Protein AF-A0A956BG75-F1 (afdb_monomer_lite)

pLDDT: mean 77.57, std 22.03, range [23.2, 98.56]

Sequence (582 aa):
MDPPRRLSEDPLLAAGQSVGRSLTAARSSVEGLEVGCVQVETGLYACPSEVLMREWGWENHLLEPEEAFIQNDLEPADPIQIRDGLQVYEMLLNGVAQRTRTHLELLENTPPLSTAEIEYFHQHPALWRATVAFRSTPAGRARRDRLRDEIGRYTDVRDRRHLVLRNGYFYFEDPITADWAASHLYLRDLFDEERIVLERGSERSTLVRGSGGHYYYEDPAYGGYRARLVVFDRVGLPDELETGGSYRLNDLRRRYGLENVVVGEESGAGRDGEARFLDGSTYPARLVRREQQEPWLAVVASEGDLRKTLSESRVHDVVIYGIIDTTYQMVRENLFFDEPANEVGQQDGIMRLAFMNAFQEGRETYTVNGVTYSIYDELGRPRPPQVCIDFITDAVERYTGRWWPTREERNEHRSWGTINIRDYMPYRQVRRLVDLALEHPEVAGLYTYKEEDHVPYTQRSGFFRNIWNTRDHYRIGDVIVIYGLRPDNRNHWHSFYVFDTDPVFGMPIAIVDQAGHAAIRTLHDVMSRSPRRSIRYVVRWNPWWVMAPQAAEAAAEVRRAAERIADDHAIDALASGGTDEN

Secondary structure (DSSP, 8-state):
-PPPPP----STT-S---------------TT--S--EEEETTEEE--HHHHHHHHTGGG-----------------------SSHHHHHHHHHHHHHHHHHHHHHT-SS-PPPHHHHHHHHH-HHHHHHHHHHHTSHHHHT-HHHHHHHHHH--SHHHHHHHHEETTEE--SSHHHHHHHHHH--GGGT--SSEEEEEETTEEEEEEE-TTS-EEESSGGGTTPBP---TT-EEE-HHHHTT-----HHHHHHHH-EEEEEEEEEETTEEEEEEEETTS-EEEEEEE--TTS--EEEE---HHHHHHHHHHHHHHHHHHHHHHHHHHHHHHTTPBBSS-SS--S--TTHHHHHHHHHHHTT-SEEEETTEEEESB-TTS-B---B-HHHHHHHHHHHHTT--PPPSTTTTSPPP--S--GGGT-SS--HHHHHHHHHH-TTTEEEEE--GGG---GGGHHHHHHHHHHTGGG--TT-EEEEEEE-TTS-EEEEEEEEEEE-TTT--EEEEEEEESEEEEE-HHHHHHTSTTEEEEEEEEE-HHHHHHHHHHHHHHHHHHHHHHHHHHHHHHHHHHTS----

Radius of gyration: 28.8 Å; chains: 1; bounding box: 75×73×118 Å

Foldseek 3Di:
DDDDDDDDDDPPPPDDDDDDDDDDPPPPPPPPCPDAWDPPDDQEIAHAPVSCCVPVVVPPDPDDDDDDDDDDDDDDDDDDDDDDDVVLVVVCCVVVVVCVVVVCVLVVPPQAADPVLVVVCVVVVVLVVLLCQLAVDPVNLQDLPSLVVVLVVDPDLQSNQSSQAGLQARAGPHVVNQVCCQVPDFVLSNDQDQWKWKDDLNDIFIWGQDPVRFTFTPPCLLVRDTDGDHHGIRMGHPVSNPQDADPSLVVCCLQQQFFAWAWDDDDPFFTWTWTAGPVRDIFIWTFGDDVRDHIGIYTHDDSVVSVVRSVVSNLVNLQLVLLLVLLVSQQSQFQFAQADPDHDDDDGPVVLVQLVVCLVVLHQWGDDPNDIDGQADPVQHGRRHDAFLCSLQVSLCVSQPFARDGNVCSVDDGGRGLDDCCVQQVDRFLVSLVVSCVVCVVFKHKDFDDPVLQDFCVNVSSQVVSCLVVLVVAGRNKKWWKWFQAPVRDIDIHIWTLSDADNHRSRRQWIWGNDRTTDIDGPCVVRVNVRGMGTTMIMGGDSCVSCVSVVVVVVVVVVVVVVVVVVVVVVVVVVVVPPPDD

Structure (mmCIF, N/CA/C/O backbone):
data_AF-A0A956BG75-F1
#
_entry.id   AF-A0A956BG75-F1
#
loop_
_atom_site.group_PDB
_atom_site.id
_atom_site.type_symbol
_atom_site.label_atom_id
_atom_site.label_alt_id
_atom_site.label_comp_id
_atom_site.label_asym_id
_atom_site.label_entity_id
_atom_site.label_seq_id
_atom_site.pdbx_PDB_ins_code
_atom_site.Cartn_x
_atom_site.Cartn_y
_atom_site.Cartn_z
_atom_site.occupancy
_atom_site.B_iso_or_equiv
_atom_site.auth_seq_id
_atom_site.auth_comp_id
_atom_site.auth_asym_id
_atom_site.auth_atom_id
_atom_site.pdbx_PDB_model_num
ATOM 1 N N . MET A 1 1 ? 15.636 44.751 40.198 1.00 39.94 1 MET A N 1
ATOM 2 C CA . MET A 1 1 ? 14.748 43.864 39.422 1.00 39.94 1 MET A CA 1
ATOM 3 C C . MET A 1 1 ? 15.600 43.316 38.300 1.00 39.94 1 MET A C 1
ATOM 5 O O . MET A 1 1 ? 15.803 44.017 37.320 1.00 39.94 1 MET A O 1
ATOM 9 N N . ASP A 1 2 ? 16.189 42.145 38.524 1.00 29.83 2 ASP A N 1
ATOM 10 C CA . ASP A 1 2 ? 17.046 41.466 37.548 1.00 29.83 2 ASP A CA 1
ATOM 11 C C . ASP A 1 2 ? 16.234 40.436 36.750 1.00 29.83 2 ASP A C 1
ATOM 13 O O . ASP A 1 2 ? 15.289 39.860 37.300 1.00 29.83 2 ASP A O 1
ATOM 17 N N . PRO A 1 3 ? 16.573 40.193 35.471 1.00 33.19 3 PRO A N 1
ATOM 18 C CA . PRO A 1 3 ? 15.889 39.214 34.635 1.00 33.19 3 PRO A CA 1
ATOM 19 C C . PRO A 1 3 ? 16.335 37.776 34.969 1.00 33.19 3 PRO A C 1
ATOM 21 O O . PRO A 1 3 ? 17.437 37.570 35.489 1.00 33.19 3 PRO A O 1
ATOM 24 N N . PRO A 1 4 ? 15.511 36.754 34.668 1.00 38.28 4 PRO A N 1
ATOM 25 C CA . PRO A 1 4 ? 15.814 35.379 35.035 1.00 38.28 4 PRO A CA 1
ATOM 26 C C . PRO A 1 4 ? 16.896 34.766 34.136 1.00 38.28 4 PRO A C 1
ATOM 28 O O . PRO A 1 4 ? 16.924 34.951 32.917 1.00 38.28 4 PRO A O 1
ATOM 31 N N . ARG A 1 5 ? 17.784 34.007 34.785 1.00 33.53 5 ARG A N 1
ATOM 32 C CA . ARG A 1 5 ? 18.852 33.196 34.190 1.00 33.53 5 ARG A CA 1
ATOM 33 C C . ARG A 1 5 ? 18.271 32.082 33.312 1.00 33.53 5 ARG A C 1
ATOM 35 O O . ARG A 1 5 ? 17.340 31.395 33.721 1.00 33.53 5 ARG A O 1
ATOM 42 N N . ARG A 1 6 ? 18.883 31.870 32.142 1.00 32.44 6 ARG A N 1
ATOM 43 C CA . ARG A 1 6 ? 18.719 30.656 31.328 1.00 32.44 6 ARG A CA 1
ATOM 44 C C . ARG A 1 6 ? 19.310 29.468 32.090 1.00 32.44 6 ARG A C 1
ATOM 46 O O . ARG A 1 6 ? 20.476 29.524 32.471 1.00 32.44 6 ARG A O 1
ATOM 53 N N . LEU A 1 7 ? 18.512 28.423 32.294 1.00 31.69 7 LEU A N 1
ATOM 54 C CA . LEU A 1 7 ? 18.996 27.099 32.673 1.00 31.69 7 LEU A CA 1
ATOM 55 C C . LEU A 1 7 ? 19.314 26.342 31.384 1.00 31.69 7 LEU A C 1
ATOM 57 O O . LEU A 1 7 ? 18.434 26.123 30.554 1.00 31.69 7 LEU A O 1
ATOM 61 N N . SER A 1 8 ? 20.591 26.030 31.209 1.00 34.50 8 SER A N 1
ATOM 62 C CA . SER A 1 8 ? 21.095 25.032 30.278 1.00 34.50 8 SER A CA 1
ATOM 63 C C . SER A 1 8 ? 21.172 23.675 30.980 1.00 34.50 8 SER A C 1
ATOM 65 O O . SER A 1 8 ? 21.360 23.632 32.194 1.00 34.50 8 SER A O 1
ATOM 67 N N . GLU A 1 9 ? 21.133 22.626 30.157 1.00 33.28 9 GLU A N 1
ATOM 68 C CA . GLU A 1 9 ? 21.599 21.246 30.380 1.00 33.28 9 GLU A CA 1
ATOM 69 C C . GLU A 1 9 ? 20.516 20.161 30.552 1.00 33.28 9 GLU A C 1
ATOM 71 O O . GLU A 1 9 ? 19.877 19.993 31.590 1.00 33.28 9 GLU A O 1
ATOM 76 N N . ASP A 1 10 ? 20.366 19.423 29.444 1.00 38.06 10 ASP A N 1
ATOM 77 C CA . ASP A 1 10 ? 19.714 18.128 29.248 1.00 38.06 10 ASP A CA 1
ATOM 78 C C . ASP A 1 10 ? 20.256 17.029 30.184 1.00 38.06 10 ASP A C 1
ATOM 80 O O . ASP A 1 10 ? 21.470 16.820 30.229 1.00 38.06 10 ASP A O 1
ATOM 84 N N . PRO A 1 11 ? 19.396 16.210 30.822 1.00 30.72 11 PRO A N 1
ATOM 85 C CA . PRO A 1 11 ? 19.825 15.032 31.574 1.00 30.72 11 PRO A CA 1
ATOM 86 C C . PRO A 1 11 ? 19.785 13.706 30.780 1.00 30.72 11 PRO A C 1
ATOM 88 O O . PRO A 1 11 ? 19.887 12.639 31.380 1.00 30.72 11 PRO A O 1
ATOM 91 N N . LEU A 1 12 ? 19.653 13.713 29.446 1.00 34.00 12 LEU A N 1
ATOM 92 C CA . LEU A 1 12 ? 19.391 12.489 28.658 1.00 34.00 12 LEU A CA 1
ATOM 93 C C . LEU A 1 12 ? 20.620 11.747 28.085 1.00 34.00 12 LEU A C 1
ATOM 95 O O . LEU A 1 12 ? 20.447 10.793 27.334 1.00 34.00 12 LEU A O 1
ATOM 99 N N . LEU A 1 13 ? 21.856 12.106 28.458 1.00 35.00 13 LEU A N 1
ATOM 100 C CA . LEU A 1 13 ? 23.077 11.503 27.878 1.00 35.00 13 LEU A CA 1
ATOM 101 C C . LEU A 1 13 ? 23.998 10.753 28.861 1.00 35.00 13 LEU A C 1
ATOM 103 O O . LEU A 1 13 ? 25.107 10.377 28.492 1.00 35.00 13 LEU A O 1
ATOM 107 N N . ALA A 1 14 ? 23.551 10.471 30.088 1.00 31.67 14 ALA A N 1
ATOM 108 C CA . ALA A 1 14 ? 24.393 9.859 31.125 1.00 31.67 14 ALA A CA 1
ATOM 109 C C . ALA A 1 14 ? 23.827 8.544 31.697 1.00 31.67 14 ALA A C 1
ATOM 111 O O . ALA A 1 14 ? 23.683 8.396 32.906 1.00 31.67 14 ALA A O 1
ATOM 112 N N . ALA A 1 15 ? 23.524 7.568 30.837 1.00 29.83 15 ALA A N 1
ATOM 113 C CA . ALA A 1 15 ? 23.279 6.183 31.257 1.00 29.83 15 ALA A CA 1
ATOM 114 C C . ALA A 1 15 ? 23.609 5.201 30.119 1.00 29.83 15 ALA A C 1
ATOM 116 O O . ALA A 1 15 ? 22.723 4.626 29.495 1.00 29.83 15 ALA A O 1
ATOM 117 N N . GLY A 1 16 ? 24.896 5.042 29.796 1.00 29.28 16 GLY A N 1
ATOM 118 C CA . GLY A 1 16 ? 25.308 4.146 28.707 1.00 29.28 16 GLY A CA 1
ATOM 119 C C . GLY A 1 16 ? 26.801 3.840 28.604 1.00 29.28 16 GLY A C 1
ATOM 120 O O . GLY A 1 16 ? 27.262 3.447 27.538 1.00 29.28 16 GLY A O 1
ATOM 121 N N . GLN A 1 17 ? 27.581 4.016 29.673 1.00 34.47 17 GLN A N 1
ATOM 122 C CA . GLN A 1 17 ? 29.006 3.672 29.674 1.00 34.47 17 GLN A CA 1
ATOM 123 C C . GLN A 1 17 ? 29.373 2.872 30.925 1.00 34.47 17 GLN A C 1
ATOM 125 O O . GLN A 1 17 ? 29.745 3.465 31.930 1.00 34.47 17 GLN A O 1
ATOM 130 N N . SER A 1 18 ? 29.287 1.536 30.852 1.00 30.23 18 SER A N 1
ATOM 131 C CA . SER A 1 18 ? 30.177 0.614 31.593 1.00 30.23 18 SER A CA 1
ATOM 132 C C . SER A 1 18 ? 29.840 -0.874 31.389 1.00 30.23 18 SER A C 1
ATOM 134 O O . SER A 1 18 ? 29.510 -1.576 32.333 1.00 30.23 18 SER A O 1
ATOM 136 N N . VAL A 1 19 ? 30.033 -1.427 30.186 1.00 28.27 19 VAL A N 1
ATOM 137 C CA . VAL A 1 19 ? 30.431 -2.847 30.071 1.00 28.27 19 VAL A CA 1
ATOM 138 C C . VAL A 1 19 ? 31.425 -2.983 28.923 1.00 28.27 19 VAL A C 1
ATOM 140 O O . VAL A 1 19 ? 31.062 -3.137 27.761 1.00 28.27 19 VAL A O 1
ATOM 143 N N . GLY A 1 20 ? 32.712 -2.907 29.257 1.00 31.19 20 GLY A N 1
ATOM 144 C CA . GLY A 1 20 ? 33.780 -3.293 28.348 1.00 31.19 20 GLY A CA 1
ATOM 145 C C . GLY A 1 20 ? 33.820 -4.812 28.194 1.00 31.19 20 GLY A C 1
ATOM 146 O O . GLY A 1 20 ? 34.045 -5.529 29.169 1.00 31.19 20 GLY A O 1
ATOM 147 N N . ARG A 1 21 ? 33.658 -5.305 26.962 1.00 27.80 21 ARG A N 1
ATOM 148 C CA . ARG A 1 21 ? 34.149 -6.622 26.542 1.00 27.80 21 ARG A CA 1
ATOM 149 C C . ARG A 1 21 ? 34.758 -6.542 25.141 1.00 27.80 21 ARG A C 1
ATOM 151 O O . ARG A 1 21 ? 34.110 -6.140 24.186 1.00 27.80 21 ARG A O 1
ATOM 158 N N . SER A 1 22 ? 36.032 -6.926 25.108 1.00 27.16 22 SER A N 1
ATOM 159 C CA . SER A 1 22 ? 36.900 -7.312 23.991 1.00 27.16 22 SER A CA 1
ATOM 160 C C . SER A 1 22 ? 36.230 -7.474 22.615 1.00 27.16 22 SER A C 1
ATOM 162 O O . SER A 1 22 ? 35.540 -8.462 22.365 1.00 27.16 22 SER A O 1
ATOM 164 N N . LEU A 1 23 ? 36.511 -6.543 21.697 1.00 24.80 23 LEU A N 1
ATOM 165 C CA . LEU A 1 23 ? 36.309 -6.723 20.259 1.00 24.80 23 LEU A CA 1
ATOM 166 C C . LEU A 1 23 ? 37.544 -7.417 19.684 1.00 24.80 23 LEU A C 1
ATOM 168 O O . LEU A 1 23 ? 38.611 -6.820 19.555 1.00 24.80 23 LEU A O 1
ATOM 172 N N . THR A 1 24 ? 37.390 -8.686 19.317 1.00 25.64 24 THR A N 1
ATOM 173 C CA . THR A 1 24 ? 38.311 -9.313 18.368 1.00 25.64 24 THR A CA 1
ATOM 174 C C . THR A 1 24 ? 37.843 -8.875 16.985 1.00 25.64 24 THR A C 1
ATOM 176 O O . THR A 1 24 ? 36.729 -9.208 16.587 1.00 25.64 24 THR A O 1
ATOM 179 N N . ALA A 1 25 ? 38.645 -8.076 16.280 1.00 28.02 25 ALA A N 1
ATOM 180 C CA . ALA A 1 25 ? 38.364 -7.683 14.904 1.00 28.02 25 ALA A CA 1
ATOM 181 C C . ALA A 1 25 ? 38.360 -8.936 14.015 1.00 28.02 25 ALA A C 1
ATOM 183 O O . ALA A 1 25 ? 39.415 -9.448 13.639 1.00 28.02 25 ALA A O 1
ATOM 184 N N . ALA A 1 26 ? 37.175 -9.451 13.694 1.00 26.92 26 ALA A N 1
ATOM 185 C CA . ALA A 1 26 ? 37.020 -10.456 12.658 1.00 26.92 26 ALA A CA 1
ATOM 186 C C . ALA A 1 26 ? 37.194 -9.758 11.302 1.00 26.92 26 ALA A C 1
ATOM 188 O O . ALA A 1 26 ? 36.245 -9.239 10.723 1.00 26.92 26 ALA A O 1
ATOM 189 N N . ARG A 1 27 ? 38.434 -9.711 10.804 1.00 32.62 27 ARG A N 1
ATOM 190 C CA . ARG A 1 27 ? 38.688 -9.480 9.379 1.00 32.62 27 ARG A CA 1
ATOM 191 C C . ARG A 1 27 ? 38.162 -10.703 8.634 1.00 32.62 27 ARG A C 1
ATOM 193 O O . ARG A 1 27 ? 38.847 -11.721 8.585 1.00 32.62 27 ARG A O 1
ATOM 200 N N . SER A 1 28 ? 36.954 -10.636 8.078 1.00 32.94 28 SER A N 1
ATOM 201 C CA . SER A 1 28 ? 36.584 -11.583 7.031 1.00 32.94 28 SER A CA 1
ATOM 202 C C . SER A 1 28 ? 37.397 -11.212 5.795 1.00 32.94 28 SER A C 1
ATOM 204 O O . SER A 1 28 ? 37.135 -10.190 5.162 1.00 32.94 28 SER A O 1
ATOM 206 N N . SER A 1 29 ? 38.417 -12.005 5.479 1.00 30.91 29 SER A N 1
ATOM 207 C CA . SER A 1 29 ? 39.073 -11.959 4.178 1.00 30.91 29 SER A CA 1
ATOM 208 C C . SER A 1 29 ? 38.065 -12.433 3.133 1.00 30.91 29 SER A C 1
ATOM 210 O O . SER A 1 29 ? 37.926 -13.628 2.878 1.00 30.91 29 SER A O 1
ATOM 212 N N . VAL A 1 30 ? 37.300 -11.495 2.584 1.00 38.41 30 VAL A N 1
ATOM 213 C CA . VAL A 1 30 ? 36.568 -11.707 1.341 1.00 38.41 30 VAL A CA 1
ATOM 214 C C . VAL A 1 30 ? 37.597 -11.501 0.235 1.00 38.41 30 VAL A C 1
ATOM 216 O O . VAL A 1 30 ? 38.027 -10.374 -0.002 1.00 38.41 30 VAL A O 1
ATOM 219 N N . GLU A 1 31 ? 38.040 -12.583 -0.404 1.00 38.44 31 GLU A N 1
ATOM 220 C CA . GLU A 1 31 ? 38.946 -12.494 -1.553 1.00 38.44 31 GLU A CA 1
ATOM 221 C C . GLU A 1 31 ? 38.336 -11.545 -2.606 1.00 38.44 31 GLU A C 1
ATOM 223 O O . GLU A 1 31 ? 37.182 -11.699 -3.018 1.00 38.44 31 GLU A O 1
ATOM 228 N N . GLY A 1 32 ? 39.084 -10.494 -2.962 1.00 43.06 32 GLY A N 1
ATOM 229 C CA . GLY A 1 32 ? 38.669 -9.447 -3.907 1.00 43.06 32 GLY A CA 1
ATOM 230 C C . GLY A 1 32 ? 38.091 -8.156 -3.301 1.00 43.06 32 GLY A C 1
ATOM 231 O O . GLY A 1 32 ? 37.726 -7.267 -4.058 1.00 43.06 32 GLY A O 1
ATOM 232 N N . LEU A 1 33 ? 38.000 -8.030 -1.972 1.00 42.50 33 LEU A N 1
ATOM 233 C CA . LEU A 1 33 ? 37.796 -6.760 -1.248 1.00 42.50 33 LEU A CA 1
ATOM 234 C C . LEU A 1 33 ? 38.907 -6.642 -0.193 1.00 42.50 33 LEU A C 1
ATOM 236 O O . LEU A 1 33 ? 38.670 -6.783 1.004 1.00 42.50 33 LEU A O 1
ATOM 240 N N . GLU A 1 34 ? 40.155 -6.460 -0.627 1.00 39.12 34 GLU A N 1
ATOM 241 C CA . GLU A 1 34 ? 41.288 -6.365 0.306 1.00 39.12 34 GLU A CA 1
ATOM 242 C C . GLU A 1 34 ? 41.396 -5.004 1.017 1.00 39.12 34 GLU A C 1
ATOM 244 O O . GLU A 1 34 ? 42.310 -4.813 1.823 1.00 39.12 34 GLU A O 1
ATOM 249 N N . VAL A 1 35 ? 40.471 -4.057 0.806 1.00 47.78 35 VAL A N 1
ATOM 250 C CA . VAL A 1 35 ? 40.646 -2.701 1.342 1.00 47.78 35 VAL A CA 1
ATOM 251 C C . VAL A 1 35 ? 39.362 -2.104 1.938 1.00 47.78 35 VAL A C 1
ATOM 253 O O . VAL A 1 35 ? 38.385 -1.830 1.258 1.00 47.78 35 VAL A O 1
ATOM 256 N N . GLY A 1 36 ? 39.396 -1.864 3.252 1.00 50.22 36 GLY A N 1
ATOM 257 C CA . GLY A 1 36 ? 38.750 -0.735 3.940 1.00 50.22 36 GLY A CA 1
ATOM 258 C C . GLY A 1 36 ? 37.227 -0.687 4.128 1.00 50.22 36 GLY A C 1
ATOM 259 O O . GLY A 1 36 ? 36.795 0.087 4.980 1.00 50.22 36 GLY A O 1
ATOM 260 N N . CYS A 1 37 ? 36.408 -1.462 3.414 1.00 49.53 37 CYS A N 1
ATOM 261 C CA . CYS A 1 37 ? 34.959 -1.469 3.660 1.00 49.53 37 CYS A CA 1
ATOM 262 C C . CYS A 1 37 ? 34.618 -2.188 4.975 1.00 49.53 37 CYS A C 1
ATOM 264 O O . CYS A 1 37 ? 35.064 -3.310 5.221 1.00 49.53 37 CYS A O 1
ATOM 266 N N . VAL A 1 38 ? 33.800 -1.557 5.815 1.00 50.78 38 VAL A N 1
ATOM 267 C CA . VAL A 1 38 ? 33.326 -2.121 7.083 1.00 50.78 38 VAL A CA 1
ATOM 268 C C . VAL A 1 38 ? 31.887 -2.580 6.899 1.00 50.78 38 VAL A C 1
ATOM 270 O O . VAL A 1 38 ? 31.020 -1.813 6.477 1.00 50.78 38 VAL A O 1
ATOM 273 N N . GLN A 1 39 ? 31.624 -3.845 7.221 1.00 58.00 39 GLN A N 1
ATOM 274 C CA . GLN A 1 39 ? 30.258 -4.337 7.302 1.00 58.00 39 GLN A CA 1
ATOM 275 C C . GLN A 1 39 ? 29.567 -3.672 8.492 1.00 58.00 39 GLN A C 1
ATOM 277 O O . GLN A 1 39 ? 29.965 -3.891 9.637 1.00 58.00 39 GLN A O 1
ATOM 282 N N . VAL A 1 40 ? 28.546 -2.862 8.221 1.00 47.09 40 VAL A N 1
ATOM 283 C CA . VAL A 1 40 ? 27.784 -2.194 9.284 1.00 47.09 40 VAL A CA 1
ATOM 284 C C . VAL A 1 40 ? 26.638 -3.097 9.739 1.00 47.09 40 VAL A C 1
ATOM 286 O O . VAL A 1 40 ? 26.435 -3.245 10.940 1.00 47.09 40 VAL A O 1
ATOM 289 N N . GLU A 1 41 ? 25.966 -3.780 8.800 1.00 54.25 41 GLU A N 1
ATOM 290 C CA . GLU A 1 41 ? 24.939 -4.803 9.054 1.00 54.25 41 GLU A CA 1
ATOM 291 C C . GLU A 1 41 ? 24.921 -5.888 7.943 1.00 54.25 41 GLU A C 1
ATOM 293 O O . GLU A 1 41 ? 25.632 -5.806 6.940 1.00 54.25 41 GLU A O 1
ATOM 298 N N . THR A 1 42 ? 24.144 -6.968 8.107 1.00 55.03 42 THR A N 1
ATOM 299 C CA . THR A 1 42 ? 24.129 -8.120 7.174 1.00 55.03 42 THR A CA 1
ATOM 300 C C . THR A 1 42 ? 23.602 -7.779 5.772 1.00 55.03 42 THR A C 1
ATOM 302 O O . THR A 1 42 ? 22.403 -7.870 5.544 1.00 55.03 42 THR A O 1
ATOM 305 N N . GLY A 1 43 ? 24.492 -7.488 4.819 1.00 53.56 43 GLY A N 1
ATOM 306 C CA . GLY A 1 43 ? 24.130 -7.120 3.442 1.00 53.56 43 GLY A CA 1
ATOM 307 C C . GLY A 1 43 ? 24.331 -5.636 3.118 1.00 53.56 43 GLY A C 1
ATOM 308 O O . GLY A 1 43 ? 24.061 -5.235 1.989 1.00 53.56 43 GLY A O 1
ATOM 309 N N . LEU A 1 44 ? 24.838 -4.837 4.071 1.00 50.44 44 LEU A N 1
ATOM 310 C CA . LEU A 1 44 ? 25.158 -3.419 3.890 1.00 50.44 44 LEU A CA 1
ATOM 311 C C . LEU A 1 44 ? 26.583 -3.105 4.378 1.00 50.44 44 LEU A C 1
ATOM 313 O O . LEU A 1 44 ? 26.960 -3.409 5.515 1.00 50.44 44 LEU A O 1
ATOM 317 N N . TYR A 1 45 ? 27.365 -2.461 3.514 1.00 58.50 45 TYR A N 1
ATOM 318 C CA . TYR A 1 45 ? 28.770 -2.132 3.753 1.00 58.50 45 TYR A CA 1
ATOM 319 C C . TYR A 1 45 ? 28.989 -0.626 3.608 1.00 58.50 45 TYR A C 1
ATOM 321 O O . TYR A 1 45 ? 28.512 -0.032 2.643 1.00 58.50 45 TYR A O 1
ATOM 329 N N . ALA A 1 46 ? 29.731 -0.036 4.548 1.00 52.72 46 ALA A N 1
ATOM 330 C CA . ALA A 1 46 ? 30.233 1.330 4.451 1.00 52.72 46 ALA A CA 1
ATOM 331 C C . ALA A 1 46 ? 31.672 1.296 3.936 1.00 52.72 46 ALA A C 1
ATOM 333 O O . ALA A 1 46 ? 32.531 0.634 4.524 1.00 52.72 46 ALA A O 1
ATOM 334 N N . CYS A 1 47 ? 31.942 2.007 2.847 1.00 58.78 47 CYS A N 1
ATOM 335 C CA . CYS A 1 47 ? 33.266 2.070 2.240 1.00 58.78 47 CYS A CA 1
ATOM 336 C C . CYS A 1 47 ? 33.812 3.507 2.298 1.00 58.78 47 CYS A C 1
ATOM 338 O O . CYS A 1 47 ? 33.095 4.434 1.913 1.00 58.78 47 CYS A O 1
ATOM 340 N N . PRO A 1 48 ? 35.071 3.720 2.733 1.00 58.25 48 PRO A N 1
ATOM 341 C CA . PRO A 1 48 ? 35.718 5.025 2.642 1.00 58.25 48 PRO A CA 1
ATOM 342 C C . PRO A 1 48 ? 35.781 5.501 1.187 1.00 58.25 48 PRO A C 1
ATOM 344 O O . PRO A 1 48 ? 36.113 4.722 0.291 1.00 58.25 48 PRO A O 1
ATOM 347 N N . SER A 1 49 ? 35.521 6.788 0.954 1.00 48.81 49 SER A N 1
ATOM 348 C CA . SER A 1 49 ? 35.530 7.388 -0.389 1.00 48.81 49 SER A CA 1
ATOM 349 C C . SER A 1 49 ? 36.856 7.161 -1.130 1.00 48.81 49 SER A C 1
ATOM 351 O O . SER A 1 49 ? 36.854 6.869 -2.321 1.00 48.81 49 SER A O 1
ATOM 353 N N . GLU A 1 50 ? 37.983 7.204 -0.419 1.00 48.38 50 GLU A N 1
ATOM 354 C CA . GLU A 1 50 ? 39.343 7.011 -0.948 1.00 48.38 50 GLU A CA 1
ATOM 355 C C . GLU A 1 50 ? 39.594 5.598 -1.500 1.00 48.38 50 GLU A C 1
ATOM 357 O O . GLU A 1 50 ? 40.327 5.428 -2.474 1.00 48.38 50 GLU A O 1
ATOM 362 N N . VAL A 1 51 ? 38.970 4.578 -0.900 1.00 54.34 51 VAL A N 1
ATOM 363 C CA . VAL A 1 51 ? 39.072 3.181 -1.355 1.00 54.34 51 VAL A CA 1
ATOM 364 C C . VAL A 1 51 ? 38.356 3.018 -2.690 1.00 54.34 51 VAL A C 1
ATOM 366 O O . VAL A 1 51 ? 38.895 2.425 -3.622 1.00 54.34 51 VAL A O 1
ATOM 369 N N . LEU A 1 52 ? 37.165 3.606 -2.799 1.00 53.31 52 LEU A N 1
ATOM 370 C CA . LEU A 1 52 ? 36.344 3.508 -3.998 1.00 53.31 52 LEU A CA 1
ATOM 371 C C . LEU A 1 52 ? 36.906 4.339 -5.144 1.00 53.31 52 LEU A C 1
ATOM 373 O O . LEU A 1 52 ? 36.951 3.862 -6.272 1.00 53.31 52 LEU A O 1
ATOM 377 N N . MET A 1 53 ? 37.416 5.542 -4.866 1.00 49.66 53 MET A N 1
ATOM 378 C CA . MET A 1 53 ? 38.058 6.351 -5.903 1.00 49.66 53 MET A CA 1
ATOM 379 C C . MET A 1 53 ? 39.259 5.638 -6.531 1.00 49.66 53 MET A C 1
ATOM 381 O O . MET A 1 53 ? 39.430 5.691 -7.748 1.00 49.66 53 MET A O 1
ATOM 385 N N . ARG A 1 54 ? 40.040 4.913 -5.719 1.00 52.56 54 ARG A N 1
ATOM 386 C CA . ARG A 1 54 ? 41.250 4.217 -6.163 1.00 52.56 54 ARG A CA 1
ATOM 387 C C . ARG A 1 54 ? 40.974 2.895 -6.876 1.00 52.56 54 ARG A C 1
ATOM 389 O O . ARG A 1 54 ? 41.626 2.610 -7.876 1.00 52.56 54 ARG A O 1
ATOM 396 N N . GLU A 1 55 ? 40.054 2.078 -6.370 1.00 51.34 55 GLU A N 1
ATOM 397 C CA . GLU A 1 55 ? 39.749 0.781 -6.990 1.00 51.34 55 GLU A CA 1
ATOM 398 C C . GLU A 1 55 ? 38.770 0.898 -8.162 1.00 51.34 55 GLU A C 1
ATOM 400 O O . GLU A 1 55 ? 38.800 0.063 -9.065 1.00 51.34 55 GLU A O 1
ATOM 405 N N . TRP A 1 56 ? 37.894 1.908 -8.166 1.00 53.22 56 TRP A N 1
ATOM 406 C CA . TRP A 1 56 ? 36.776 1.999 -9.112 1.00 53.22 56 TRP A CA 1
ATOM 407 C C . TRP A 1 56 ? 36.900 3.138 -10.132 1.00 53.22 56 TRP A C 1
ATOM 409 O O . TRP A 1 56 ? 35.978 3.344 -10.917 1.00 53.22 56 TRP A O 1
ATOM 419 N N . GLY A 1 57 ? 38.037 3.842 -10.166 1.00 46.25 57 GLY A N 1
ATOM 420 C CA . GLY A 1 57 ? 38.400 4.747 -11.263 1.00 46.25 57 GLY A CA 1
ATOM 421 C C . GLY A 1 57 ? 37.630 6.072 -11.316 1.00 46.25 57 GLY A C 1
ATOM 422 O O . GLY A 1 57 ? 37.509 6.656 -12.388 1.00 46.25 57 GLY A O 1
ATOM 423 N N . TRP A 1 58 ? 37.120 6.568 -10.185 1.00 47.62 58 TRP A N 1
ATOM 424 C CA . TRP A 1 58 ? 36.309 7.798 -10.111 1.00 47.62 58 TRP A CA 1
ATOM 425 C C . TRP A 1 58 ? 37.094 9.118 -10.268 1.00 47.62 58 TRP A C 1
ATOM 427 O O . TRP A 1 58 ? 36.519 10.193 -10.120 1.00 47.62 58 TRP A O 1
ATOM 437 N N . GLU A 1 59 ? 38.387 9.085 -10.601 1.00 43.84 59 GLU A N 1
ATOM 438 C CA . GLU A 1 59 ? 39.240 10.286 -10.621 1.00 43.84 59 GLU A CA 1
ATOM 439 C C . GLU A 1 59 ? 38.891 11.332 -11.710 1.00 43.84 59 GLU A C 1
ATOM 441 O O . GLU A 1 59 ? 39.478 12.408 -11.690 1.00 43.84 59 GLU A O 1
ATOM 446 N N . ASN A 1 60 ? 37.936 11.096 -12.629 1.00 40.12 60 ASN A N 1
ATOM 447 C CA . ASN A 1 60 ? 37.722 11.984 -13.792 1.00 40.12 60 ASN A CA 1
ATOM 448 C C . ASN A 1 60 ? 36.276 12.425 -14.116 1.00 40.12 60 ASN A C 1
ATOM 450 O O . ASN A 1 60 ? 36.066 13.022 -15.171 1.00 40.12 60 ASN A O 1
ATOM 454 N N . HIS A 1 61 ? 35.280 12.206 -13.251 1.00 37.03 61 HIS A N 1
ATOM 455 C CA . HIS A 1 61 ? 33.892 12.614 -13.543 1.00 37.03 61 HIS A CA 1
ATOM 456 C C . HIS A 1 61 ? 33.268 13.472 -12.434 1.00 37.03 61 HIS A C 1
ATOM 458 O O . HIS A 1 61 ? 32.355 13.054 -11.732 1.00 37.03 61 HIS A O 1
ATOM 464 N N . LEU A 1 62 ? 33.739 14.716 -12.313 1.00 32.28 62 LEU A N 1
ATOM 465 C CA . LEU A 1 62 ? 32.918 15.813 -11.798 1.00 32.28 62 LEU A CA 1
ATOM 466 C C . LEU A 1 62 ? 32.360 16.558 -13.018 1.00 32.28 62 LEU A C 1
ATOM 468 O O . LEU A 1 62 ? 33.111 17.164 -13.777 1.00 32.28 62 LEU A O 1
ATOM 472 N N . LEU A 1 63 ? 31.055 16.417 -13.253 1.00 32.72 63 LEU A N 1
ATOM 473 C CA . LEU A 1 63 ? 30.337 17.013 -14.381 1.00 32.72 63 LEU A CA 1
ATOM 474 C C . LEU A 1 63 ? 30.302 18.547 -14.244 1.00 32.72 63 LEU A C 1
ATOM 476 O O . LEU A 1 63 ? 29.682 19.064 -13.316 1.00 32.72 63 LEU A O 1
ATOM 480 N N . GLU A 1 64 ? 30.919 19.269 -15.183 1.00 31.23 64 GLU A N 1
ATOM 481 C CA . GLU A 1 64 ? 30.625 20.690 -15.427 1.00 31.23 64 GLU A CA 1
ATOM 482 C C . GLU A 1 64 ? 29.482 20.822 -16.458 1.00 31.23 64 GLU A C 1
ATOM 484 O O . GLU A 1 64 ? 29.382 19.992 -17.367 1.00 31.23 64 GLU A O 1
ATOM 489 N N . PRO A 1 65 ? 28.595 21.829 -16.345 1.00 31.31 65 PRO A N 1
ATOM 490 C CA . PRO A 1 65 ? 27.451 21.981 -17.238 1.00 31.31 65 PRO A CA 1
ATOM 491 C C . PRO A 1 65 ? 27.830 22.765 -18.508 1.00 31.31 65 PRO A C 1
ATOM 493 O O . PRO A 1 65 ? 28.074 23.966 -18.432 1.00 31.31 65 PRO A O 1
ATOM 496 N N . GLU A 1 66 ? 27.817 22.128 -19.684 1.00 33.12 66 GLU A N 1
ATOM 497 C CA . GLU A 1 66 ? 27.913 22.838 -20.972 1.00 33.12 66 GLU A CA 1
ATOM 498 C C . GLU A 1 66 ? 26.552 22.986 -21.676 1.00 33.12 66 GLU A C 1
ATOM 500 O O . GLU A 1 66 ? 25.755 22.053 -21.796 1.00 33.12 66 GLU A O 1
ATOM 505 N N . GLU A 1 67 ? 26.314 24.213 -22.141 1.00 34.94 67 GLU A N 1
ATOM 506 C CA . GLU A 1 67 ? 25.166 24.694 -22.906 1.00 34.94 67 GLU A CA 1
ATOM 507 C C . GLU A 1 67 ? 25.192 24.182 -24.358 1.00 34.94 67 GLU A C 1
ATOM 509 O O . GLU A 1 67 ? 26.223 24.247 -25.027 1.00 34.94 67 GLU A O 1
ATOM 514 N N . ALA A 1 68 ? 24.042 23.768 -24.906 1.00 30.12 68 ALA A N 1
ATOM 515 C CA . ALA A 1 68 ? 23.906 23.481 -26.337 1.00 30.12 68 ALA A CA 1
ATOM 516 C C . ALA A 1 68 ? 22.705 24.207 -26.970 1.00 30.12 68 ALA A C 1
ATOM 518 O O . ALA A 1 68 ? 21.545 24.002 -26.609 1.00 30.12 68 ALA A O 1
ATOM 519 N N . PHE A 1 69 ? 23.038 25.054 -27.947 1.00 28.23 69 PHE A N 1
ATOM 520 C CA . PHE A 1 69 ? 22.184 25.802 -28.873 1.00 28.23 69 PHE A CA 1
ATOM 521 C C . PHE A 1 69 ? 21.423 24.891 -29.862 1.00 28.23 69 PHE A C 1
ATOM 523 O O . PHE A 1 69 ? 21.975 23.908 -30.351 1.00 28.23 69 PHE A O 1
ATOM 530 N N . ILE A 1 70 ? 20.205 25.288 -30.263 1.00 29.58 70 ILE A N 1
ATOM 531 C CA . ILE A 1 70 ? 19.460 24.731 -31.413 1.00 29.58 70 ILE A CA 1
ATOM 532 C C . ILE A 1 70 ? 19.125 25.867 -32.393 1.00 29.58 70 ILE A C 1
ATOM 534 O O . ILE A 1 70 ? 18.553 26.881 -31.993 1.00 29.58 70 ILE A O 1
ATOM 538 N N . GLN A 1 71 ? 19.436 25.681 -33.682 1.00 28.47 71 GLN A N 1
ATOM 539 C CA . GLN A 1 71 ? 18.902 26.474 -34.797 1.00 28.47 71 GLN A CA 1
ATOM 540 C C . GLN A 1 71 ? 17.855 25.660 -35.574 1.00 28.47 71 GLN A C 1
ATOM 542 O O . GLN A 1 71 ? 18.072 24.492 -35.890 1.00 28.47 71 GLN A O 1
ATOM 547 N N . ASN A 1 72 ? 16.721 26.312 -35.846 1.00 31.67 72 ASN A N 1
ATOM 548 C CA . ASN A 1 72 ? 15.576 25.840 -36.629 1.00 31.67 72 ASN A CA 1
ATOM 549 C C . ASN A 1 72 ? 15.759 26.135 -38.124 1.00 31.67 72 ASN A C 1
ATOM 551 O O . ASN A 1 72 ? 16.306 27.182 -38.450 1.00 31.67 72 ASN A O 1
ATOM 555 N N . ASP A 1 73 ? 15.144 25.316 -38.983 1.00 27.38 73 ASP A N 1
ATOM 556 C CA . ASP A 1 73 ? 14.569 25.754 -40.264 1.00 27.38 73 ASP A CA 1
ATOM 557 C C . ASP A 1 73 ? 13.299 24.938 -40.587 1.00 27.38 73 ASP A C 1
ATOM 559 O O . ASP A 1 73 ? 13.252 23.721 -40.392 1.00 27.38 73 ASP A O 1
ATOM 563 N N . LEU A 1 74 ? 12.248 25.642 -41.029 1.00 27.48 74 LEU A N 1
ATOM 564 C CA . LEU A 1 74 ? 10.864 25.178 -41.222 1.00 27.48 74 LEU A CA 1
ATOM 565 C C . LEU A 1 74 ? 10.437 25.160 -42.714 1.00 27.48 74 LEU A C 1
ATOM 567 O O . LEU A 1 74 ? 10.664 26.134 -43.423 1.00 27.48 74 LEU A O 1
ATOM 571 N N . GLU A 1 75 ? 9.661 24.116 -43.068 1.00 32.75 75 GLU A N 1
ATOM 572 C CA . GLU A 1 75 ? 8.429 24.077 -43.917 1.00 32.75 75 GLU A CA 1
ATOM 573 C C . GLU A 1 75 ? 8.445 24.089 -45.480 1.00 32.75 75 GLU A C 1
ATOM 575 O O . GLU A 1 75 ? 9.454 24.494 -46.055 1.00 32.75 75 GLU A O 1
ATOM 580 N N . PRO A 1 76 ? 7.354 23.656 -46.211 1.00 37.56 76 PRO A N 1
ATOM 581 C CA . PRO A 1 76 ? 5.935 23.486 -45.788 1.00 37.56 76 PRO A CA 1
ATOM 582 C C . PRO A 1 76 ? 5.095 22.249 -46.270 1.00 37.56 76 PRO A C 1
ATOM 584 O O . PRO A 1 76 ? 5.296 21.688 -47.342 1.00 37.56 76 PRO A O 1
ATOM 587 N N . ALA A 1 77 ? 4.097 21.925 -45.426 1.00 31.61 77 ALA A N 1
ATOM 588 C CA . ALA A 1 77 ? 2.691 21.467 -45.589 1.00 31.61 77 ALA A CA 1
ATOM 589 C C . ALA A 1 77 ? 2.167 20.543 -46.729 1.00 31.61 77 ALA A C 1
ATOM 591 O O . ALA A 1 77 ? 2.279 20.869 -47.905 1.00 31.61 77 ALA A O 1
ATOM 592 N N . ASP A 1 78 ? 1.365 19.526 -46.339 1.00 26.84 78 ASP A N 1
ATOM 593 C CA . ASP A 1 78 ? -0.023 19.326 -46.838 1.00 26.84 78 ASP A CA 1
ATOM 594 C C . ASP A 1 78 ? -0.901 18.522 -45.818 1.00 26.84 78 ASP A C 1
ATOM 596 O O . ASP A 1 78 ? -0.344 17.815 -44.969 1.00 26.84 78 ASP A O 1
ATOM 600 N N . PRO A 1 79 ? -2.253 18.646 -45.820 1.00 34.34 79 PRO A N 1
ATOM 601 C CA . PRO A 1 79 ? -3.116 18.459 -44.655 1.00 34.34 79 PRO A CA 1
ATOM 602 C C . PRO A 1 79 ? -4.080 17.263 -44.765 1.00 34.34 79 PRO A C 1
ATOM 604 O O . PRO A 1 79 ? -4.610 16.973 -45.827 1.00 34.34 79 PRO A O 1
ATOM 607 N N . ILE A 1 80 ? -4.393 16.630 -43.630 1.00 23.36 80 ILE A N 1
ATOM 608 C CA . ILE A 1 80 ? -5.745 16.205 -43.216 1.00 23.36 80 ILE A CA 1
ATOM 609 C C . ILE A 1 80 ? -5.674 15.793 -41.740 1.00 23.36 80 ILE A C 1
ATOM 611 O O . ILE A 1 80 ? -4.812 15.035 -41.302 1.00 23.36 80 ILE A O 1
ATOM 615 N N . GLN A 1 81 ? -6.598 16.359 -40.971 1.00 29.70 81 GLN A N 1
ATOM 616 C CA . GLN A 1 81 ? -6.790 16.168 -39.542 1.00 29.70 81 GLN A CA 1
ATOM 617 C C . GLN A 1 81 ? -7.384 14.788 -39.228 1.00 29.70 81 GLN A C 1
ATOM 619 O O . GLN A 1 81 ? -8.494 14.494 -39.657 1.00 29.70 81 GLN A O 1
ATOM 624 N N . ILE A 1 82 ? -6.716 14.031 -38.355 1.00 23.20 82 ILE A N 1
ATOM 625 C CA . ILE A 1 82 ? -7.339 13.424 -37.168 1.00 23.20 82 ILE A CA 1
ATOM 626 C C . ILE A 1 82 ? -6.376 13.707 -36.012 1.00 23.20 82 ILE A C 1
ATOM 628 O O . ILE A 1 82 ? -5.347 13.054 -35.857 1.00 23.20 82 ILE A O 1
ATOM 632 N N . ARG A 1 83 ? -6.669 14.759 -35.244 1.00 37.12 83 ARG A N 1
ATOM 633 C CA . ARG A 1 83 ? -6.056 14.987 -33.933 1.00 37.12 83 ARG A CA 1
ATOM 634 C C . ARG A 1 83 ? -6.840 14.132 -32.949 1.00 37.12 83 ARG A C 1
ATOM 636 O O . ARG A 1 83 ? -8.029 14.378 -32.836 1.00 37.12 83 ARG A O 1
ATOM 643 N N . ASP A 1 84 ? -6.200 13.154 -32.311 1.00 31.02 84 ASP A N 1
ATOM 644 C CA . ASP A 1 84 ? -6.535 12.689 -30.957 1.00 31.02 84 ASP A CA 1
ATOM 645 C C . ASP A 1 84 ? -5.576 11.571 -30.491 1.00 31.02 84 ASP A C 1
ATOM 647 O O . ASP A 1 84 ? -5.256 10.632 -31.217 1.00 31.02 84 ASP A O 1
ATOM 651 N N . GLY A 1 85 ? -5.093 11.683 -29.250 1.00 27.09 85 GLY A N 1
ATOM 652 C CA . GLY A 1 85 ? -4.507 10.589 -28.457 1.00 27.09 85 GLY A CA 1
ATOM 653 C C . GLY A 1 85 ? -3.018 10.250 -28.637 1.00 27.09 85 GLY A C 1
ATOM 654 O O . GLY A 1 85 ? -2.319 10.103 -27.634 1.00 27.09 85 GLY A O 1
ATOM 655 N N . LEU A 1 86 ? -2.502 10.121 -29.866 1.00 29.38 86 LEU A N 1
ATOM 656 C CA . LEU A 1 86 ? -1.187 9.480 -30.090 1.00 29.38 86 LEU A CA 1
ATOM 657 C C . LEU A 1 86 ? 0.034 10.387 -29.821 1.00 29.38 86 LEU A C 1
ATOM 659 O O . LEU A 1 86 ? 1.033 9.919 -29.284 1.00 29.38 86 LEU A O 1
ATOM 663 N N . GLN A 1 87 ? -0.056 11.697 -30.081 1.00 32.41 87 GLN A N 1
ATOM 664 C CA . GLN A 1 87 ? 1.050 12.645 -29.829 1.00 32.41 87 GLN A CA 1
ATOM 665 C C . GLN A 1 87 ? 1.361 12.839 -28.338 1.00 32.41 87 GLN A C 1
ATOM 667 O O . GLN A 1 87 ? 2.495 13.129 -27.963 1.00 32.41 87 GLN A O 1
ATOM 672 N N . VAL A 1 88 ? 0.377 12.630 -27.459 1.00 34.00 88 VAL A N 1
ATOM 673 C CA . VAL A 1 88 ? 0.602 12.645 -26.006 1.00 34.00 88 VAL A CA 1
ATOM 674 C C . VAL A 1 88 ? 1.360 11.385 -25.571 1.00 34.00 88 VAL A C 1
ATOM 676 O O . VAL A 1 88 ? 2.168 11.457 -24.642 1.00 34.00 88 VAL A O 1
ATOM 679 N N . TYR A 1 89 ? 1.143 10.266 -26.273 1.00 32.16 89 TYR A N 1
ATOM 680 C CA . TYR A 1 89 ? 1.835 8.990 -26.088 1.00 32.16 89 TYR A CA 1
ATOM 681 C C . TYR A 1 89 ? 3.274 9.040 -26.626 1.00 32.16 89 TYR A C 1
ATOM 683 O O . TYR A 1 89 ? 4.177 8.574 -25.946 1.00 32.16 89 TYR A O 1
ATOM 691 N N . GLU A 1 90 ? 3.518 9.696 -27.764 1.00 34.12 90 GLU A N 1
ATOM 692 C CA . GLU A 1 90 ? 4.868 9.943 -28.299 1.00 34.12 90 GLU A CA 1
ATOM 693 C C . GLU A 1 90 ? 5.641 11.005 -27.501 1.00 34.12 90 GLU A C 1
ATOM 695 O O . GLU A 1 90 ? 6.834 10.846 -27.287 1.00 34.12 90 GLU A O 1
ATOM 700 N N . MET A 1 91 ? 4.992 12.049 -26.962 1.00 34.00 91 MET A N 1
ATOM 701 C CA . MET A 1 91 ? 5.644 12.977 -26.017 1.00 34.00 91 MET A CA 1
ATOM 702 C C . MET A 1 91 ? 5.945 12.323 -24.665 1.00 34.00 91 MET A C 1
ATOM 704 O O . MET A 1 91 ? 6.960 12.647 -24.052 1.00 34.00 91 MET A O 1
ATOM 708 N N . LEU A 1 92 ? 5.071 11.419 -24.192 1.00 34.53 92 LEU A N 1
ATOM 709 C CA . LEU A 1 92 ? 5.378 10.538 -23.063 1.00 34.53 92 LEU A CA 1
ATOM 710 C C . LEU A 1 92 ? 6.605 9.721 -23.430 1.00 34.53 92 LEU A C 1
ATOM 712 O O . LEU A 1 92 ? 7.610 9.877 -22.767 1.00 34.53 92 LEU A O 1
ATOM 716 N N . LEU A 1 93 ? 6.574 8.977 -24.532 1.00 33.03 93 LEU A N 1
ATOM 717 C CA . LEU A 1 93 ? 7.661 8.116 -24.972 1.00 33.03 93 LEU A CA 1
ATOM 718 C C . LEU A 1 93 ? 8.920 8.842 -25.435 1.00 33.03 93 LEU A C 1
ATOM 720 O O . LEU A 1 93 ? 9.917 8.169 -25.486 1.00 33.03 93 LEU A O 1
ATOM 724 N N . ASN A 1 94 ? 8.975 10.142 -25.716 1.00 33.16 94 ASN A N 1
ATOM 725 C CA . ASN A 1 94 ? 10.238 10.799 -26.100 1.00 33.16 94 ASN A CA 1
ATOM 726 C C . ASN A 1 94 ? 11.014 11.348 -24.889 1.00 33.16 94 ASN A C 1
ATOM 728 O O . ASN A 1 94 ? 12.238 11.265 -24.868 1.00 33.16 94 ASN A O 1
ATOM 732 N N . GLY A 1 95 ? 10.328 11.803 -23.832 1.00 31.94 95 GLY A N 1
ATOM 733 C CA . GLY A 1 95 ? 10.960 12.070 -22.526 1.00 31.94 95 GLY A CA 1
ATOM 734 C C . GLY A 1 95 ? 11.115 10.803 -21.673 1.00 31.94 95 GLY A C 1
ATOM 735 O O . GLY A 1 95 ? 12.075 10.660 -20.916 1.00 31.94 95 GLY A O 1
ATOM 736 N N . VAL A 1 96 ? 10.195 9.849 -21.846 1.00 33.72 96 VAL A N 1
ATOM 737 C CA . VAL A 1 96 ? 10.260 8.504 -21.277 1.00 33.72 96 VAL A CA 1
ATOM 738 C C . VAL A 1 96 ? 11.237 7.647 -22.072 1.00 33.72 96 VAL A C 1
ATOM 740 O O . VAL A 1 96 ? 11.920 6.910 -21.409 1.00 33.72 96 VAL A O 1
ATOM 743 N N . ALA A 1 97 ? 11.472 7.755 -23.387 1.00 27.88 97 ALA A N 1
ATOM 744 C CA . ALA A 1 97 ? 12.458 6.910 -24.106 1.00 27.88 97 ALA A CA 1
ATOM 745 C C . ALA A 1 97 ? 13.889 7.171 -23.659 1.00 27.88 97 ALA A C 1
ATOM 747 O O . ALA A 1 97 ? 14.657 6.220 -23.552 1.00 27.88 97 ALA A O 1
ATOM 748 N N . GLN A 1 98 ? 14.243 8.420 -23.348 1.00 28.02 98 GLN A N 1
ATOM 749 C CA . GLN A 1 98 ? 15.582 8.732 -22.852 1.00 28.02 98 GLN A CA 1
ATOM 750 C C . GLN A 1 98 ? 15.816 8.137 -21.451 1.00 28.02 98 GLN A C 1
ATOM 752 O O . GLN A 1 98 ? 16.919 7.685 -21.178 1.00 28.02 98 GLN A O 1
ATOM 757 N N . ARG A 1 99 ? 14.762 8.018 -20.620 1.00 31.62 99 ARG A N 1
ATOM 758 C CA . ARG A 1 99 ? 14.786 7.328 -19.310 1.00 31.62 99 ARG A CA 1
ATOM 759 C C . ARG A 1 99 ? 14.330 5.864 -19.344 1.00 31.62 99 ARG A C 1
ATOM 761 O O . ARG A 1 99 ? 14.529 5.152 -18.379 1.00 31.62 99 ARG A O 1
ATOM 768 N N . THR A 1 100 ? 13.732 5.394 -20.437 1.00 28.69 100 THR A N 1
ATOM 769 C CA . THR A 1 100 ? 13.341 3.997 -20.696 1.00 28.69 100 THR A CA 1
ATOM 770 C C . THR A 1 100 ? 14.522 3.249 -21.261 1.00 28.69 100 THR A C 1
ATOM 772 O O . THR A 1 100 ? 14.624 2.059 -21.024 1.00 28.69 100 THR A O 1
ATOM 775 N N . ARG A 1 101 ? 15.458 3.947 -21.914 1.00 26.97 101 ARG A N 1
ATOM 776 C CA . ARG A 1 101 ? 16.827 3.467 -22.095 1.00 26.97 101 ARG A CA 1
ATOM 777 C C . ARG A 1 101 ? 17.455 3.151 -20.725 1.00 26.97 101 ARG A C 1
ATOM 779 O O . ARG A 1 101 ? 17.824 2.011 -20.501 1.00 26.97 101 ARG A O 1
ATOM 786 N N . THR A 1 102 ? 17.333 4.064 -19.755 1.00 29.80 102 THR A N 1
ATOM 787 C CA . THR A 1 102 ? 17.781 3.869 -18.356 1.00 29.80 102 THR A CA 1
ATOM 788 C C . THR A 1 102 ? 16.931 2.862 -17.543 1.00 29.80 102 THR A C 1
ATOM 790 O O . THR A 1 102 ? 17.427 2.180 -16.652 1.00 29.80 102 THR A O 1
ATOM 793 N N . HIS A 1 103 ? 15.633 2.711 -17.840 1.00 34.41 103 HIS A N 1
ATOM 794 C CA . HIS A 1 103 ? 14.726 1.751 -17.180 1.00 34.41 103 HIS A CA 1
ATOM 795 C C . HIS A 1 103 ? 14.895 0.327 -17.725 1.00 34.41 103 HIS A C 1
ATOM 797 O O . HIS A 1 103 ? 14.779 -0.646 -16.982 1.00 34.41 103 HIS A O 1
ATOM 803 N N . LEU A 1 104 ? 15.208 0.210 -19.018 1.00 33.91 104 LEU A N 1
ATOM 804 C CA . LEU A 1 104 ? 15.685 -1.025 -19.620 1.00 33.91 104 LEU A CA 1
ATOM 805 C C . LEU A 1 104 ? 17.049 -1.405 -19.071 1.00 33.91 104 LEU A C 1
ATOM 807 O O . LEU A 1 104 ? 17.342 -2.578 -19.133 1.00 33.91 104 LEU A O 1
ATOM 811 N N . GLU A 1 105 ? 17.831 -0.487 -18.501 1.00 33.69 105 GLU A N 1
ATOM 812 C CA . GLU A 1 105 ? 19.116 -0.799 -17.879 1.00 33.69 105 GLU A CA 1
ATOM 813 C C . GLU A 1 105 ? 18.921 -1.449 -16.494 1.00 33.69 105 GLU A C 1
ATOM 815 O O . GLU A 1 105 ? 19.359 -2.567 -16.280 1.00 33.69 105 GLU A O 1
ATOM 820 N N . LEU A 1 106 ? 18.123 -0.953 -15.545 1.00 35.12 106 LEU A N 1
ATOM 821 C CA . LEU A 1 106 ? 17.853 -1.745 -14.312 1.00 35.12 106 LEU A CA 1
ATOM 822 C C . LEU A 1 106 ? 17.234 -3.139 -14.551 1.00 35.12 106 LEU A C 1
ATOM 824 O O . LEU A 1 106 ? 17.442 -4.056 -13.753 1.00 35.12 106 LEU A O 1
ATOM 828 N N . LEU A 1 107 ? 16.587 -3.305 -15.706 1.00 39.59 107 LEU A N 1
ATOM 829 C CA . LEU A 1 107 ? 16.108 -4.563 -16.274 1.00 39.59 107 LEU A CA 1
ATOM 830 C C . LEU A 1 107 ? 16.938 -5.046 -17.491 1.00 39.59 107 LEU A C 1
ATOM 832 O O . LEU A 1 107 ? 16.414 -5.810 -18.299 1.00 39.59 107 LEU A O 1
ATOM 836 N N . GLU A 1 108 ? 18.214 -4.658 -17.642 1.00 36.34 108 GLU A N 1
ATOM 837 C CA . GLU A 1 108 ? 19.027 -4.898 -18.873 1.00 36.34 108 GLU A CA 1
ATOM 838 C C . GLU A 1 108 ? 19.313 -6.363 -19.099 1.00 36.34 108 GLU A C 1
ATOM 840 O O . GLU A 1 108 ? 19.714 -6.785 -20.177 1.00 36.34 108 GLU A O 1
ATOM 845 N N . ASN A 1 109 ? 19.000 -7.174 -18.103 1.00 43.25 109 ASN A N 1
ATOM 846 C CA . ASN A 1 109 ? 18.678 -8.544 -18.368 1.00 43.25 109 ASN A CA 1
ATOM 847 C C . ASN A 1 109 ? 17.163 -8.653 -18.320 1.00 43.25 109 ASN A C 1
ATOM 849 O O . ASN A 1 109 ? 16.599 -8.856 -17.244 1.00 43.25 109 ASN A O 1
ATOM 853 N N . THR A 1 110 ? 16.505 -8.590 -19.490 1.00 54.00 110 THR A N 1
ATOM 854 C CA . THR A 1 110 ? 15.219 -9.275 -19.662 1.00 54.00 110 THR A CA 1
ATOM 855 C C . THR A 1 110 ? 15.407 -10.616 -18.955 1.00 54.00 110 THR A C 1
ATOM 857 O O . THR A 1 110 ? 16.319 -11.329 -19.402 1.00 54.00 110 THR A O 1
ATOM 860 N N . PRO A 1 111 ? 14.676 -10.924 -17.854 1.00 59.09 111 PRO A N 1
ATOM 861 C CA . PRO A 1 111 ? 15.152 -11.852 -16.826 1.00 59.09 111 PRO A CA 1
ATOM 862 C C . PRO A 1 111 ? 15.834 -13.049 -17.472 1.00 59.09 111 PRO A C 1
ATOM 864 O O . PRO A 1 111 ? 15.211 -13.647 -18.349 1.00 59.09 111 PRO A O 1
ATOM 867 N N . PRO A 1 112 ? 17.129 -13.317 -17.228 1.00 65.69 112 PRO A N 1
ATOM 868 C CA . PRO A 1 112 ? 17.842 -14.290 -18.043 1.00 65.69 112 PRO A CA 1
ATOM 869 C C . PRO A 1 112 ? 17.075 -15.600 -17.979 1.00 65.69 112 PRO A C 1
ATOM 871 O O . PRO A 1 112 ? 16.577 -15.953 -16.906 1.00 65.69 112 PRO A O 1
ATOM 874 N N . LEU A 1 113 ? 16.940 -16.265 -19.125 1.00 75.38 113 LEU A N 1
ATOM 875 C CA . LEU A 1 113 ? 16.297 -17.569 -19.146 1.00 75.38 113 LEU A CA 1
ATOM 876 C C . LEU A 1 113 ? 17.022 -18.469 -18.152 1.00 75.38 113 LEU A C 1
ATOM 878 O O . LEU A 1 113 ? 18.256 -18.494 -18.129 1.00 75.38 113 LEU A O 1
ATOM 882 N N . SER A 1 114 ? 16.267 -19.174 -17.319 1.00 77.88 114 SER A N 1
ATOM 883 C CA . SER A 1 114 ? 16.862 -20.198 -16.472 1.00 77.88 114 SER A CA 1
ATOM 884 C C . SER A 1 114 ? 17.440 -21.313 -17.348 1.00 77.88 114 SER A C 1
ATOM 886 O O . SER A 1 114 ? 17.023 -21.502 -18.494 1.00 77.88 114 SER A O 1
ATOM 888 N N . THR A 1 115 ? 18.384 -22.088 -16.813 1.00 79.62 115 THR A N 1
ATOM 889 C CA . THR A 1 115 ? 18.907 -23.272 -17.513 1.00 79.62 115 THR A CA 1
ATOM 890 C C . THR A 1 115 ? 17.768 -24.198 -17.952 1.00 79.62 115 THR A C 1
ATOM 892 O O . THR A 1 115 ? 17.747 -24.638 -19.098 1.00 79.62 115 THR A O 1
ATOM 895 N N . ALA A 1 116 ? 16.762 -24.389 -17.092 1.00 84.69 116 ALA A N 1
ATOM 896 C CA . ALA A 1 116 ? 15.575 -25.182 -17.400 1.00 84.69 116 ALA A CA 1
ATOM 897 C C . ALA A 1 116 ? 14.748 -24.597 -18.561 1.00 84.69 116 ALA A C 1
ATOM 899 O O . ALA A 1 116 ? 14.290 -25.339 -19.426 1.00 84.69 116 ALA A O 1
ATOM 900 N N . GLU A 1 117 ? 14.582 -23.273 -18.639 1.00 85.38 117 GLU A N 1
ATOM 901 C CA . GLU A 1 117 ? 13.890 -22.628 -19.765 1.00 85.38 117 GLU A CA 1
ATOM 902 C C . GLU A 1 117 ? 14.670 -22.754 -21.075 1.00 85.38 117 GLU A C 1
ATOM 904 O O . GLU A 1 117 ? 14.072 -22.979 -22.128 1.00 85.38 117 GLU A O 1
ATOM 909 N N . ILE A 1 118 ? 15.998 -22.623 -21.025 1.00 85.75 118 ILE A N 1
ATOM 910 C CA . ILE A 1 118 ? 16.866 -22.804 -22.195 1.00 85.75 118 ILE A CA 1
ATOM 911 C C . ILE A 1 118 ? 16.724 -24.235 -22.722 1.00 85.75 118 ILE A C 1
ATOM 913 O O . ILE A 1 118 ? 16.458 -24.434 -23.910 1.00 85.75 118 ILE A O 1
ATOM 917 N N . GLU A 1 119 ? 16.831 -25.232 -21.843 1.00 88.50 119 GLU A N 1
ATOM 918 C CA . GLU A 1 119 ? 16.633 -26.643 -22.184 1.00 88.50 119 GLU A CA 1
ATOM 919 C C . GLU A 1 119 ? 15.227 -26.905 -22.741 1.00 88.50 119 GLU A C 1
ATOM 921 O O . GLU A 1 119 ? 15.083 -27.590 -23.759 1.00 88.50 119 GLU A O 1
ATOM 926 N N . TYR A 1 120 ? 14.196 -26.298 -22.147 1.00 92.06 120 TYR A N 1
ATOM 927 C CA . TYR A 1 120 ? 12.822 -26.404 -22.631 1.00 92.06 120 TYR A CA 1
ATOM 928 C C . TYR A 1 120 ? 12.669 -25.836 -24.047 1.00 92.06 120 TYR A C 1
ATOM 930 O O . TYR A 1 120 ? 12.094 -26.486 -24.923 1.00 92.06 120 TYR A O 1
ATOM 938 N N . PHE A 1 121 ? 13.221 -24.651 -24.322 1.00 93.81 121 PHE A N 1
ATOM 939 C CA . PHE A 1 121 ? 13.167 -24.032 -25.648 1.00 93.81 121 PHE A CA 1
ATOM 940 C C . PHE A 1 121 ? 13.964 -24.794 -26.708 1.00 93.81 121 PHE A C 1
ATOM 942 O O . PHE A 1 121 ? 13.552 -24.807 -27.871 1.00 93.81 121 PHE A O 1
ATOM 949 N N . HIS A 1 122 ? 15.053 -25.468 -26.332 1.00 92.38 122 HIS A N 1
ATOM 950 C CA . HIS A 1 122 ? 15.760 -26.378 -27.235 1.00 92.38 122 HIS A CA 1
ATOM 951 C C . HIS A 1 122 ? 14.873 -27.542 -27.691 1.00 92.38 122 HIS A C 1
ATOM 953 O O . HIS A 1 122 ? 14.932 -27.935 -28.857 1.00 92.38 122 HIS A O 1
ATOM 959 N N . GLN A 1 123 ? 14.020 -28.052 -26.801 1.00 95.81 123 GLN A N 1
ATOM 960 C CA . GLN A 1 123 ? 13.053 -29.107 -27.113 1.00 95.81 123 GLN A CA 1
ATOM 961 C C . GLN A 1 123 ? 11.816 -28.567 -27.858 1.00 95.81 123 GLN A C 1
ATOM 963 O O . GLN A 1 123 ? 11.201 -29.296 -28.636 1.00 95.81 123 GLN A O 1
ATOM 968 N N . HIS A 1 124 ? 11.496 -27.275 -27.698 1.00 96.06 124 HIS A N 1
ATOM 969 C CA . HIS A 1 124 ? 10.309 -26.616 -28.263 1.00 96.06 124 HIS A CA 1
ATOM 970 C C . HIS A 1 124 ? 10.672 -25.401 -29.149 1.00 96.06 124 HIS A C 1
ATOM 972 O O . HIS A 1 124 ? 10.302 -24.258 -28.856 1.00 96.06 124 HIS A O 1
ATOM 978 N N . PRO A 1 125 ? 11.348 -25.598 -30.298 1.00 94.00 125 PRO A N 1
ATOM 979 C CA . PRO A 1 125 ? 11.880 -24.498 -31.109 1.00 94.00 125 PRO A CA 1
ATOM 980 C C . PRO A 1 125 ? 10.803 -23.602 -31.746 1.00 94.00 125 PRO A C 1
ATOM 982 O O . PRO A 1 125 ? 11.078 -22.454 -32.098 1.00 94.00 125 PRO A O 1
ATOM 985 N N . ALA A 1 126 ? 9.577 -24.103 -31.933 1.00 93.44 126 ALA A N 1
ATOM 986 C CA . ALA A 1 126 ? 8.453 -23.286 -32.396 1.00 93.44 126 ALA A CA 1
ATOM 987 C C . ALA A 1 126 ? 8.010 -22.278 -31.327 1.00 93.44 126 ALA A C 1
ATOM 989 O O . ALA A 1 126 ? 7.832 -21.101 -31.646 1.00 93.44 126 ALA A O 1
ATOM 990 N N . LEU A 1 127 ? 7.926 -22.728 -30.072 1.00 93.56 127 LEU A N 1
ATOM 991 C CA . LEU A 1 127 ? 7.629 -21.877 -28.928 1.00 93.56 127 LEU A CA 1
ATOM 992 C C . LEU A 1 127 ? 8.722 -20.825 -28.741 1.00 93.56 127 LEU A C 1
ATOM 994 O O . LEU A 1 127 ? 8.406 -19.646 -28.630 1.00 93.56 127 LEU A O 1
ATOM 998 N N . TRP A 1 128 ? 9.999 -21.214 -28.830 1.00 91.75 128 TRP A N 1
ATOM 999 C CA . TRP A 1 128 ? 11.118 -20.267 -28.789 1.00 91.75 128 TRP A CA 1
ATOM 1000 C C . TRP A 1 128 ? 10.963 -19.138 -29.813 1.00 91.75 128 TRP A C 1
ATOM 1002 O O . TRP A 1 128 ? 11.048 -17.960 -29.467 1.00 91.75 128 TRP A O 1
ATOM 1012 N N . ARG A 1 129 ? 10.665 -19.477 -31.076 1.00 89.44 129 ARG A N 1
ATOM 1013 C CA . ARG A 1 129 ? 10.431 -18.473 -32.126 1.00 89.44 129 ARG A CA 1
ATOM 1014 C C . ARG A 1 129 ? 9.249 -17.564 -31.804 1.00 89.44 129 ARG A C 1
ATOM 1016 O O . ARG A 1 129 ? 9.344 -16.366 -32.063 1.00 89.44 129 ARG A O 1
ATOM 1023 N N . ALA A 1 130 ? 8.160 -18.101 -31.255 1.00 87.56 130 ALA A N 1
ATOM 1024 C CA . ALA A 1 130 ? 7.008 -17.303 -30.841 1.00 87.56 130 ALA A CA 1
ATOM 1025 C C . ALA A 1 130 ? 7.380 -16.339 -29.702 1.00 87.56 130 ALA A C 1
ATOM 1027 O O . ALA A 1 130 ? 7.124 -15.138 -29.816 1.00 87.56 130 ALA A O 1
ATOM 1028 N N . THR A 1 131 ? 8.071 -16.832 -28.670 1.00 85.81 131 THR A N 1
ATOM 1029 C CA . THR A 1 131 ? 8.557 -16.038 -27.535 1.00 85.81 131 THR A CA 1
ATOM 1030 C C . THR A 1 131 ? 9.507 -14.933 -27.989 1.00 85.81 131 THR A C 1
ATOM 1032 O O . THR A 1 131 ? 9.314 -13.782 -27.608 1.00 85.81 131 THR A O 1
ATOM 1035 N N . VAL A 1 132 ? 10.481 -15.226 -28.856 1.00 81.56 132 VAL A N 1
ATOM 1036 C CA . VAL A 1 132 ? 11.392 -14.217 -29.431 1.00 81.56 132 VAL A CA 1
ATOM 1037 C C . VAL A 1 132 ? 10.631 -13.207 -30.279 1.00 81.56 132 VAL A C 1
ATOM 1039 O O . VAL A 1 132 ? 10.823 -12.003 -30.140 1.00 81.56 132 VAL A O 1
ATOM 1042 N N . ALA A 1 133 ? 9.739 -13.658 -31.160 1.00 78.44 133 ALA A N 1
ATOM 1043 C CA . ALA A 1 133 ? 9.021 -12.747 -32.039 1.00 78.44 133 ALA A CA 1
ATOM 1044 C C . ALA A 1 133 ? 8.107 -11.794 -31.254 1.00 78.44 133 ALA A C 1
ATOM 1046 O O . ALA A 1 133 ? 7.940 -10.641 -31.656 1.00 78.44 133 ALA A O 1
ATOM 1047 N N . PHE A 1 134 ? 7.544 -12.264 -30.142 1.00 77.25 134 PHE A N 1
ATOM 1048 C CA . PHE A 1 134 ? 6.735 -11.466 -29.233 1.00 77.25 134 PHE A CA 1
ATOM 1049 C C . PHE A 1 134 ? 7.586 -10.544 -28.342 1.00 77.25 134 PHE A C 1
ATOM 1051 O O . PHE A 1 134 ? 7.315 -9.350 -28.286 1.00 77.25 134 PHE A O 1
ATOM 1058 N N . ARG A 1 135 ? 8.641 -11.053 -27.694 1.00 72.81 135 ARG A N 1
ATOM 1059 C CA . ARG A 1 135 ? 9.424 -10.297 -26.697 1.00 72.81 135 ARG A CA 1
ATOM 1060 C C . ARG A 1 135 ? 10.555 -9.465 -27.288 1.00 72.81 135 ARG A C 1
ATOM 1062 O O . ARG A 1 135 ? 10.860 -8.399 -26.777 1.00 72.81 135 ARG A O 1
ATOM 1069 N N . SER A 1 136 ? 11.194 -9.912 -28.359 1.00 69.25 136 SER A N 1
ATOM 1070 C CA . SER A 1 136 ? 12.424 -9.286 -28.861 1.00 69.25 136 SER A CA 1
ATOM 1071 C C . SER A 1 136 ? 12.183 -8.249 -29.958 1.00 69.25 136 SER A C 1
ATOM 1073 O O . SER A 1 136 ? 13.083 -7.462 -30.240 1.00 69.25 136 SER A O 1
ATOM 1075 N N . THR A 1 137 ? 10.983 -8.176 -30.545 1.00 68.88 137 THR A N 1
ATOM 1076 C CA . THR A 1 137 ? 10.676 -7.189 -31.597 1.00 68.88 137 THR A CA 1
ATOM 1077 C C . THR A 1 137 ? 9.781 -6.060 -31.075 1.00 68.88 137 THR A C 1
ATOM 1079 O O . THR A 1 137 ? 8.778 -6.358 -30.426 1.00 68.88 137 THR A O 1
ATOM 1082 N N . PRO A 1 138 ? 10.045 -4.778 -31.402 1.00 67.50 138 PRO A N 1
ATOM 1083 C CA . PRO A 1 138 ? 9.169 -3.668 -31.004 1.00 67.50 138 PRO A CA 1
ATOM 1084 C C . PRO A 1 138 ? 7.704 -3.879 -31.422 1.00 67.50 138 PRO A C 1
ATOM 1086 O O . PRO A 1 138 ? 6.780 -3.649 -30.647 1.00 67.50 138 PRO A O 1
ATOM 1089 N N . ALA A 1 139 ? 7.490 -4.406 -32.633 1.00 68.25 139 ALA A N 1
ATOM 1090 C CA . ALA A 1 139 ? 6.160 -4.713 -33.157 1.00 68.25 139 ALA A CA 1
ATOM 1091 C C . ALA A 1 139 ? 5.476 -5.897 -32.450 1.00 68.25 139 ALA A C 1
ATOM 1093 O O . ALA A 1 139 ? 4.249 -5.955 -32.405 1.00 68.25 139 ALA A O 1
ATOM 1094 N N . GLY A 1 140 ? 6.244 -6.863 -31.941 1.00 65.94 140 GLY A N 1
ATOM 1095 C CA . GLY A 1 140 ? 5.734 -7.960 -31.122 1.00 65.94 140 GLY A CA 1
ATOM 1096 C C . GLY A 1 140 ? 5.324 -7.480 -29.739 1.00 65.94 140 GLY A C 1
ATOM 1097 O O . GLY A 1 140 ? 4.214 -7.782 -29.305 1.00 65.94 140 GLY A O 1
ATOM 1098 N N . ARG A 1 141 ? 6.177 -6.663 -29.112 1.00 66.25 141 ARG A N 1
ATOM 1099 C CA . ARG A 1 141 ? 5.957 -6.127 -27.768 1.00 66.25 141 ARG A CA 1
ATOM 1100 C C . ARG A 1 141 ? 4.713 -5.251 -27.693 1.00 66.25 141 ARG A C 1
ATOM 1102 O O . ARG A 1 141 ? 3.949 -5.386 -26.753 1.00 66.25 141 ARG A O 1
ATOM 1109 N N . ALA A 1 142 ? 4.452 -4.441 -28.716 1.00 64.75 142 ALA A N 1
ATOM 1110 C CA . ALA A 1 142 ? 3.320 -3.512 -28.748 1.00 64.75 142 ALA A CA 1
ATOM 1111 C C . ALA A 1 142 ? 1.952 -4.143 -29.107 1.00 64.75 142 ALA A C 1
ATOM 1113 O O . ALA A 1 142 ? 0.978 -3.418 -29.313 1.00 64.75 142 ALA A O 1
ATOM 1114 N N . ARG A 1 143 ? 1.844 -5.472 -29.274 1.00 77.19 143 ARG A N 1
ATOM 1115 C CA . ARG A 1 143 ? 0.620 -6.117 -29.791 1.00 77.19 143 ARG A CA 1
ATOM 1116 C C . ARG A 1 143 ? 0.005 -7.101 -28.803 1.00 77.19 143 ARG A C 1
ATOM 1118 O O . ARG A 1 143 ? 0.141 -8.313 -28.959 1.00 77.19 143 ARG A O 1
ATOM 1125 N N . ARG A 1 144 ? -0.815 -6.575 -27.890 1.00 81.25 144 ARG A N 1
ATOM 1126 C CA . ARG A 1 144 ? -1.749 -7.341 -27.042 1.00 81.25 144 ARG A CA 1
ATOM 1127 C C . ARG A 1 144 ? -2.474 -8.460 -27.795 1.00 81.25 144 ARG A C 1
ATOM 1129 O O . ARG A 1 144 ? -2.523 -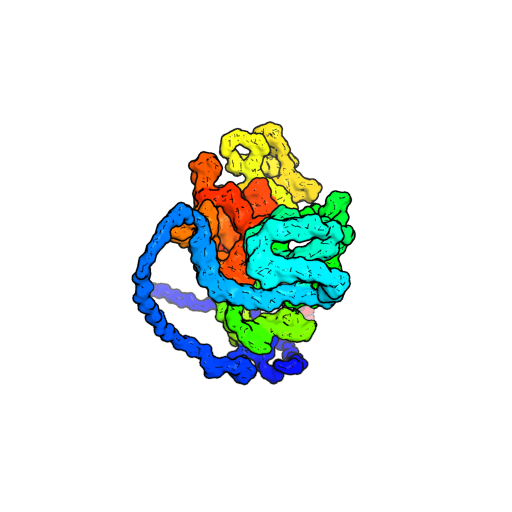9.593 -27.331 1.00 81.25 144 ARG A O 1
ATOM 1136 N N . ASP A 1 145 ? -3.038 -8.146 -28.962 1.00 84.00 145 ASP A N 1
ATOM 1137 C CA . ASP A 1 145 ? -3.813 -9.120 -29.738 1.00 84.00 145 ASP A CA 1
ATOM 1138 C C . ASP A 1 145 ? -2.942 -10.296 -30.197 1.00 84.00 145 ASP A C 1
ATOM 1140 O O . ASP A 1 145 ? -3.396 -11.433 -30.185 1.00 84.00 145 ASP A O 1
ATOM 1144 N N . ARG A 1 146 ? -1.659 -10.050 -30.488 1.00 82.88 146 ARG A N 1
ATOM 1145 C CA . ARG A 1 146 ? -0.709 -11.113 -30.814 1.00 82.88 146 ARG A CA 1
ATOM 1146 C C . ARG A 1 146 ? -0.445 -12.011 -29.611 1.00 82.88 146 ARG A C 1
ATOM 1148 O O . ARG A 1 146 ? -0.453 -13.221 -29.782 1.00 82.88 146 ARG A O 1
ATOM 1155 N N . LEU A 1 147 ? -0.242 -11.452 -28.413 1.00 85.38 147 LEU A N 1
ATOM 1156 C CA . LEU A 1 147 ? -0.081 -12.262 -27.199 1.00 85.38 147 LEU A CA 1
ATOM 1157 C C . LEU A 1 147 ? -1.303 -13.157 -26.976 1.00 85.38 147 LEU A C 1
ATOM 1159 O O . LEU A 1 147 ? -1.152 -14.355 -26.759 1.00 85.38 147 LEU A O 1
ATOM 1163 N N . ARG A 1 148 ? -2.508 -12.589 -27.080 1.00 89.00 148 ARG A N 1
ATOM 1164 C CA . ARG A 1 148 ? -3.764 -13.340 -26.969 1.00 89.00 148 ARG A CA 1
ATOM 1165 C C . ARG A 1 148 ? -3.830 -14.482 -27.980 1.00 89.00 148 ARG A C 1
ATOM 1167 O O . ARG A 1 148 ? -4.161 -15.605 -27.605 1.00 89.00 148 ARG A O 1
ATOM 1174 N N . ASP A 1 149 ? -3.513 -14.196 -29.239 1.00 88.81 149 ASP A N 1
ATOM 1175 C CA . ASP A 1 149 ? -3.564 -15.182 -30.314 1.00 88.81 149 ASP A CA 1
ATOM 1176 C C . ASP A 1 149 ? -2.517 -16.288 -30.111 1.00 88.81 149 ASP A C 1
ATOM 1178 O O . ASP A 1 149 ? -2.835 -17.459 -30.300 1.00 88.81 149 ASP A O 1
ATOM 1182 N N . GLU A 1 150 ? -1.291 -15.952 -29.688 1.00 89.44 150 GLU A N 1
ATOM 1183 C CA . GLU A 1 150 ? -0.259 -16.949 -29.375 1.00 89.44 150 GLU A CA 1
ATOM 1184 C C . GLU A 1 150 ? -0.665 -17.813 -28.174 1.00 89.44 150 GLU A C 1
ATOM 1186 O O . GLU A 1 150 ? -0.620 -19.034 -28.277 1.00 89.44 150 GLU A O 1
ATOM 1191 N N . ILE A 1 151 ? -1.148 -17.224 -27.073 1.00 90.88 151 ILE A N 1
ATOM 1192 C CA . ILE A 1 151 ? -1.637 -17.983 -25.905 1.00 90.88 151 ILE A CA 1
ATOM 1193 C C . ILE A 1 151 ? -2.755 -18.954 -26.307 1.00 90.88 151 ILE A C 1
ATOM 1195 O O . ILE A 1 151 ? -2.781 -20.092 -25.841 1.00 90.88 151 ILE A O 1
ATOM 1199 N N . GLY A 1 152 ? -3.653 -18.532 -27.202 1.00 90.94 152 GLY A N 1
ATOM 1200 C CA . GLY A 1 152 ? -4.733 -19.372 -27.716 1.00 90.94 152 GLY A CA 1
ATOM 1201 C C . GLY A 1 152 ? -4.268 -20.554 -28.577 1.00 90.94 152 GLY A C 1
ATOM 1202 O O . GLY A 1 152 ? -5.002 -21.535 -28.685 1.00 90.94 152 GLY A O 1
ATOM 1203 N N . ARG A 1 153 ? -3.067 -20.496 -29.171 1.00 93.62 153 ARG A N 1
ATOM 1204 C CA . ARG A 1 153 ? -2.507 -21.589 -29.991 1.00 93.62 153 ARG A CA 1
ATOM 1205 C C . ARG A 1 153 ? -1.920 -22.725 -29.165 1.00 93.62 153 ARG A C 1
ATOM 1207 O O . ARG A 1 153 ? -1.930 -23.861 -29.631 1.00 93.62 153 ARG A O 1
ATOM 1214 N N . TYR A 1 154 ? -1.411 -22.436 -27.972 1.00 93.50 154 TYR A N 1
ATOM 1215 C CA . TYR A 1 154 ? -0.825 -23.449 -27.099 1.00 93.50 154 TYR A CA 1
ATOM 1216 C C . TYR A 1 154 ? -1.903 -24.004 -26.168 1.00 93.50 154 TYR A C 1
ATOM 1218 O O . TYR A 1 154 ? -2.531 -23.259 -25.415 1.00 93.50 154 TYR A O 1
ATOM 1226 N N . THR A 1 155 ? -2.168 -25.308 -26.236 1.00 92.62 155 THR A N 1
ATOM 1227 C CA . THR A 1 155 ? -3.110 -25.991 -25.329 1.00 92.62 155 THR A CA 1
ATOM 1228 C C . THR A 1 155 ? -2.429 -26.517 -24.074 1.00 92.62 155 THR A C 1
ATOM 1230 O O . THR A 1 155 ? -3.094 -26.648 -23.051 1.00 92.62 155 THR A O 1
ATOM 1233 N N . ASP A 1 156 ? -1.127 -26.805 -24.153 1.00 95.81 156 ASP A N 1
ATOM 1234 C CA . ASP A 1 156 ? -0.320 -27.189 -23.000 1.00 95.81 156 ASP A CA 1
ATOM 1235 C C . ASP A 1 156 ? -0.080 -25.967 -22.102 1.00 95.81 156 ASP A C 1
ATOM 1237 O O . ASP A 1 156 ? 0.319 -24.887 -22.553 1.00 95.81 156 ASP A O 1
ATOM 1241 N N . VAL A 1 157 ? -0.352 -26.147 -20.814 1.00 95.88 157 VAL A N 1
ATOM 1242 C CA . VAL A 1 157 ? -0.164 -25.138 -19.776 1.00 95.88 157 VAL A CA 1
ATOM 1243 C C . VAL A 1 157 ? 1.314 -24.756 -19.612 1.00 95.88 157 VAL A C 1
ATOM 1245 O O . VAL A 1 157 ? 1.619 -23.584 -19.392 1.00 95.88 157 VAL A O 1
ATOM 1248 N N . ARG A 1 158 ? 2.242 -25.697 -19.828 1.00 95.62 158 ARG A N 1
ATOM 1249 C CA . ARG A 1 158 ? 3.694 -25.472 -19.751 1.00 95.62 158 ARG A CA 1
ATOM 1250 C C . ARG A 1 158 ? 4.196 -24.590 -20.887 1.00 95.62 158 ARG A C 1
ATOM 1252 O O . ARG A 1 158 ? 4.994 -23.685 -20.657 1.00 95.62 158 ARG A O 1
ATOM 1259 N N . ASP A 1 159 ? 3.670 -24.773 -22.095 1.00 96.69 159 ASP A N 1
ATOM 1260 C CA . ASP A 1 159 ? 4.004 -23.907 -23.229 1.00 96.69 159 ASP A CA 1
ATOM 1261 C C . ASP A 1 159 ? 3.535 -22.468 -22.986 1.00 96.69 159 ASP A C 1
ATOM 1263 O O . ASP A 1 159 ? 4.284 -21.514 -23.210 1.00 96.69 159 ASP A O 1
ATOM 1267 N N . ARG A 1 160 ? 2.314 -22.293 -22.458 1.00 95.75 160 ARG A N 1
ATOM 1268 C CA . ARG A 1 160 ? 1.815 -20.967 -22.056 1.00 95.75 160 ARG A CA 1
ATOM 1269 C C . ARG A 1 160 ? 2.681 -20.354 -20.965 1.00 95.75 160 ARG A C 1
ATOM 1271 O O . ARG A 1 160 ? 3.005 -19.171 -21.059 1.00 95.75 160 ARG A O 1
ATOM 1278 N N . ARG A 1 161 ? 3.087 -21.150 -19.971 1.00 95.50 161 ARG A N 1
ATOM 1279 C CA . ARG A 1 161 ? 4.004 -20.738 -18.902 1.00 95.50 161 ARG A CA 1
ATOM 1280 C C . ARG A 1 161 ? 5.300 -20.176 -19.473 1.00 95.50 161 ARG A C 1
ATOM 1282 O O . ARG A 1 161 ? 5.631 -19.041 -19.160 1.00 95.50 161 ARG A O 1
ATOM 1289 N N . HIS A 1 162 ? 5.977 -20.897 -20.363 1.00 93.88 162 HIS A N 1
ATOM 1290 C CA . HIS A 1 162 ? 7.238 -20.454 -20.976 1.00 93.88 162 HIS A CA 1
ATOM 1291 C C . HIS A 1 162 ? 7.078 -19.319 -22.006 1.00 93.88 162 HIS A C 1
ATOM 1293 O O . HIS A 1 162 ? 8.032 -18.601 -22.304 1.00 93.88 162 HIS A O 1
ATOM 1299 N N . LEU A 1 163 ? 5.880 -19.116 -22.559 1.00 92.88 163 LEU A N 1
ATOM 1300 C CA . LEU A 1 163 ? 5.577 -17.945 -23.386 1.00 92.88 163 LEU A CA 1
ATOM 1301 C C . LEU A 1 163 ? 5.437 -16.674 -22.528 1.00 92.88 163 LEU A C 1
ATOM 1303 O O . LEU A 1 163 ? 5.964 -15.606 -22.864 1.00 92.88 163 LEU A O 1
ATOM 1307 N N . VAL A 1 164 ? 4.693 -16.790 -21.426 1.00 92.44 164 VAL A N 1
ATOM 1308 C CA . VAL A 1 164 ? 4.198 -15.677 -20.602 1.00 92.44 164 VAL A CA 1
ATOM 1309 C C . VAL A 1 164 ? 5.146 -15.307 -19.465 1.00 92.44 164 VAL A C 1
ATOM 1311 O O . VAL A 1 164 ? 5.286 -14.120 -19.158 1.00 92.44 164 VAL A O 1
ATOM 1314 N N . LEU A 1 165 ? 5.812 -16.286 -18.870 1.00 92.06 165 LEU A N 1
ATOM 1315 C CA . LEU A 1 165 ? 6.808 -16.081 -17.831 1.00 92.06 165 LEU A CA 1
ATOM 1316 C C . LEU A 1 165 ? 8.206 -16.095 -18.433 1.00 92.06 165 LEU A C 1
ATOM 1318 O O . LEU A 1 165 ? 8.452 -16.690 -19.482 1.00 92.06 165 LEU A O 1
ATOM 1322 N N . ARG A 1 166 ? 9.120 -15.405 -17.761 1.00 86.12 166 ARG A N 1
ATOM 1323 C CA . ARG A 1 166 ? 10.540 -15.434 -18.085 1.00 86.12 166 ARG A CA 1
ATOM 1324 C C . ARG A 1 166 ? 11.329 -15.566 -16.793 1.00 86.12 166 ARG A C 1
ATOM 1326 O O . ARG A 1 166 ? 11.333 -14.640 -15.987 1.00 86.12 166 ARG A O 1
ATOM 1333 N N . ASN A 1 167 ? 11.935 -16.723 -16.565 1.00 84.38 167 ASN A N 1
ATOM 1334 C CA . ASN A 1 167 ? 12.528 -17.129 -15.289 1.00 84.38 167 ASN A CA 1
ATOM 1335 C C . ASN A 1 167 ? 11.540 -16.965 -14.120 1.00 84.38 167 ASN A C 1
ATOM 1337 O O . ASN A 1 167 ? 11.839 -16.391 -13.069 1.00 84.38 167 ASN A O 1
ATOM 1341 N N . GLY A 1 168 ? 10.300 -17.382 -14.382 1.00 89.75 168 GLY A N 1
ATOM 1342 C CA . GLY A 1 168 ? 9.157 -17.227 -13.487 1.00 89.75 168 GLY A CA 1
ATOM 1343 C C . GLY A 1 168 ? 8.550 -15.821 -13.437 1.00 89.75 168 GLY A C 1
ATOM 1344 O O . GLY A 1 168 ? 7.431 -15.681 -12.958 1.00 89.75 168 GLY A O 1
ATOM 1345 N N . TYR A 1 169 ? 9.211 -14.776 -13.950 1.00 86.38 169 TYR A N 1
ATOM 1346 C CA . TYR A 1 169 ? 8.681 -13.410 -13.887 1.00 86.38 169 TYR A CA 1
ATOM 1347 C C . TYR A 1 169 ? 7.545 -13.172 -14.875 1.00 86.38 169 TYR A C 1
ATOM 1349 O O . TYR A 1 169 ? 7.692 -13.371 -16.085 1.00 86.38 169 TYR A O 1
ATOM 1357 N N . PHE A 1 170 ? 6.440 -12.642 -14.361 1.00 85.88 170 PHE A N 1
ATOM 1358 C CA . PHE A 1 170 ? 5.325 -12.141 -15.144 1.00 85.88 170 PHE A CA 1
ATOM 1359 C C . PHE A 1 170 ? 5.554 -10.675 -15.522 1.00 85.88 170 PHE A C 1
ATOM 1361 O O . PHE A 1 170 ? 5.233 -9.750 -14.776 1.00 85.88 170 PHE A O 1
ATOM 1368 N N . TYR A 1 171 ? 6.151 -10.463 -16.695 1.00 82.50 171 TYR A N 1
ATOM 1369 C CA . TYR A 1 171 ? 6.600 -9.146 -17.144 1.00 82.50 171 TYR A CA 1
ATOM 1370 C C . TYR A 1 171 ? 6.399 -8.927 -18.647 1.00 82.50 171 TYR A C 1
ATOM 1372 O O . TYR A 1 171 ? 6.680 -9.814 -19.467 1.00 82.50 171 TYR A O 1
ATOM 1380 N N . PHE A 1 172 ? 5.991 -7.702 -18.996 1.00 76.94 172 PHE A N 1
ATOM 1381 C CA . PHE A 1 172 ? 5.879 -7.200 -20.364 1.00 76.94 172 PHE A CA 1
ATOM 1382 C C . PHE A 1 172 ? 6.352 -5.745 -20.429 1.00 76.94 172 PHE A C 1
ATOM 1384 O O . PHE A 1 172 ? 5.985 -4.939 -19.580 1.00 76.94 172 PHE A O 1
ATOM 1391 N N . GLU A 1 173 ? 7.129 -5.409 -21.459 1.00 70.06 173 GLU A N 1
ATOM 1392 C CA . GLU A 1 173 ? 7.622 -4.040 -21.672 1.00 70.06 173 GLU A CA 1
ATOM 1393 C C . GLU A 1 173 ? 6.508 -3.072 -22.100 1.00 70.06 173 GLU A C 1
ATOM 1395 O O . GLU A 1 173 ? 6.540 -1.896 -21.751 1.00 70.06 173 GLU A O 1
ATOM 1400 N N . ASP A 1 174 ? 5.524 -3.552 -22.869 1.00 72.44 174 ASP A N 1
ATOM 1401 C CA . ASP A 1 174 ? 4.393 -2.739 -23.315 1.00 72.44 174 ASP A CA 1
ATOM 1402 C C . ASP A 1 174 ? 3.303 -2.677 -22.229 1.00 72.44 174 ASP A C 1
ATOM 1404 O O . ASP A 1 174 ? 2.728 -3.718 -21.885 1.00 72.44 174 ASP A O 1
ATOM 1408 N N . PRO A 1 175 ? 2.948 -1.482 -21.720 1.00 65.00 175 PRO A N 1
ATOM 1409 C CA . PRO A 1 175 ? 1.988 -1.349 -20.627 1.00 65.00 175 PRO A CA 1
ATOM 1410 C C . PRO A 1 175 ? 0.583 -1.859 -20.961 1.00 65.00 175 PRO A C 1
ATOM 1412 O O . PRO A 1 175 ? -0.100 -2.384 -20.086 1.00 65.00 175 PRO A O 1
ATOM 1415 N N . ILE A 1 176 ? 0.137 -1.722 -22.217 1.00 69.81 176 ILE A N 1
ATOM 1416 C CA . ILE A 1 176 ? -1.196 -2.179 -22.651 1.00 69.81 176 ILE A CA 1
ATOM 1417 C C . ILE A 1 176 ? -1.258 -3.707 -22.615 1.00 69.81 176 ILE A C 1
ATOM 1419 O O . ILE A 1 176 ? -2.250 -4.298 -22.184 1.00 69.81 176 ILE A O 1
ATOM 1423 N N . THR A 1 177 ? -0.188 -4.353 -23.064 1.00 77.56 177 THR A N 1
ATOM 1424 C CA . THR A 1 177 ? -0.042 -5.803 -23.022 1.00 77.56 177 THR A CA 1
ATOM 1425 C C . THR A 1 177 ? 0.087 -6.304 -21.585 1.00 77.56 177 THR A C 1
ATOM 1427 O O . THR A 1 177 ? -0.570 -7.286 -21.249 1.00 77.56 177 THR A O 1
ATOM 1430 N N . ALA A 1 178 ? 0.846 -5.611 -20.726 1.00 77.19 178 ALA A N 1
ATOM 1431 C CA . ALA A 1 178 ? 0.966 -5.932 -19.302 1.00 77.19 178 ALA A CA 1
ATOM 1432 C C . ALA A 1 178 ? -0.387 -5.867 -18.571 1.00 77.19 178 ALA A C 1
ATOM 1434 O O . ALA A 1 178 ? -0.774 -6.826 -17.907 1.00 77.19 178 ALA A O 1
ATOM 1435 N N . ASP A 1 179 ? -1.130 -4.770 -18.747 1.00 72.00 179 ASP A N 1
ATOM 1436 C CA . ASP A 1 179 ? -2.460 -4.550 -18.162 1.00 72.00 179 ASP A CA 1
ATOM 1437 C C . ASP A 1 179 ? -3.469 -5.611 -18.619 1.00 72.00 179 ASP A C 1
ATOM 1439 O O . ASP A 1 179 ? -4.166 -6.235 -17.810 1.00 72.00 179 ASP A O 1
ATOM 1443 N N . TRP A 1 180 ? -3.502 -5.885 -19.928 1.00 83.88 180 TRP A N 1
ATOM 1444 C CA . TRP A 1 180 ? -4.351 -6.938 -20.470 1.00 83.88 180 TRP A CA 1
ATOM 1445 C C . TRP A 1 180 ? -3.994 -8.303 -19.887 1.00 83.88 180 TRP A C 1
ATOM 1447 O O . TRP A 1 180 ? -4.893 -9.018 -19.442 1.00 83.88 180 TRP A O 1
ATOM 1457 N N . ALA A 1 181 ? -2.707 -8.657 -19.874 1.00 85.75 181 ALA A N 1
ATOM 1458 C CA . ALA A 1 181 ? -2.243 -9.943 -19.380 1.00 85.75 181 ALA A CA 1
ATOM 1459 C C . ALA A 1 181 ? -2.591 -10.113 -17.896 1.00 85.75 181 ALA A C 1
ATOM 1461 O O . ALA A 1 181 ? -3.166 -11.133 -17.532 1.00 85.75 181 ALA A O 1
ATOM 1462 N N . ALA A 1 182 ? -2.325 -9.109 -17.055 1.00 79.12 182 ALA A N 1
ATOM 1463 C CA . ALA A 1 182 ? -2.658 -9.140 -15.628 1.00 79.12 182 ALA A CA 1
ATOM 1464 C C . ALA A 1 182 ? -4.171 -9.262 -15.373 1.00 79.12 182 ALA A C 1
ATOM 1466 O O . ALA A 1 182 ? -4.602 -9.888 -14.407 1.00 79.12 182 ALA A O 1
ATOM 1467 N N . SER A 1 183 ? -4.992 -8.697 -16.261 1.00 78.12 183 SER A N 1
ATOM 1468 C CA . SER A 1 183 ? -6.452 -8.740 -16.140 1.00 78.12 183 SER A CA 1
ATOM 1469 C C . SER A 1 183 ? -7.084 -10.046 -16.638 1.00 78.12 183 SER A C 1
ATOM 1471 O O . SER A 1 183 ? -8.170 -10.407 -16.182 1.00 78.12 183 SER A O 1
ATOM 1473 N N . HIS A 1 184 ? -6.446 -10.741 -17.587 1.00 88.75 184 HIS A N 1
ATOM 1474 C CA . HIS A 1 184 ? -7.054 -11.868 -18.310 1.00 88.75 184 HIS A CA 1
ATOM 1475 C C . HIS A 1 184 ? -6.356 -13.211 -18.094 1.00 88.75 184 HIS A C 1
ATOM 1477 O O . HIS A 1 184 ? -6.969 -14.240 -18.374 1.00 88.75 184 HIS A O 1
ATOM 1483 N N . LEU A 1 185 ? -5.112 -13.222 -17.614 1.00 93.88 185 LEU A N 1
ATOM 1484 C CA . LEU A 1 185 ? -4.377 -14.444 -17.310 1.00 93.88 185 LEU A CA 1
ATOM 1485 C C . LEU A 1 185 ? -4.431 -14.734 -15.815 1.00 93.88 185 LEU A C 1
ATOM 1487 O O . LEU A 1 185 ? -4.192 -13.875 -14.966 1.00 93.88 185 LEU A O 1
ATOM 1491 N N . TYR A 1 186 ? -4.729 -15.982 -15.492 1.00 95.00 186 TYR A N 1
ATOM 1492 C CA . TYR A 1 186 ? -4.754 -16.500 -14.138 1.00 95.00 186 TYR A CA 1
ATOM 1493 C C . TYR A 1 186 ? -3.657 -17.546 -13.957 1.00 95.00 186 TYR A C 1
ATOM 1495 O O . TYR A 1 186 ? -3.231 -18.200 -14.902 1.00 95.00 186 TYR A O 1
ATOM 1503 N N . LEU A 1 187 ? -3.272 -17.793 -12.704 1.00 97.00 187 LEU A N 1
ATOM 1504 C CA . LEU A 1 187 ? -2.310 -18.847 -12.358 1.00 97.00 187 LEU A CA 1
ATOM 1505 C C . LEU A 1 187 ? -2.708 -20.223 -12.922 1.00 97.00 187 LEU A C 1
ATOM 1507 O O . LEU A 1 187 ? -1.863 -20.953 -13.416 1.00 97.00 187 LEU A O 1
ATOM 1511 N N . ARG A 1 188 ? -4.010 -20.536 -12.953 1.00 96.75 188 ARG A N 1
ATOM 1512 C CA . ARG A 1 188 ? -4.543 -21.781 -13.541 1.00 96.75 188 ARG A CA 1
ATOM 1513 C C . ARG A 1 188 ? -4.339 -21.919 -15.052 1.00 96.75 188 ARG A C 1
ATOM 1515 O O . ARG A 1 188 ? -4.525 -23.007 -15.582 1.00 96.75 188 ARG A O 1
ATOM 1522 N N . ASP A 1 189 ? -4.062 -20.813 -15.740 1.00 96.19 189 ASP A N 1
ATOM 1523 C CA . ASP A 1 189 ? -3.797 -20.806 -17.178 1.00 96.19 189 ASP A CA 1
ATOM 1524 C C . ASP A 1 189 ? -2.311 -21.079 -17.468 1.00 96.19 189 ASP A C 1
ATOM 1526 O O . ASP A 1 189 ? -1.964 -21.317 -18.626 1.00 96.19 189 ASP A O 1
ATOM 1530 N N . LEU A 1 190 ? -1.461 -21.038 -16.429 1.00 97.25 190 LEU A N 1
ATOM 1531 C CA . LEU A 1 190 ? -0.001 -21.192 -16.481 1.00 97.25 190 LEU A CA 1
ATOM 1532 C C . LEU A 1 190 ? 0.527 -22.377 -15.652 1.00 97.25 190 LEU A C 1
ATOM 1534 O O . LEU A 1 190 ? 1.667 -22.781 -15.855 1.00 97.25 190 LEU A O 1
ATOM 1538 N N . PHE A 1 191 ? -0.277 -22.944 -14.748 1.00 97.88 191 PHE A N 1
ATOM 1539 C CA . PHE A 1 191 ? 0.100 -24.069 -13.886 1.00 97.88 191 PHE A CA 1
ATOM 1540 C C . PHE A 1 191 ? -1.054 -25.070 -13.715 1.00 97.88 191 PHE A C 1
ATOM 1542 O O . PHE A 1 191 ? -2.230 -24.685 -13.635 1.00 97.88 191 PHE A O 1
ATOM 1549 N N . ASP A 1 192 ? -0.712 -26.356 -13.638 1.00 97.50 192 ASP A N 1
ATOM 1550 C CA . ASP A 1 192 ? -1.616 -27.460 -13.289 1.00 97.50 192 ASP A CA 1
ATOM 1551 C C . ASP A 1 192 ? -1.204 -28.199 -12.005 1.00 97.50 192 ASP A C 1
ATOM 1553 O O . ASP A 1 192 ? -1.989 -28.982 -11.462 1.00 97.50 192 ASP A O 1
ATOM 1557 N N . GLU A 1 193 ? -0.020 -27.889 -11.482 1.00 97.56 193 GLU A N 1
ATOM 1558 C CA . GLU A 1 193 ? 0.580 -28.508 -10.313 1.00 97.56 193 GLU A CA 1
ATOM 1559 C C . GLU A 1 193 ? -0.203 -28.187 -9.029 1.00 97.56 193 GLU A C 1
ATOM 1561 O O . GLU A 1 193 ? -0.771 -27.103 -8.873 1.00 97.56 193 GLU A O 1
ATOM 1566 N N . GLU A 1 194 ? -0.244 -29.133 -8.084 1.00 97.50 194 GLU A N 1
ATOM 1567 C CA . GLU A 1 194 ? -0.994 -28.977 -6.827 1.00 97.50 194 GLU A CA 1
ATOM 1568 C C . GLU A 1 194 ? -0.472 -27.810 -5.982 1.00 97.50 194 GLU A C 1
ATOM 1570 O O . GLU A 1 194 ? -1.251 -27.115 -5.329 1.00 97.50 194 GLU A O 1
ATOM 1575 N N . ARG A 1 195 ? 0.845 -27.588 -6.013 1.00 97.25 195 ARG A N 1
ATOM 1576 C CA . ARG A 1 195 ? 1.534 -26.553 -5.248 1.00 97.25 195 ARG A CA 1
ATOM 1577 C C . ARG A 1 195 ? 2.480 -25.773 -6.146 1.00 97.25 195 ARG A C 1
ATOM 1579 O O . ARG A 1 195 ? 3.238 -26.369 -6.905 1.00 97.25 195 ARG A O 1
ATOM 1586 N N . ILE A 1 196 ? 2.454 -24.453 -6.016 1.00 97.19 196 ILE A N 1
ATOM 1587 C CA . ILE A 1 196 ? 3.378 -23.528 -6.685 1.00 97.19 196 ILE A CA 1
ATOM 1588 C C . ILE A 1 196 ? 3.887 -22.500 -5.678 1.00 97.19 196 ILE A C 1
ATOM 1590 O O . ILE A 1 196 ? 3.308 -22.330 -4.602 1.00 97.19 196 ILE A O 1
ATOM 1594 N N . VAL A 1 197 ? 4.952 -21.792 -6.031 1.00 95.12 197 VAL A N 1
ATOM 1595 C CA . VAL A 1 197 ? 5.483 -20.682 -5.241 1.00 95.12 197 VAL A CA 1
ATOM 1596 C C . VAL A 1 197 ? 5.241 -19.373 -5.976 1.00 95.12 197 VAL A C 1
ATOM 1598 O O . VAL A 1 197 ? 5.459 -19.278 -7.182 1.00 95.12 197 VAL A O 1
ATOM 1601 N N . LEU A 1 198 ? 4.799 -18.367 -5.226 1.00 91.44 198 LEU A N 1
ATOM 1602 C CA . LEU A 1 198 ? 4.669 -16.981 -5.654 1.00 91.44 198 LEU A CA 1
ATOM 1603 C C . LEU A 1 198 ? 5.630 -16.122 -4.825 1.00 91.44 198 LEU A C 1
ATOM 1605 O O . LEU A 1 198 ? 5.498 -16.055 -3.604 1.00 91.44 198 LEU A O 1
ATOM 1609 N N . GLU A 1 199 ? 6.561 -15.448 -5.491 1.00 85.31 199 GLU A N 1
ATOM 1610 C CA . GLU A 1 199 ? 7.358 -14.365 -4.920 1.00 85.31 199 GLU A CA 1
ATOM 1611 C C . GLU A 1 199 ? 6.780 -13.022 -5.384 1.00 85.31 199 GLU A C 1
ATOM 1613 O O . GLU A 1 199 ? 6.685 -12.753 -6.587 1.00 85.31 199 GLU A O 1
ATOM 1618 N N . ARG A 1 200 ? 6.383 -12.178 -4.428 1.00 77.81 200 ARG A N 1
ATOM 1619 C CA . ARG A 1 200 ? 5.892 -10.817 -4.668 1.00 77.81 200 ARG A CA 1
ATOM 1620 C C . ARG A 1 200 ? 6.678 -9.847 -3.799 1.00 77.81 200 ARG A C 1
ATOM 1622 O O . ARG A 1 200 ? 6.531 -9.831 -2.580 1.00 77.81 200 ARG A O 1
ATOM 1629 N N . GLY A 1 201 ? 7.513 -9.028 -4.433 1.00 72.19 201 GLY A N 1
ATOM 1630 C CA . GLY A 1 201 ? 8.464 -8.197 -3.699 1.00 72.19 201 GLY A CA 1
ATOM 1631 C C . GLY A 1 201 ? 9.425 -9.077 -2.897 1.00 72.19 201 GLY A C 1
ATOM 1632 O O . GLY A 1 201 ? 10.168 -9.861 -3.481 1.00 72.19 201 GLY A O 1
ATOM 1633 N N . SER A 1 202 ? 9.401 -8.950 -1.572 1.00 68.25 202 SER A N 1
ATOM 1634 C CA . SER A 1 202 ? 10.182 -9.778 -0.644 1.00 68.25 202 SER A CA 1
ATOM 1635 C C . SER A 1 202 ? 9.441 -11.003 -0.108 1.00 68.25 202 SER A C 1
ATOM 1637 O O . SER A 1 202 ? 10.046 -11.883 0.505 1.00 68.25 202 SER A O 1
ATOM 1639 N N . GLU A 1 203 ? 8.128 -11.076 -0.308 1.00 76.44 203 GLU A N 1
ATOM 1640 C CA . GLU A 1 203 ? 7.316 -12.145 0.251 1.00 76.44 203 GLU A CA 1
ATOM 1641 C C . GLU A 1 203 ? 7.377 -13.375 -0.646 1.00 76.44 203 GLU A C 1
ATOM 1643 O O . GLU A 1 203 ? 7.152 -13.292 -1.854 1.00 76.44 203 GLU A O 1
ATOM 1648 N N . ARG A 1 204 ? 7.623 -14.535 -0.036 1.00 86.88 204 ARG A N 1
ATOM 1649 C CA . ARG A 1 204 ? 7.525 -15.842 -0.685 1.00 86.88 204 ARG A CA 1
ATOM 1650 C C . ARG A 1 204 ? 6.357 -16.597 -0.073 1.00 86.88 204 ARG A C 1
ATOM 1652 O O . ARG A 1 204 ? 6.339 -16.856 1.125 1.00 86.88 204 ARG A O 1
ATOM 1659 N N . SER A 1 205 ? 5.383 -16.943 -0.903 1.00 90.75 205 SER A N 1
ATOM 1660 C CA . SER A 1 205 ? 4.167 -17.646 -0.500 1.00 90.75 205 SER A CA 1
ATOM 1661 C C . SER A 1 205 ? 4.025 -18.961 -1.250 1.00 90.75 205 SER A C 1
ATOM 1663 O O . SER A 1 205 ? 4.176 -19.006 -2.473 1.00 90.75 205 SER A O 1
ATOM 1665 N N . THR A 1 206 ? 3.655 -20.020 -0.534 1.00 95.25 206 THR A N 1
ATOM 1666 C CA . THR A 1 206 ? 3.189 -21.262 -1.157 1.00 95.25 206 THR A CA 1
ATOM 1667 C C . THR A 1 206 ? 1.714 -21.128 -1.496 1.00 95.25 206 THR A C 1
ATOM 1669 O O . THR A 1 206 ? 0.910 -20.686 -0.671 1.00 95.25 206 THR A O 1
ATOM 1672 N N . LEU A 1 207 ? 1.349 -21.515 -2.715 1.00 96.62 207 LEU A N 1
ATOM 1673 C CA . LEU A 1 207 ? -0.030 -21.547 -3.173 1.00 96.62 207 LEU A CA 1
ATOM 1674 C C . LEU A 1 207 ? -0.462 -22.988 -3.433 1.00 96.62 207 LEU A C 1
ATOM 1676 O O . LEU A 1 207 ? 0.271 -23.752 -4.057 1.00 96.62 207 LEU A O 1
ATOM 1680 N N . VAL A 1 208 ? -1.675 -23.333 -3.009 1.00 96.88 208 VAL A N 1
ATOM 1681 C CA . VAL A 1 208 ? -2.298 -24.646 -3.207 1.00 96.88 208 VAL A CA 1
ATOM 1682 C C . VAL A 1 208 ? -3.450 -24.527 -4.196 1.00 96.88 208 VAL A C 1
ATOM 1684 O O . VAL A 1 208 ? -4.250 -23.586 -4.157 1.00 96.88 208 VAL A O 1
ATOM 1687 N N . ARG A 1 209 ? -3.548 -25.499 -5.098 1.00 97.62 209 ARG A N 1
ATOM 1688 C CA . ARG A 1 209 ? -4.605 -25.592 -6.100 1.00 97.62 209 ARG A CA 1
ATOM 1689 C C . ARG A 1 209 ? -5.888 -26.148 -5.480 1.00 97.62 209 ARG A C 1
ATOM 1691 O O . ARG A 1 209 ? -5.928 -27.272 -4.995 1.00 97.62 209 ARG A O 1
ATOM 1698 N N . GLY A 1 210 ? -6.963 -25.369 -5.521 1.00 96.44 210 GLY A N 1
ATOM 1699 C CA . GLY A 1 210 ? -8.296 -25.797 -5.096 1.00 96.44 210 GLY A CA 1
ATOM 1700 C C . GLY A 1 210 ? -9.042 -26.607 -6.165 1.00 96.44 210 GLY A C 1
ATOM 1701 O O . GLY A 1 210 ? -8.624 -26.700 -7.320 1.00 96.44 210 GLY A O 1
ATOM 1702 N N . SER A 1 211 ? -10.217 -27.134 -5.806 1.00 92.94 211 SER A N 1
ATOM 1703 C CA . SER A 1 211 ? -11.048 -27.998 -6.668 1.00 92.94 211 SER A CA 1
ATOM 1704 C C . SER A 1 211 ? -11.511 -27.345 -7.980 1.00 92.94 211 SER A C 1
ATOM 1706 O O . SER A 1 211 ? -11.712 -28.034 -8.974 1.00 92.94 211 SER A O 1
ATOM 1708 N N . GLY A 1 212 ? -11.631 -26.013 -8.018 1.00 93.44 212 GLY A N 1
ATOM 1709 C CA . GLY A 1 212 ? -11.930 -25.243 -9.235 1.00 93.44 212 GLY A CA 1
ATOM 1710 C C . GLY A 1 212 ? -10.710 -24.929 -10.114 1.00 93.44 212 GLY A C 1
ATOM 1711 O O . GLY A 1 212 ? -10.811 -24.115 -11.033 1.00 93.44 212 GLY A O 1
ATOM 1712 N N . GLY A 1 213 ? -9.540 -25.491 -9.793 1.00 94.81 213 GLY A N 1
ATOM 1713 C CA . GLY A 1 213 ? -8.262 -25.226 -10.457 1.00 94.81 213 GLY A CA 1
ATOM 1714 C C . GLY A 1 213 ? -7.638 -23.870 -10.118 1.00 94.81 213 GLY A C 1
ATOM 1715 O O . GLY A 1 213 ? -6.580 -23.541 -10.637 1.00 94.81 213 GLY A O 1
ATOM 1716 N N . HIS A 1 214 ? -8.280 -23.067 -9.270 1.00 95.62 214 HIS A N 1
ATOM 1717 C CA . HIS A 1 214 ? -7.733 -21.804 -8.781 1.00 95.62 214 HIS A CA 1
ATOM 1718 C C . HIS A 1 214 ? -6.685 -22.032 -7.697 1.00 95.62 214 HIS A C 1
ATOM 1720 O O . HIS A 1 214 ? -6.790 -22.988 -6.937 1.00 95.62 214 HIS A O 1
ATOM 1726 N N . TYR A 1 215 ? -5.721 -21.122 -7.604 1.00 96.25 215 TYR A N 1
ATOM 1727 C CA . TYR A 1 215 ? -4.690 -21.158 -6.575 1.00 96.25 215 TYR A CA 1
ATOM 1728 C C . TYR A 1 215 ? -5.062 -20.258 -5.404 1.00 96.25 215 TYR A C 1
ATOM 1730 O O . TYR A 1 215 ? -5.576 -19.151 -5.596 1.00 96.25 215 TYR A O 1
ATOM 1738 N N . TYR A 1 216 ? -4.789 -20.748 -4.205 1.00 93.69 216 TYR A N 1
ATOM 1739 C CA . TYR A 1 216 ? -5.070 -20.099 -2.934 1.00 93.69 216 TYR A CA 1
ATOM 1740 C C . TYR A 1 216 ? -3.807 -20.106 -2.085 1.00 93.69 216 TYR A C 1
ATOM 1742 O O . TYR A 1 216 ? -3.019 -21.041 -2.184 1.00 93.69 216 TYR A O 1
ATOM 1750 N N . TYR A 1 217 ? -3.599 -19.083 -1.268 1.00 91.81 217 TYR A N 1
ATOM 1751 C CA . TYR A 1 217 ? -2.468 -19.069 -0.341 1.00 91.81 217 TYR A CA 1
ATOM 1752 C C . TYR A 1 217 ? -2.593 -20.217 0.673 1.00 91.81 217 TYR A C 1
ATOM 1754 O O . TYR A 1 217 ? -3.662 -20.409 1.252 1.00 91.81 217 TYR A O 1
ATOM 1762 N N . GLU A 1 218 ? -1.514 -20.984 0.861 1.00 92.88 218 GLU A N 1
ATOM 1763 C CA . GLU A 1 218 ? -1.460 -22.077 1.844 1.00 92.88 218 GLU A CA 1
ATOM 1764 C C . GLU A 1 218 ? -1.432 -21.542 3.276 1.00 92.88 218 GLU A C 1
ATOM 1766 O O . GLU A 1 218 ? -2.057 -22.113 4.166 1.00 92.88 218 GLU A O 1
ATOM 1771 N N . ASP A 1 219 ? -0.707 -20.441 3.486 1.00 83.62 219 ASP A N 1
ATOM 1772 C CA . ASP A 1 219 ? -0.548 -19.830 4.797 1.00 83.62 219 ASP A CA 1
ATOM 1773 C C . ASP A 1 219 ? -1.927 -19.390 5.343 1.00 83.62 219 ASP A C 1
ATOM 1775 O O . ASP A 1 219 ? -2.595 -18.543 4.728 1.00 83.62 219 ASP A O 1
ATOM 1779 N N . PRO A 1 220 ? -2.361 -19.931 6.504 1.00 74.50 220 PRO A N 1
ATOM 1780 C CA . PRO A 1 220 ? -3.627 -19.580 7.144 1.00 74.50 220 PRO A CA 1
ATOM 1781 C C . PRO A 1 220 ? -3.784 -18.083 7.397 1.00 74.50 220 PRO A C 1
ATOM 1783 O O . PRO A 1 220 ? -4.909 -17.583 7.461 1.00 74.50 220 PRO A O 1
ATOM 1786 N N . ALA A 1 221 ? -2.674 -17.348 7.504 1.00 67.38 221 ALA A N 1
ATOM 1787 C CA . ALA A 1 221 ? -2.688 -15.904 7.575 1.00 67.38 221 ALA A CA 1
ATOM 1788 C C . ALA A 1 221 ? -3.486 -15.311 6.398 1.00 67.38 221 ALA A C 1
ATOM 1790 O O . ALA A 1 221 ? -4.408 -14.511 6.583 1.00 67.38 221 ALA A O 1
ATOM 1791 N N . TYR A 1 222 ? -3.233 -15.779 5.189 1.00 67.56 222 TYR A N 1
ATOM 1792 C CA . TYR A 1 222 ? -3.920 -15.330 3.988 1.00 67.56 222 TYR A CA 1
ATOM 1793 C C . TYR A 1 222 ? -5.296 -15.986 3.820 1.00 67.56 222 TYR A C 1
ATOM 1795 O O . TYR A 1 222 ? -5.859 -15.908 2.738 1.00 67.56 222 TYR A O 1
ATOM 1803 N N . GLY A 1 223 ? -5.854 -16.631 4.850 1.00 62.81 223 GLY A N 1
ATOM 1804 C CA . GLY A 1 223 ? -7.272 -16.995 4.945 1.00 62.81 223 GLY A CA 1
ATOM 1805 C C . GLY A 1 223 ? -7.822 -17.836 3.793 1.00 62.81 223 GLY A C 1
ATOM 1806 O O . GLY A 1 223 ? -9.011 -17.742 3.498 1.00 62.81 223 GLY A O 1
ATOM 1807 N N . GLY A 1 224 ? -6.972 -18.590 3.087 1.00 73.25 224 GLY A N 1
ATOM 1808 C CA . GLY A 1 224 ? -7.369 -19.271 1.856 1.00 73.25 224 GLY A CA 1
ATOM 1809 C C . GLY A 1 224 ? -7.878 -18.309 0.775 1.00 73.25 224 GLY A C 1
ATOM 1810 O O . GLY A 1 224 ? -8.760 -18.671 -0.001 1.00 73.25 224 GLY A O 1
ATOM 1811 N N . TYR A 1 225 ? -7.375 -17.071 0.721 1.00 79.56 225 TYR A N 1
ATOM 1812 C CA . TYR A 1 225 ? -7.683 -16.115 -0.337 1.00 79.56 225 TYR A CA 1
ATOM 1813 C C . TYR A 1 225 ? -7.160 -16.629 -1.675 1.00 79.56 225 TYR A C 1
ATOM 1815 O O . TYR A 1 225 ? -6.078 -17.210 -1.779 1.00 79.56 225 TYR A O 1
ATOM 1823 N N . ARG A 1 226 ? -7.936 -16.387 -2.734 1.00 88.88 226 ARG A N 1
ATOM 1824 C CA . ARG A 1 226 ? -7.527 -16.728 -4.096 1.00 88.88 226 ARG A CA 1
ATOM 1825 C C . ARG A 1 226 ? -6.383 -15.817 -4.528 1.00 88.88 226 ARG A C 1
ATOM 1827 O O . ARG A 1 226 ? -6.564 -14.602 -4.615 1.00 88.88 226 ARG A O 1
ATOM 1834 N N . ALA A 1 227 ? -5.256 -16.412 -4.893 1.00 89.31 227 ALA A N 1
ATOM 1835 C CA . ALA A 1 227 ? -4.137 -15.695 -5.475 1.00 89.31 227 ALA A CA 1
ATOM 1836 C C . ALA A 1 227 ? -4.477 -15.205 -6.892 1.00 89.31 227 ALA A C 1
ATOM 1838 O O . ALA A 1 227 ? -5.157 -15.875 -7.683 1.00 89.31 227 ALA A O 1
ATOM 1839 N N . ARG A 1 228 ? -3.998 -14.003 -7.211 1.00 86.94 228 ARG A N 1
ATOM 1840 C CA . ARG A 1 228 ? -4.058 -13.399 -8.544 1.00 86.94 228 ARG A CA 1
ATOM 1841 C C . ARG A 1 228 ? -2.645 -13.083 -8.993 1.00 86.94 228 ARG A C 1
ATOM 1843 O O . ARG A 1 228 ? -1.828 -12.699 -8.160 1.00 86.94 228 ARG A O 1
ATOM 1850 N N . LEU A 1 229 ? -2.419 -13.235 -10.292 1.00 83.69 229 LEU A N 1
ATOM 1851 C CA . LEU A 1 229 ? -1.175 -12.857 -10.938 1.00 83.69 229 LEU A CA 1
ATOM 1852 C C . LEU A 1 229 ? -1.158 -11.335 -11.129 1.00 83.69 229 LEU A C 1
ATOM 1854 O O . LEU A 1 229 ? -2.131 -10.763 -11.619 1.00 83.69 229 LEU A O 1
ATOM 1858 N N . VAL A 1 230 ? -0.077 -10.691 -10.714 1.00 78.12 230 VAL A N 1
ATOM 1859 C CA . VAL A 1 230 ? 0.171 -9.251 -10.830 1.00 78.12 230 VAL A CA 1
ATOM 1860 C C . VAL A 1 230 ? 1.492 -9.052 -11.570 1.00 78.12 230 VAL A C 1
ATOM 1862 O O . VAL A 1 230 ? 2.377 -9.904 -11.515 1.00 78.12 230 VAL A O 1
ATOM 1865 N N . VAL A 1 231 ? 1.621 -7.948 -12.311 1.00 74.56 231 VAL A N 1
ATOM 1866 C CA . VAL A 1 231 ? 2.873 -7.601 -13.003 1.00 74.56 231 VAL A CA 1
ATOM 1867 C C . VAL A 1 231 ? 4.028 -7.591 -11.997 1.00 74.56 231 VAL A C 1
ATOM 1869 O O . VAL A 1 231 ? 3.880 -7.047 -10.906 1.00 74.56 231 VAL A O 1
ATOM 1872 N N . PHE A 1 232 ? 5.155 -8.187 -12.390 1.00 75.69 232 PHE A N 1
ATOM 1873 C CA . PHE A 1 232 ? 6.359 -8.426 -11.584 1.00 75.69 232 PHE A CA 1
ATOM 1874 C C . PHE A 1 232 ? 6.275 -9.540 -10.538 1.00 75.69 232 PHE A C 1
ATOM 1876 O O . PHE A 1 232 ? 7.281 -9.803 -9.881 1.00 75.69 232 PHE A O 1
ATOM 1883 N N . ASP A 1 233 ? 5.155 -10.257 -10.429 1.00 80.62 233 ASP A N 1
ATOM 1884 C CA . ASP A 1 233 ? 5.150 -11.522 -9.694 1.00 80.62 233 ASP A CA 1
ATOM 1885 C C . ASP A 1 233 ? 6.170 -12.482 -10.317 1.00 80.62 233 ASP A C 1
ATOM 1887 O O . ASP A 1 233 ? 6.243 -12.620 -11.545 1.00 80.62 233 ASP A O 1
ATOM 1891 N N . ARG A 1 234 ? 6.923 -13.187 -9.475 1.00 87.69 234 ARG A N 1
ATOM 1892 C CA . ARG A 1 234 ? 7.718 -14.336 -9.901 1.00 87.69 234 ARG A CA 1
ATOM 1893 C C . ARG A 1 234 ? 7.029 -15.604 -9.425 1.00 87.69 234 ARG A C 1
ATOM 1895 O O . ARG A 1 234 ? 6.815 -15.790 -8.232 1.00 87.69 234 ARG A O 1
ATOM 1902 N N . VAL A 1 235 ? 6.654 -16.468 -10.355 1.00 93.81 235 VAL A N 1
ATOM 1903 C CA . VAL A 1 235 ? 5.884 -17.679 -10.068 1.00 93.81 235 VAL A CA 1
ATOM 1904 C C . VAL A 1 235 ? 6.547 -18.874 -10.726 1.00 93.81 235 VAL A C 1
ATOM 1906 O O . VAL A 1 235 ? 6.999 -18.791 -11.866 1.00 93.81 235 VAL A O 1
ATOM 1909 N N . GLY A 1 236 ? 6.590 -19.994 -10.021 1.00 94.75 236 GLY A N 1
ATOM 1910 C CA . GLY A 1 236 ? 7.200 -21.220 -10.512 1.00 94.75 236 GLY A CA 1
ATOM 1911 C C . GLY A 1 236 ? 6.974 -22.376 -9.556 1.00 94.75 236 GLY A C 1
ATOM 1912 O O . GLY A 1 236 ? 6.301 -22.243 -8.527 1.00 94.75 236 GLY A O 1
ATOM 1913 N N . LEU A 1 237 ? 7.553 -23.519 -9.893 1.00 93.88 237 LEU A N 1
ATOM 1914 C CA . LEU A 1 237 ? 7.652 -24.634 -8.960 1.00 93.88 237 LEU A CA 1
ATOM 1915 C C . LEU A 1 237 ? 8.685 -24.314 -7.866 1.00 93.88 237 LEU A C 1
ATOM 1917 O O . LEU A 1 237 ? 9.588 -23.510 -8.113 1.00 93.88 237 LEU A O 1
ATOM 1921 N N . PRO A 1 238 ? 8.573 -24.916 -6.664 1.00 89.38 238 PRO A N 1
ATOM 1922 C CA . PRO A 1 238 ? 9.510 -24.671 -5.569 1.00 89.38 238 PRO A CA 1
ATOM 1923 C C . PRO A 1 238 ? 10.977 -24.706 -6.015 1.00 89.38 238 PRO A C 1
ATOM 1925 O O . PRO A 1 238 ? 11.664 -23.698 -5.853 1.00 89.38 238 PRO A O 1
ATOM 1928 N N . ASP A 1 239 ? 11.373 -25.786 -6.692 1.00 87.12 239 ASP A N 1
ATOM 1929 C CA . ASP A 1 239 ? 12.740 -26.047 -7.159 1.00 87.12 239 ASP A CA 1
ATOM 1930 C C . ASP A 1 239 ? 13.169 -25.135 -8.328 1.00 87.12 239 ASP A C 1
ATOM 1932 O O . ASP A 1 239 ? 14.356 -24.902 -8.543 1.00 87.12 239 ASP A O 1
ATOM 1936 N N . GLU A 1 240 ? 12.218 -24.580 -9.091 1.00 84.81 240 GLU A N 1
ATOM 1937 C CA . GLU A 1 240 ? 12.509 -23.682 -10.223 1.00 84.81 240 GLU A CA 1
ATOM 1938 C C . GLU A 1 240 ? 12.897 -22.268 -9.760 1.00 84.81 240 GLU A C 1
ATOM 1940 O O . GLU A 1 240 ? 13.601 -21.547 -10.472 1.00 84.81 240 GLU A O 1
ATOM 1945 N N . LEU A 1 241 ? 12.427 -21.840 -8.581 1.00 80.12 241 LEU A N 1
ATOM 1946 C CA . LEU A 1 241 ? 12.635 -20.473 -8.090 1.00 80.12 241 LEU A CA 1
ATOM 1947 C C . LEU A 1 241 ? 13.856 -20.313 -7.173 1.00 80.12 241 LEU A C 1
ATOM 1949 O O . LEU A 1 241 ? 14.263 -19.174 -6.929 1.00 80.12 241 LEU A O 1
ATOM 1953 N N . GLU A 1 242 ? 14.459 -21.405 -6.692 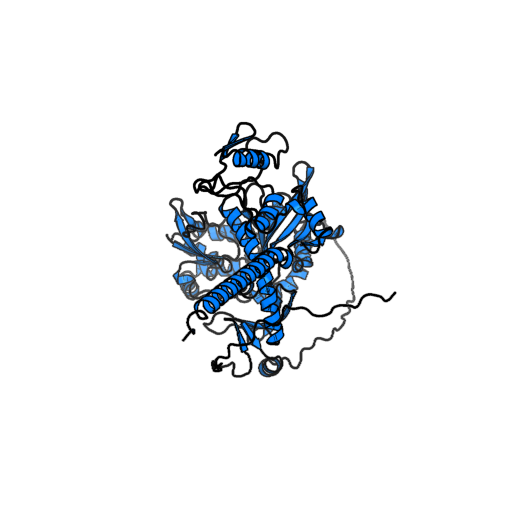1.00 65.56 242 GLU A N 1
ATOM 1954 C CA . GLU A 1 242 ? 15.560 -21.387 -5.710 1.00 65.56 242 GLU A CA 1
ATOM 1955 C C . GLU A 1 242 ? 16.847 -20.703 -6.209 1.00 65.56 242 GLU A C 1
ATOM 1957 O O . GLU A 1 242 ? 17.659 -20.258 -5.403 1.00 65.56 242 GLU A O 1
ATOM 1962 N N . THR A 1 243 ? 17.031 -20.544 -7.523 1.00 55.81 243 THR A N 1
ATOM 1963 C CA . THR A 1 243 ? 18.325 -20.158 -8.118 1.00 55.81 243 THR A CA 1
ATOM 1964 C C . THR A 1 243 ? 18.382 -18.750 -8.738 1.00 55.81 243 THR A C 1
ATOM 1966 O O . THR A 1 243 ? 19.223 -18.497 -9.600 1.00 55.81 243 THR A O 1
ATOM 1969 N N . GLY A 1 244 ? 17.510 -17.804 -8.363 1.00 55.03 244 GLY A N 1
ATOM 1970 C CA . GLY A 1 244 ? 17.417 -16.498 -9.049 1.00 55.03 244 GLY A CA 1
ATOM 1971 C C . GLY A 1 244 ? 17.600 -15.260 -8.171 1.00 55.03 244 GLY A C 1
ATOM 1972 O O . GLY A 1 244 ? 16.677 -14.870 -7.466 1.00 55.03 244 GLY A O 1
ATOM 1973 N N . GLY A 1 245 ? 18.758 -14.601 -8.302 1.00 53.56 245 GLY A N 1
ATOM 1974 C CA . GLY A 1 245 ? 19.112 -13.333 -7.653 1.00 53.56 245 GLY A CA 1
ATOM 1975 C C . GLY A 1 245 ? 18.419 -12.103 -8.244 1.00 53.56 245 GLY A C 1
ATOM 1976 O O . GLY A 1 245 ? 19.020 -11.368 -9.031 1.00 53.56 245 GLY A O 1
ATOM 1977 N N . SER A 1 246 ? 17.171 -11.853 -7.847 1.00 57.34 246 SER A N 1
ATOM 1978 C CA . SER A 1 246 ? 16.638 -10.490 -7.882 1.00 57.34 246 SER A CA 1
ATOM 1979 C C . SER A 1 246 ? 17.293 -9.648 -6.800 1.00 57.34 246 SER A C 1
ATOM 1981 O O . SER A 1 246 ? 17.544 -10.110 -5.687 1.00 57.34 246 SER A O 1
ATOM 1983 N N . TYR A 1 247 ? 17.543 -8.381 -7.126 1.00 60.66 247 TYR A N 1
ATOM 1984 C CA . TYR A 1 247 ? 17.806 -7.369 -6.117 1.00 60.66 247 TYR A CA 1
ATOM 1985 C C . TYR A 1 247 ? 16.555 -7.273 -5.251 1.00 60.66 247 TYR A C 1
ATOM 1987 O O . TYR A 1 247 ? 15.552 -6.691 -5.667 1.00 60.66 247 TYR A O 1
ATOM 1995 N N . ARG A 1 248 ? 16.588 -7.868 -4.055 1.00 70.31 248 ARG A N 1
ATOM 1996 C CA . ARG A 1 248 ? 15.507 -7.747 -3.075 1.00 70.31 248 ARG A CA 1
ATOM 1997 C C . ARG A 1 248 ? 15.566 -6.371 -2.423 1.00 70.31 248 ARG A C 1
ATOM 1999 O O . ARG A 1 248 ? 15.716 -6.241 -1.215 1.00 70.31 248 ARG A O 1
ATOM 2006 N N . LEU A 1 249 ? 15.470 -5.316 -3.235 1.00 74.94 249 LEU A N 1
ATOM 2007 C CA . LEU A 1 249 ? 15.521 -3.940 -2.752 1.00 74.94 249 LEU A CA 1
ATOM 2008 C C . LEU A 1 249 ? 14.448 -3.720 -1.688 1.00 74.94 249 LEU A C 1
ATOM 2010 O O . LEU A 1 249 ? 14.737 -3.093 -0.683 1.00 74.94 249 LEU A O 1
ATOM 2014 N N . ASN A 1 250 ? 13.269 -4.332 -1.825 1.00 73.19 250 ASN A N 1
ATOM 2015 C CA . ASN A 1 250 ? 12.221 -4.275 -0.802 1.00 73.19 250 ASN A CA 1
ATOM 2016 C C . ASN A 1 250 ? 12.647 -4.841 0.568 1.00 73.19 250 ASN A C 1
ATOM 2018 O O . ASN A 1 250 ? 12.219 -4.300 1.587 1.00 73.19 250 ASN A O 1
ATOM 2022 N N . ASP A 1 251 ? 13.526 -5.850 0.622 1.00 74.50 251 ASP A N 1
ATOM 2023 C CA . ASP A 1 251 ? 14.108 -6.307 1.894 1.00 74.50 251 ASP A CA 1
ATOM 2024 C C . ASP A 1 251 ? 15.002 -5.229 2.502 1.00 74.50 251 ASP A C 1
ATOM 2026 O O . ASP A 1 251 ? 14.916 -4.948 3.697 1.00 74.50 251 ASP A O 1
ATOM 2030 N N . LEU A 1 252 ? 15.820 -4.574 1.674 1.00 79.44 252 LEU A N 1
ATOM 2031 C CA . LEU A 1 252 ? 16.668 -3.468 2.117 1.00 79.44 252 LEU A CA 1
ATOM 2032 C C . LEU A 1 252 ? 15.830 -2.279 2.605 1.00 79.44 252 LEU A C 1
ATOM 2034 O O . LEU A 1 252 ? 16.202 -1.632 3.578 1.00 79.44 252 LEU A O 1
ATOM 2038 N N . ARG A 1 253 ? 14.674 -2.024 1.982 1.00 83.81 253 ARG A N 1
ATOM 2039 C CA . ARG A 1 253 ? 13.733 -0.976 2.404 1.00 83.81 253 ARG A CA 1
ATOM 2040 C C . ARG A 1 253 ? 13.150 -1.250 3.781 1.00 83.81 253 ARG A C 1
ATOM 2042 O O . ARG A 1 253 ? 13.156 -0.352 4.607 1.00 83.81 253 ARG A O 1
ATOM 2049 N N . ARG A 1 254 ? 12.699 -2.478 4.055 1.00 78.19 254 ARG A N 1
ATOM 2050 C CA . ARG A 1 254 ? 12.175 -2.844 5.385 1.00 78.19 254 ARG A CA 1
ATOM 2051 C C . ARG A 1 254 ? 13.261 -2.930 6.456 1.00 78.19 254 ARG A C 1
ATOM 2053 O O . ARG A 1 254 ? 12.980 -2.694 7.625 1.00 78.19 254 ARG A O 1
ATOM 2060 N N . ARG A 1 255 ? 14.472 -3.351 6.081 1.00 79.94 255 ARG A N 1
ATOM 2061 C CA . ARG A 1 255 ? 15.552 -3.624 7.038 1.00 79.94 255 ARG A CA 1
ATOM 2062 C C . ARG A 1 255 ? 16.369 -2.387 7.396 1.00 79.94 255 ARG A C 1
ATOM 2064 O O . ARG A 1 255 ? 16.801 -2.270 8.537 1.00 79.94 255 ARG A O 1
ATOM 2071 N N . TYR A 1 256 ? 16.611 -1.520 6.419 1.00 82.31 256 TYR A N 1
ATOM 2072 C CA . TYR A 1 256 ? 17.542 -0.396 6.528 1.00 82.31 256 TYR A CA 1
ATOM 2073 C C . TYR A 1 256 ? 16.878 0.960 6.310 1.00 82.31 256 TYR A C 1
ATOM 2075 O O . TYR A 1 256 ? 17.578 1.968 6.270 1.00 82.31 256 TYR A O 1
ATOM 2083 N N . GLY A 1 257 ? 15.563 0.990 6.100 1.00 86.19 257 GLY A N 1
ATOM 2084 C CA . GLY A 1 257 ? 14.833 2.195 5.740 1.00 86.19 257 GLY A CA 1
ATOM 2085 C C . GLY A 1 257 ? 15.338 2.832 4.454 1.00 86.19 257 GLY A C 1
ATOM 2086 O O . GLY A 1 257 ? 15.384 4.055 4.326 1.00 86.19 257 GLY A O 1
ATOM 2087 N N . LEU A 1 258 ? 15.741 1.998 3.493 1.00 87.81 258 LEU A N 1
ATOM 2088 C CA . LEU A 1 258 ? 15.960 2.435 2.120 1.00 87.81 258 LEU A CA 1
ATOM 2089 C C . LEU A 1 258 ? 14.616 2.944 1.560 1.00 87.81 258 LEU A C 1
ATOM 2091 O O . LEU A 1 258 ? 13.585 2.284 1.671 1.00 87.81 258 LEU A O 1
ATOM 2095 N N . GLU A 1 259 ? 14.607 4.131 0.968 1.00 89.31 259 GLU A N 1
ATOM 2096 C CA . GLU A 1 259 ? 13.444 4.700 0.284 1.00 89.31 259 GLU A CA 1
ATOM 2097 C C . GLU A 1 259 ? 13.418 4.193 -1.161 1.00 89.31 259 GLU A C 1
ATOM 2099 O O . GLU A 1 259 ? 12.482 3.489 -1.553 1.00 89.31 259 GLU A O 1
ATOM 2104 N N . ASN A 1 260 ? 14.477 4.489 -1.919 1.00 89.06 260 ASN A N 1
ATOM 2105 C CA . ASN A 1 260 ? 14.669 4.056 -3.299 1.00 89.06 260 ASN A CA 1
ATOM 2106 C C . ASN A 1 260 ? 16.158 4.082 -3.698 1.00 89.06 260 ASN A C 1
ATOM 2108 O O . ASN A 1 260 ? 16.983 4.707 -3.031 1.00 89.06 260 ASN A O 1
ATOM 2112 N N . VAL A 1 261 ? 16.497 3.419 -4.806 1.00 86.25 261 VAL A N 1
ATOM 2113 C CA . VAL A 1 261 ? 17.821 3.488 -5.442 1.00 86.25 261 VAL A CA 1
ATOM 2114 C C . VAL A 1 261 ? 17.675 4.103 -6.828 1.00 86.25 261 VAL A C 1
ATOM 2116 O O . VAL A 1 261 ? 17.082 3.502 -7.722 1.00 86.25 261 VAL A O 1
ATOM 2119 N N . VAL A 1 262 ? 18.232 5.293 -7.022 1.00 84.62 262 V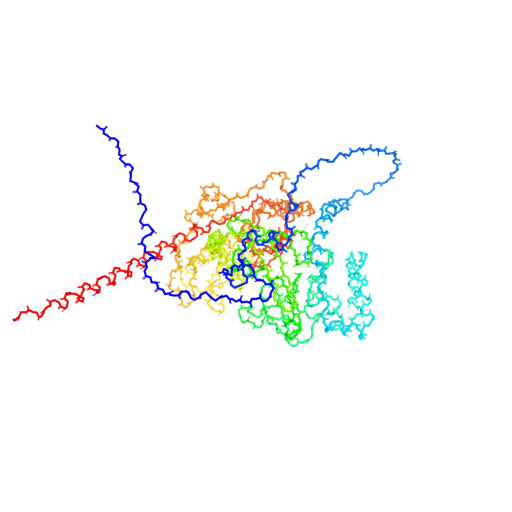AL A N 1
ATOM 2120 C CA . VAL A 1 262 ? 18.368 5.898 -8.347 1.00 84.62 262 VAL A CA 1
ATOM 2121 C C . VAL A 1 262 ? 19.568 5.252 -9.010 1.00 84.62 262 VAL A C 1
ATOM 2123 O O . VAL A 1 262 ? 20.691 5.435 -8.563 1.00 84.62 262 VAL A O 1
ATOM 2126 N N . VAL A 1 263 ? 19.348 4.473 -10.058 1.00 78.50 263 VAL A N 1
ATOM 2127 C CA . VAL A 1 263 ? 20.447 3.793 -10.747 1.00 78.50 263 VAL A CA 1
ATOM 2128 C C . VAL A 1 263 ? 20.869 4.616 -11.953 1.00 78.50 263 VAL A C 1
ATOM 2130 O O . VAL A 1 263 ? 20.035 5.009 -12.769 1.00 78.50 263 VAL A O 1
ATOM 2133 N N . GLY A 1 264 ? 22.159 4.920 -11.997 1.00 75.00 264 GLY A N 1
ATOM 2134 C CA . GLY A 1 264 ? 22.860 5.593 -13.077 1.00 75.00 264 GLY A CA 1
ATOM 2135 C C . GLY A 1 264 ? 23.492 4.602 -14.055 1.00 75.00 264 GLY A C 1
ATOM 2136 O O . GLY A 1 264 ? 22.988 3.497 -14.257 1.00 75.00 264 GLY A O 1
ATOM 2137 N N . GLU A 1 265 ? 24.580 5.031 -14.690 1.00 72.62 265 GLU A N 1
ATOM 2138 C CA . GLU A 1 265 ? 25.218 4.303 -15.789 1.00 72.62 265 GLU A CA 1
ATOM 2139 C C . GLU A 1 265 ? 25.795 2.942 -15.359 1.00 72.62 265 GLU A C 1
ATOM 2141 O O . GLU A 1 265 ? 26.245 2.735 -14.224 1.00 72.62 265 GLU A O 1
ATOM 2146 N N . GLU A 1 266 ? 25.782 1.990 -16.294 1.00 70.94 266 GLU A N 1
ATOM 2147 C CA . GLU A 1 266 ? 26.448 0.702 -16.128 1.00 70.94 266 GLU A CA 1
ATOM 2148 C C . GLU A 1 266 ? 27.972 0.879 -16.209 1.00 70.94 266 GLU A C 1
ATOM 2150 O O . GLU A 1 266 ? 28.506 1.457 -17.156 1.00 70.94 266 GLU A O 1
ATOM 2155 N N . SER A 1 267 ? 28.689 0.342 -15.222 1.00 71.19 267 SER A N 1
ATOM 2156 C CA . SER A 1 267 ? 30.142 0.192 -15.255 1.00 71.19 267 SER A CA 1
ATOM 2157 C C . SER A 1 267 ? 30.501 -1.295 -15.187 1.00 71.19 267 SER A C 1
ATOM 2159 O O . SER A 1 267 ? 29.733 -2.119 -14.702 1.00 71.19 267 SER A O 1
ATOM 2161 N N . GLY A 1 268 ? 31.679 -1.693 -15.679 1.00 69.56 268 GLY A N 1
ATOM 2162 C CA . GLY A 1 268 ? 32.032 -3.117 -15.835 1.00 69.56 268 GLY A CA 1
ATOM 2163 C C . GLY A 1 268 ? 31.982 -3.984 -14.559 1.00 69.56 268 GLY A C 1
ATOM 2164 O O . GLY A 1 268 ? 32.075 -5.203 -14.660 1.00 69.56 268 GLY A O 1
ATOM 2165 N N . ALA A 1 269 ? 31.837 -3.384 -13.372 1.00 65.56 269 ALA A N 1
ATOM 2166 C CA . ALA A 1 269 ? 31.736 -4.073 -12.083 1.00 65.56 269 ALA A CA 1
ATOM 2167 C C . ALA A 1 269 ? 30.344 -3.978 -11.416 1.00 65.56 269 ALA A C 1
ATOM 2169 O O . ALA A 1 269 ? 30.143 -4.553 -10.343 1.00 65.56 269 ALA A O 1
ATOM 2170 N N . GLY A 1 270 ? 29.386 -3.253 -12.000 1.00 73.12 270 GLY A N 1
ATOM 2171 C CA . GLY A 1 270 ? 28.060 -3.039 -11.420 1.00 73.12 270 GLY A CA 1
ATOM 2172 C C . GLY A 1 270 ? 27.382 -1.781 -11.953 1.00 73.12 270 GLY A C 1
ATOM 2173 O O . GLY A 1 270 ? 27.793 -1.211 -12.957 1.00 73.12 270 GLY A O 1
ATOM 2174 N N . ARG A 1 271 ? 26.336 -1.317 -11.270 1.00 76.12 271 ARG A N 1
ATOM 2175 C CA . ARG A 1 271 ? 25.695 -0.041 -11.621 1.00 76.12 271 ARG A CA 1
ATOM 2176 C C . ARG A 1 271 ? 25.876 0.984 -10.537 1.00 76.12 271 ARG A C 1
ATOM 2178 O O . ARG A 1 271 ? 25.508 0.716 -9.394 1.00 76.12 271 ARG A O 1
ATOM 2185 N N . ASP A 1 272 ? 26.427 2.124 -10.918 1.00 81.62 272 ASP A N 1
ATOM 2186 C CA . ASP A 1 272 ? 26.534 3.284 -10.045 1.00 81.62 272 ASP A CA 1
ATOM 2187 C C . ASP A 1 272 ? 25.179 3.977 -9.927 1.00 81.62 272 ASP A C 1
ATOM 2189 O O . ASP A 1 272 ? 24.308 3.816 -10.776 1.00 81.62 272 ASP A O 1
ATOM 2193 N N . GLY A 1 273 ? 24.968 4.712 -8.846 1.00 86.88 273 GLY A N 1
ATOM 2194 C CA . GLY A 1 273 ? 23.693 5.336 -8.543 1.00 86.88 273 GLY A CA 1
ATOM 2195 C C . GLY A 1 273 ? 23.702 6.054 -7.202 1.00 86.88 273 GLY A C 1
ATOM 2196 O O . GLY A 1 273 ? 24.754 6.356 -6.642 1.00 86.88 273 GLY A O 1
ATOM 2197 N N . GLU A 1 274 ? 22.513 6.297 -6.671 1.00 90.62 274 GLU A N 1
ATOM 2198 C CA . GLU A 1 274 ? 22.280 6.919 -5.376 1.00 90.62 274 GLU A CA 1
ATOM 2199 C C . GLU A 1 274 ? 21.255 6.102 -4.588 1.00 90.62 274 GLU A C 1
ATOM 2201 O O . GLU A 1 274 ? 20.184 5.766 -5.092 1.00 90.62 274 GLU A O 1
ATOM 2206 N N . ALA A 1 275 ? 21.571 5.779 -3.338 1.00 89.38 275 ALA A N 1
ATOM 2207 C CA . ALA A 1 275 ? 20.639 5.205 -2.382 1.00 89.38 275 ALA A CA 1
ATOM 2208 C C . ALA A 1 275 ? 20.052 6.331 -1.531 1.00 89.38 275 ALA A C 1
ATOM 2210 O O . ALA A 1 275 ? 20.785 7.043 -0.840 1.00 89.38 275 ALA A O 1
ATOM 2211 N N . ARG A 1 276 ? 18.730 6.475 -1.569 1.00 93.06 276 ARG A N 1
ATOM 2212 C CA . ARG A 1 276 ? 17.984 7.403 -0.722 1.00 93.06 276 ARG A CA 1
ATOM 2213 C C . ARG A 1 276 ? 17.367 6.647 0.442 1.00 93.06 276 ARG A C 1
ATOM 2215 O O . ARG A 1 276 ? 16.804 5.577 0.230 1.00 93.06 276 ARG A O 1
ATOM 2222 N N . PHE A 1 277 ? 17.433 7.207 1.642 1.00 90.69 277 PHE A N 1
ATOM 2223 C CA . PHE A 1 277 ? 16.852 6.636 2.858 1.00 90.69 277 PHE A CA 1
ATOM 2224 C C . PHE A 1 277 ? 15.648 7.454 3.338 1.00 90.69 277 PHE A C 1
ATOM 2226 O O . PHE A 1 277 ? 15.434 8.591 2.914 1.00 90.69 277 PHE A O 1
ATOM 2233 N N . LEU A 1 278 ? 14.831 6.871 4.217 1.00 88.62 278 LEU A N 1
ATOM 2234 C CA . LEU A 1 278 ? 13.567 7.462 4.672 1.00 88.62 278 LEU A CA 1
ATOM 2235 C C . LEU A 1 278 ? 13.745 8.746 5.495 1.00 88.62 278 LEU A C 1
ATOM 2237 O O . LEU A 1 278 ? 12.866 9.616 5.467 1.00 88.62 278 LEU A O 1
ATOM 2241 N N . ASP A 1 279 ? 14.894 8.900 6.159 1.00 87.00 279 ASP A N 1
ATOM 2242 C CA . ASP A 1 279 ? 15.324 10.153 6.799 1.00 87.00 279 ASP A CA 1
ATOM 2243 C C . ASP A 1 279 ? 15.576 11.294 5.783 1.00 87.00 279 ASP A C 1
ATOM 2245 O O . ASP A 1 279 ? 15.698 12.458 6.160 1.00 87.00 279 ASP A O 1
ATOM 2249 N N . GLY A 1 280 ? 15.584 10.981 4.482 1.00 89.31 280 GLY A N 1
ATOM 2250 C CA . GLY A 1 280 ? 15.831 11.900 3.376 1.00 89.31 280 GLY A CA 1
ATOM 2251 C C . GLY A 1 280 ? 17.299 12.006 2.971 1.00 89.31 280 GLY A C 1
ATOM 2252 O O . GLY A 1 280 ? 17.586 12.673 1.973 1.00 89.31 280 GLY A O 1
ATOM 2253 N N . SER A 1 281 ? 18.213 11.353 3.692 1.00 91.06 281 SER A N 1
ATOM 2254 C CA . SER A 1 281 ? 19.621 11.272 3.316 1.00 91.06 281 SER A CA 1
ATOM 2255 C C . SER A 1 281 ? 19.783 10.537 1.986 1.00 91.06 281 SER A C 1
ATOM 2257 O O . SER A 1 281 ? 18.967 9.702 1.587 1.00 91.06 281 SER A O 1
ATOM 2259 N N . THR A 1 282 ? 20.818 10.913 1.244 1.00 93.38 282 THR A N 1
ATOM 2260 C CA . THR A 1 282 ? 21.142 10.325 -0.054 1.00 93.38 282 THR A CA 1
ATOM 2261 C C . THR A 1 282 ? 22.637 10.095 -0.107 1.00 93.38 282 THR A C 1
ATOM 2263 O O . THR A 1 282 ? 23.418 10.983 0.237 1.00 93.38 282 THR A O 1
ATOM 2266 N N . TYR A 1 283 ? 23.021 8.900 -0.528 1.00 88.69 283 TYR A N 1
ATOM 2267 C CA . TYR A 1 283 ? 24.409 8.483 -0.612 1.00 88.69 283 TYR A CA 1
ATOM 2268 C C . TYR A 1 283 ? 24.686 7.907 -1.992 1.00 88.69 283 TYR A C 1
ATOM 2270 O O . TYR A 1 283 ? 23.835 7.181 -2.513 1.00 88.69 283 TYR A O 1
ATOM 2278 N N . PRO A 1 284 ? 25.874 8.143 -2.569 1.00 89.50 284 PRO A N 1
ATOM 2279 C CA . PRO A 1 284 ? 26.294 7.390 -3.736 1.00 89.50 284 PRO A CA 1
ATOM 2280 C C . PRO A 1 284 ? 26.245 5.895 -3.422 1.00 89.50 284 PRO A C 1
ATOM 2282 O O . PRO A 1 284 ? 26.599 5.461 -2.321 1.00 89.50 284 PRO A O 1
ATOM 2285 N N . ALA A 1 285 ? 25.780 5.102 -4.372 1.00 86.06 285 ALA A N 1
ATOM 2286 C CA . ALA A 1 285 ? 25.580 3.680 -4.193 1.00 86.06 285 ALA A CA 1
ATOM 2287 C C . ALA A 1 285 ? 25.968 2.905 -5.447 1.00 86.06 285 ALA A C 1
ATOM 2289 O O . ALA A 1 285 ? 25.924 3.424 -6.558 1.00 86.06 285 ALA A O 1
ATOM 2290 N N . ARG A 1 286 ? 26.331 1.638 -5.261 1.00 81.62 286 ARG A N 1
ATOM 2291 C CA . ARG A 1 286 ? 26.628 0.712 -6.347 1.00 81.62 286 ARG A CA 1
ATOM 2292 C C . ARG A 1 286 ? 25.897 -0.602 -6.141 1.00 81.62 286 ARG A C 1
ATOM 2294 O O . ARG A 1 286 ? 26.055 -1.261 -5.113 1.00 81.62 286 ARG A O 1
ATOM 2301 N N . LEU A 1 287 ? 25.131 -1.010 -7.145 1.00 75.75 287 LEU A N 1
ATOM 2302 C CA . LEU A 1 287 ? 24.542 -2.342 -7.217 1.00 75.75 287 LEU A CA 1
ATOM 2303 C C . LEU A 1 287 ? 25.582 -3.311 -7.776 1.00 75.75 287 LEU A C 1
ATOM 2305 O O . LEU A 1 287 ? 25.949 -3.231 -8.948 1.00 75.75 287 LEU A O 1
ATOM 2309 N N . VAL A 1 288 ? 26.045 -4.235 -6.937 1.00 72.88 288 VAL A N 1
ATOM 2310 C CA . VAL A 1 288 ? 27.069 -5.223 -7.288 1.00 72.88 288 VAL A CA 1
ATOM 2311 C C . VAL A 1 288 ? 26.424 -6.598 -7.385 1.00 72.88 288 VAL A C 1
ATOM 2313 O O . VAL A 1 288 ? 25.712 -7.034 -6.479 1.00 72.88 288 VAL A O 1
ATOM 2316 N N . ARG A 1 289 ? 26.693 -7.309 -8.481 1.00 65.94 289 ARG A N 1
ATOM 2317 C CA . ARG A 1 289 ? 26.306 -8.711 -8.651 1.00 65.94 289 ARG A CA 1
ATOM 2318 C C . ARG A 1 289 ? 27.567 -9.557 -8.735 1.00 65.94 289 ARG A C 1
ATOM 2320 O O . ARG A 1 289 ? 28.347 -9.399 -9.666 1.00 65.94 289 ARG A O 1
ATOM 2327 N N . ARG A 1 290 ? 27.767 -10.455 -7.771 1.00 63.62 290 ARG A N 1
ATOM 2328 C CA . ARG A 1 290 ? 28.823 -11.473 -7.841 1.00 63.62 290 ARG A CA 1
ATOM 2329 C C . ARG A 1 290 ? 28.239 -12.765 -8.404 1.00 63.62 290 ARG A C 1
ATOM 2331 O O . ARG A 1 290 ? 27.081 -13.087 -8.133 1.00 63.62 290 ARG A O 1
ATOM 2338 N N . GLU A 1 291 ? 29.015 -13.491 -9.206 1.00 56.91 291 GLU A N 1
ATOM 2339 C CA . GLU A 1 291 ? 28.589 -14.793 -9.725 1.00 56.91 291 GLU A CA 1
ATOM 2340 C C . GLU A 1 291 ? 28.195 -15.710 -8.554 1.00 56.91 291 GLU A C 1
ATOM 2342 O O . GLU A 1 291 ? 28.957 -15.882 -7.607 1.00 56.91 291 GLU A O 1
ATOM 2347 N N . GLN A 1 292 ? 26.974 -16.256 -8.608 1.00 57.97 292 GLN A N 1
ATOM 2348 C CA . GLN A 1 292 ? 26.387 -17.170 -7.611 1.00 57.97 292 GLN A CA 1
ATOM 2349 C C . GLN A 1 292 ? 26.090 -16.597 -6.210 1.00 57.97 292 GLN A C 1
ATOM 2351 O O . GLN A 1 292 ? 25.667 -17.355 -5.340 1.00 57.97 292 GLN A O 1
ATOM 2356 N N . GLN A 1 293 ? 26.246 -15.291 -5.974 1.00 58.09 293 GLN A N 1
ATOM 2357 C CA . GLN A 1 293 ? 25.846 -14.663 -4.708 1.00 58.09 293 GLN A CA 1
ATOM 2358 C C . GLN A 1 293 ? 24.616 -13.776 -4.881 1.00 58.09 293 GLN A C 1
ATOM 2360 O O . GLN A 1 293 ? 24.310 -13.300 -5.979 1.00 58.09 293 GLN A O 1
ATOM 2365 N N . GLU A 1 294 ? 23.903 -13.560 -3.775 1.00 61.22 294 GLU A N 1
ATOM 2366 C CA . GLU A 1 294 ? 22.842 -12.563 -3.733 1.00 61.22 294 GLU A CA 1
ATOM 2367 C C . GLU A 1 294 ? 23.411 -11.191 -4.119 1.00 61.22 294 GLU A C 1
ATOM 2369 O O . GLU A 1 294 ? 24.531 -10.854 -3.729 1.00 61.22 294 GLU A O 1
ATOM 2374 N N . PRO A 1 295 ? 22.681 -10.403 -4.917 1.00 64.69 295 PRO A N 1
ATOM 2375 C CA . PRO A 1 295 ? 23.112 -9.058 -5.253 1.00 64.69 295 PRO A CA 1
ATOM 2376 C C . PRO A 1 295 ? 23.227 -8.171 -4.007 1.00 64.69 295 PRO A C 1
ATOM 2378 O O . PRO A 1 295 ? 22.382 -8.237 -3.114 1.00 64.69 295 PRO A O 1
ATOM 2381 N N . TRP A 1 296 ? 24.233 -7.296 -3.974 1.00 68.25 296 TRP A N 1
ATOM 2382 C CA . TRP A 1 296 ? 24.481 -6.370 -2.863 1.00 68.25 296 TRP A CA 1
ATOM 2383 C C . TRP A 1 296 ? 24.308 -4.914 -3.301 1.00 68.25 296 TRP A C 1
ATOM 2385 O O . TRP A 1 296 ? 24.617 -4.554 -4.440 1.00 68.25 296 TRP A O 1
ATOM 2395 N N . LEU A 1 297 ? 23.853 -4.071 -2.373 1.00 77.12 297 LEU A N 1
ATOM 2396 C CA . LEU A 1 297 ? 23.875 -2.614 -2.502 1.00 77.12 297 LEU A CA 1
ATOM 2397 C C . LEU A 1 297 ? 25.028 -2.080 -1.644 1.00 77.12 297 LEU A C 1
ATOM 2399 O O . LEU A 1 297 ? 24.956 -2.096 -0.415 1.00 77.12 297 LEU A O 1
ATOM 2403 N N . ALA A 1 298 ? 26.102 -1.630 -2.285 1.00 79.25 298 ALA A N 1
ATOM 2404 C CA . ALA A 1 298 ? 27.186 -0.922 -1.614 1.00 79.25 298 ALA A CA 1
ATOM 2405 C C . ALA A 1 298 ? 26.829 0.564 -1.513 1.00 79.25 298 ALA A C 1
ATOM 2407 O O . ALA A 1 298 ? 26.374 1.142 -2.497 1.00 79.25 298 ALA A O 1
ATOM 2408 N N . VAL A 1 299 ? 27.043 1.182 -0.350 1.00 79.00 299 VAL A N 1
ATOM 2409 C CA . VAL A 1 299 ? 26.735 2.600 -0.116 1.00 79.00 299 VAL A CA 1
ATOM 2410 C C . VAL A 1 299 ? 27.996 3.332 0.338 1.00 79.00 299 VAL A C 1
ATOM 2412 O O . VAL A 1 299 ? 28.751 2.846 1.183 1.00 79.00 299 VAL A O 1
ATOM 2415 N N . VAL A 1 300 ? 28.236 4.508 -0.237 1.00 81.25 300 VAL A N 1
ATOM 2416 C CA . VAL A 1 300 ? 29.405 5.344 0.045 1.00 81.25 300 VAL A CA 1
ATOM 2417 C C . VAL A 1 300 ? 29.044 6.375 1.105 1.00 81.25 300 VAL A C 1
ATOM 2419 O O . VAL A 1 300 ? 28.428 7.398 0.816 1.00 81.25 300 VAL A O 1
ATOM 2422 N N . ALA A 1 301 ? 29.430 6.100 2.347 1.00 77.06 301 ALA A N 1
ATOM 2423 C CA . ALA A 1 301 ? 29.154 6.958 3.492 1.00 77.06 301 ALA A CA 1
ATOM 2424 C C . ALA A 1 301 ? 30.239 6.794 4.561 1.00 77.06 301 ALA A C 1
ATOM 2426 O O . ALA A 1 301 ? 30.885 5.745 4.648 1.00 77.06 301 ALA A O 1
ATOM 2427 N N . SER A 1 302 ? 30.410 7.808 5.415 1.00 78.69 302 SER A N 1
ATOM 2428 C CA . SER A 1 302 ? 31.152 7.604 6.657 1.00 78.69 302 SER A CA 1
ATOM 2429 C C . SER A 1 302 ? 30.366 6.653 7.571 1.00 78.69 302 SER A C 1
ATOM 2431 O O . SER A 1 302 ? 29.134 6.638 7.564 1.00 78.69 302 SER A O 1
ATOM 2433 N N . GLU A 1 303 ? 31.064 5.855 8.379 1.00 79.50 303 GLU A N 1
ATOM 2434 C CA . GLU A 1 303 ? 30.418 4.921 9.315 1.00 79.50 303 GLU A CA 1
ATOM 2435 C C . GLU A 1 303 ? 29.487 5.647 10.303 1.00 79.50 303 GLU A C 1
ATOM 2437 O O . GLU A 1 303 ? 28.422 5.134 10.645 1.00 79.50 303 GLU A O 1
ATOM 2442 N N . GLY A 1 304 ? 29.876 6.848 10.746 1.00 81.00 304 GLY A N 1
ATOM 2443 C CA . GLY A 1 304 ? 29.080 7.675 11.652 1.00 81.00 304 GLY A CA 1
ATOM 2444 C C . GLY A 1 304 ? 27.784 8.170 11.011 1.00 81.00 304 GLY A C 1
ATOM 2445 O O . GLY A 1 304 ? 26.723 8.043 11.624 1.00 81.00 304 GLY A O 1
ATOM 2446 N N . ASP A 1 305 ? 27.860 8.665 9.773 1.00 82.25 305 ASP A N 1
ATOM 2447 C CA . ASP A 1 305 ? 26.684 9.151 9.044 1.00 82.25 305 ASP A CA 1
ATOM 2448 C C . ASP A 1 305 ? 25.725 8.006 8.733 1.00 82.25 305 ASP A C 1
ATOM 2450 O O . ASP A 1 305 ? 24.539 8.109 9.031 1.00 82.25 305 ASP A O 1
ATOM 2454 N N . LEU A 1 306 ? 26.240 6.875 8.235 1.00 81.62 306 LEU A N 1
ATOM 2455 C CA . LEU A 1 306 ? 25.392 5.728 7.918 1.00 81.62 306 LEU A CA 1
ATOM 2456 C C . LEU A 1 306 ? 24.708 5.175 9.170 1.00 81.62 306 LEU A C 1
ATOM 2458 O O . LEU A 1 306 ? 23.516 4.890 9.139 1.00 81.62 306 LEU A O 1
ATOM 2462 N N . ARG A 1 307 ? 25.417 5.065 10.303 1.00 81.44 307 ARG A N 1
ATOM 2463 C CA . ARG A 1 307 ? 24.796 4.649 11.572 1.00 81.44 307 ARG A CA 1
ATOM 2464 C C . ARG A 1 307 ? 23.681 5.589 12.003 1.00 81.44 307 ARG A C 1
ATOM 2466 O O . ARG A 1 307 ? 22.637 5.113 12.446 1.00 81.44 307 ARG A O 1
ATOM 2473 N N . LYS A 1 308 ? 23.901 6.900 11.882 1.00 86.12 308 LYS A N 1
ATOM 2474 C CA . LYS A 1 308 ? 22.879 7.899 12.187 1.00 86.12 308 LYS A CA 1
ATOM 2475 C C . LYS A 1 308 ? 21.659 7.699 11.285 1.00 86.12 308 LYS A C 1
ATOM 2477 O O . LYS A 1 308 ? 20.567 7.508 11.815 1.00 86.12 308 LYS A O 1
ATOM 2482 N N . THR A 1 309 ? 21.852 7.621 9.971 1.00 86.81 309 THR A N 1
ATOM 2483 C CA . THR A 1 309 ? 20.769 7.392 9.005 1.00 86.81 309 THR A CA 1
ATOM 2484 C C . THR A 1 309 ? 20.001 6.109 9.272 1.00 86.81 309 THR A C 1
ATOM 2486 O O . THR A 1 309 ? 18.774 6.132 9.298 1.00 86.81 309 THR A O 1
ATOM 2489 N N . LEU A 1 310 ? 20.686 4.994 9.532 1.00 85.62 310 LEU A N 1
ATOM 2490 C CA . LEU A 1 310 ? 20.027 3.728 9.854 1.00 85.62 310 LEU A CA 1
ATOM 2491 C C . LEU A 1 310 ? 19.223 3.832 11.156 1.00 85.62 310 LEU A C 1
ATOM 2493 O O . LEU A 1 310 ? 18.118 3.301 11.242 1.00 85.62 310 LEU A O 1
ATOM 2497 N N . SER A 1 311 ? 19.738 4.542 12.164 1.00 84.88 311 SER A N 1
ATOM 2498 C CA . SER A 1 311 ? 19.022 4.742 13.428 1.00 84.88 311 SER A CA 1
ATOM 2499 C C . SER A 1 311 ? 17.766 5.606 13.272 1.00 84.88 311 SER A C 1
ATOM 2501 O O . SER A 1 311 ? 16.721 5.260 13.823 1.00 84.88 311 SER A O 1
ATOM 2503 N N . GLU A 1 312 ? 17.838 6.684 12.486 1.00 86.12 312 GLU A N 1
ATOM 2504 C CA . GLU A 1 312 ? 16.707 7.576 12.210 1.00 86.12 312 GLU A CA 1
ATOM 2505 C C . GLU A 1 312 ? 15.676 6.890 11.303 1.00 86.12 312 GLU A C 1
ATOM 2507 O O . GLU A 1 312 ? 14.473 6.928 11.576 1.00 86.12 312 GLU A O 1
ATOM 2512 N N . SER A 1 313 ? 16.145 6.173 10.281 1.00 86.62 313 SER A N 1
ATOM 2513 C CA . SER A 1 313 ? 15.291 5.431 9.355 1.00 86.62 313 SER A CA 1
ATOM 2514 C C . SER A 1 313 ? 14.588 4.260 10.038 1.00 86.62 313 SER A C 1
ATOM 2516 O O . SER A 1 313 ? 13.421 4.018 9.755 1.00 86.62 313 SER A O 1
ATOM 2518 N N . ARG A 1 314 ? 15.211 3.609 11.031 1.00 85.00 314 ARG A N 1
ATOM 2519 C CA . ARG A 1 314 ? 14.568 2.546 11.819 1.00 85.00 314 ARG A CA 1
ATOM 2520 C C . ARG A 1 314 ? 13.334 3.029 12.580 1.00 85.00 314 ARG A C 1
ATOM 2522 O O . ARG A 1 314 ? 12.368 2.280 12.704 1.00 85.00 314 ARG A O 1
ATOM 2529 N N . VAL A 1 315 ? 13.343 4.258 13.103 1.00 84.12 315 VAL A N 1
ATOM 2530 C CA . VAL A 1 315 ? 12.150 4.829 13.754 1.00 84.12 315 VAL A CA 1
ATOM 2531 C C . VAL A 1 315 ? 11.041 5.025 12.727 1.00 84.12 315 VAL A C 1
ATOM 2533 O O . VAL A 1 315 ? 9.894 4.654 12.978 1.00 84.12 315 VAL A O 1
ATOM 2536 N N . HIS A 1 316 ? 11.393 5.561 11.558 1.00 86.38 316 HIS A N 1
ATOM 2537 C CA . HIS A 1 316 ? 10.456 5.718 10.454 1.00 86.38 316 HIS A CA 1
ATOM 2538 C C . HIS A 1 316 ? 9.883 4.361 10.015 1.00 86.38 316 HIS A C 1
ATOM 2540 O O . HIS A 1 316 ? 8.670 4.235 9.871 1.00 86.38 316 HIS A O 1
ATOM 2546 N N . ASP A 1 317 ? 10.725 3.336 9.877 1.00 85.44 317 ASP A N 1
ATOM 2547 C CA . ASP A 1 317 ? 10.334 1.984 9.482 1.00 85.44 317 ASP A CA 1
ATOM 2548 C C . ASP A 1 317 ? 9.340 1.364 10.456 1.00 85.44 317 ASP A C 1
ATOM 2550 O O . ASP A 1 317 ? 8.263 0.937 10.045 1.00 85.44 317 ASP A O 1
ATOM 2554 N N . VAL A 1 318 ? 9.678 1.336 11.750 1.00 87.56 318 VAL A N 1
ATOM 2555 C CA . VAL A 1 318 ? 8.848 0.693 12.781 1.00 87.56 318 VAL A CA 1
ATOM 2556 C C . VAL A 1 318 ? 7.438 1.274 12.786 1.00 87.56 318 VAL A C 1
ATOM 2558 O O . VAL A 1 318 ? 6.467 0.521 12.870 1.00 87.56 318 VAL A O 1
ATOM 2561 N N . VAL A 1 319 ? 7.322 2.596 12.652 1.00 91.12 319 VAL A N 1
ATOM 2562 C CA . VAL A 1 319 ? 6.027 3.278 12.627 1.00 91.12 319 VAL A CA 1
ATOM 2563 C C . VAL A 1 319 ? 5.294 3.043 11.323 1.00 91.12 319 VAL A C 1
ATOM 2565 O O . VAL A 1 319 ? 4.143 2.611 11.324 1.00 91.12 319 VAL A O 1
ATOM 2568 N N . ILE A 1 320 ? 5.930 3.375 10.204 1.00 92.06 320 ILE A N 1
ATOM 2569 C CA . ILE A 1 320 ? 5.253 3.418 8.915 1.00 92.06 320 ILE A CA 1
ATOM 2570 C C . ILE A 1 320 ? 4.900 2.013 8.447 1.00 92.06 320 ILE A C 1
ATOM 2572 O O . ILE A 1 320 ? 3.750 1.782 8.071 1.00 92.06 320 ILE A O 1
ATOM 2576 N N . TYR A 1 321 ? 5.823 1.054 8.543 1.00 89.12 321 TYR A N 1
ATOM 2577 C CA . TYR A 1 321 ? 5.492 -0.337 8.246 1.00 89.12 321 TYR A CA 1
ATOM 2578 C C . TYR A 1 321 ? 4.532 -0.921 9.274 1.00 89.12 321 TYR A C 1
ATOM 2580 O O . TYR A 1 321 ? 3.665 -1.687 8.887 1.00 89.12 321 TYR A O 1
ATOM 2588 N N . GLY A 1 322 ? 4.583 -0.503 10.540 1.00 91.19 322 GLY A N 1
ATOM 2589 C CA . GLY A 1 322 ? 3.584 -0.905 11.527 1.00 91.19 322 GLY A CA 1
ATOM 2590 C C . GLY A 1 322 ? 2.160 -0.442 11.182 1.00 91.19 322 GLY A C 1
ATOM 2591 O O . GLY A 1 322 ? 1.202 -1.216 11.284 1.00 91.19 322 GLY A O 1
ATOM 2592 N N . ILE A 1 323 ? 2.007 0.794 10.695 1.00 95.44 323 ILE A N 1
ATOM 2593 C CA . ILE A 1 323 ? 0.735 1.305 10.163 1.00 95.44 323 ILE A CA 1
ATOM 2594 C C . ILE A 1 323 ? 0.330 0.514 8.913 1.00 95.44 323 ILE A C 1
ATOM 2596 O O . ILE A 1 323 ? -0.819 0.086 8.812 1.00 95.44 323 ILE A O 1
ATOM 2600 N N . ILE A 1 324 ? 1.249 0.269 7.976 1.00 93.38 324 ILE A N 1
ATOM 2601 C CA . ILE A 1 324 ? 0.958 -0.489 6.750 1.00 93.38 324 ILE A CA 1
ATOM 2602 C C . ILE A 1 324 ? 0.575 -1.943 7.047 1.00 93.38 324 ILE A C 1
ATOM 2604 O O . ILE A 1 324 ? -0.435 -2.414 6.525 1.00 93.38 324 ILE A O 1
ATOM 2608 N N . ASP A 1 325 ? 1.278 -2.635 7.936 1.00 89.12 325 ASP A N 1
ATOM 2609 C CA . ASP A 1 325 ? 0.936 -3.988 8.378 1.00 89.12 325 ASP A CA 1
ATOM 2610 C C . ASP A 1 325 ? -0.453 -4.006 9.043 1.00 89.12 325 ASP A C 1
ATOM 2612 O O . ASP A 1 325 ? -1.246 -4.928 8.832 1.00 89.12 325 ASP A O 1
ATOM 2616 N N . THR A 1 326 ? -0.815 -2.936 9.757 1.00 94.56 326 THR A N 1
ATOM 2617 C CA . THR A 1 326 ? -2.166 -2.755 10.307 1.00 94.56 326 THR A CA 1
ATOM 2618 C C . THR A 1 326 ? -3.218 -2.585 9.207 1.00 94.56 326 THR A C 1
ATOM 2620 O O . THR A 1 326 ? -4.271 -3.226 9.256 1.00 94.56 326 THR A O 1
ATOM 2623 N N . THR A 1 327 ? -2.946 -1.786 8.167 1.00 94.06 327 THR A N 1
ATOM 2624 C CA . THR A 1 327 ? -3.850 -1.688 7.004 1.00 94.06 327 THR A CA 1
ATOM 2625 C C . THR A 1 327 ? -3.999 -3.036 6.303 1.00 94.06 327 THR A C 1
ATOM 2627 O O . THR A 1 327 ? -5.101 -3.409 5.900 1.00 94.06 327 THR A O 1
ATOM 2630 N N . TYR A 1 328 ? -2.917 -3.809 6.215 1.00 88.06 328 TYR A N 1
ATOM 2631 C CA . TYR A 1 328 ? -2.921 -5.140 5.632 1.00 88.06 328 TYR A CA 1
ATOM 2632 C C . TYR A 1 328 ? -3.770 -6.120 6.450 1.00 88.06 328 TYR A C 1
ATOM 2634 O O . TYR A 1 328 ? -4.560 -6.888 5.895 1.00 88.06 328 TYR A O 1
ATOM 2642 N N . GLN A 1 329 ? -3.685 -6.047 7.778 1.00 87.88 329 GLN A N 1
ATOM 2643 C CA .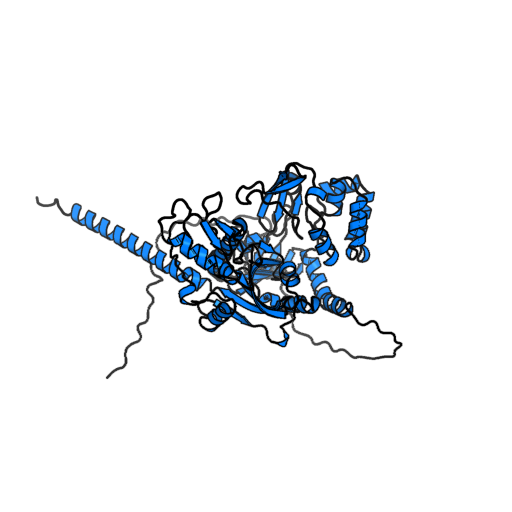 GLN A 1 329 ? -4.563 -6.793 8.674 1.00 87.88 329 GLN A CA 1
ATOM 2644 C C . GLN A 1 329 ? -6.038 -6.421 8.457 1.00 87.88 329 GLN A C 1
ATOM 2646 O O . GLN A 1 329 ? -6.879 -7.311 8.348 1.00 87.88 329 GLN A O 1
ATOM 2651 N N . MET A 1 330 ? -6.350 -5.130 8.316 1.00 93.06 330 MET A N 1
ATOM 2652 C CA . MET A 1 330 ? -7.710 -4.642 8.041 1.00 93.06 330 MET A CA 1
ATOM 2653 C C . MET A 1 330 ? -8.246 -5.126 6.681 1.00 93.06 330 MET A C 1
ATOM 2655 O O . MET A 1 330 ? -9.421 -5.480 6.571 1.00 93.06 330 MET A O 1
ATOM 2659 N N . VAL A 1 331 ? -7.382 -5.227 5.663 1.00 88.88 331 VAL A N 1
ATOM 2660 C CA . VAL A 1 331 ? -7.699 -5.883 4.380 1.00 88.88 331 VAL A CA 1
ATOM 2661 C C . VAL A 1 331 ? -8.029 -7.359 4.583 1.00 88.88 331 VAL A C 1
ATOM 2663 O O . VAL A 1 331 ? -9.049 -7.840 4.090 1.00 88.88 331 VAL A O 1
ATOM 2666 N N . ARG A 1 332 ? -7.212 -8.088 5.349 1.00 84.12 332 ARG A N 1
ATOM 2667 C CA . ARG A 1 332 ? -7.416 -9.522 5.615 1.00 84.12 332 ARG A CA 1
ATOM 2668 C C . ARG A 1 332 ? -8.674 -9.815 6.424 1.00 84.12 332 ARG A C 1
ATOM 2670 O O . ARG A 1 332 ? -9.281 -10.867 6.235 1.00 84.12 332 ARG A O 1
ATOM 2677 N N . GLU A 1 333 ? -9.073 -8.897 7.294 1.00 88.25 333 GLU A N 1
ATOM 2678 C CA . GLU A 1 333 ? -10.336 -8.940 8.040 1.00 88.25 333 GLU A CA 1
ATOM 2679 C C . GLU A 1 333 ? -11.558 -8.638 7.168 1.00 88.25 333 GLU A C 1
ATOM 2681 O O . GLU A 1 333 ? -12.689 -8.868 7.603 1.00 88.25 333 GLU A O 1
ATOM 2686 N N . ASN A 1 334 ? -11.342 -8.158 5.938 1.00 89.38 334 ASN A N 1
ATOM 2687 C CA . ASN A 1 334 ? -12.393 -7.793 4.998 1.00 89.38 334 ASN A CA 1
ATOM 2688 C C . ASN A 1 334 ? -13.428 -6.871 5.669 1.00 89.38 334 ASN A C 1
ATOM 2690 O O . ASN A 1 334 ? -14.641 -7.136 5.667 1.00 89.38 334 ASN A O 1
ATOM 2694 N N . LEU A 1 335 ? -12.919 -5.817 6.321 1.00 91.50 335 LEU A N 1
ATOM 2695 C CA . LEU A 1 335 ? -13.753 -4.789 6.933 1.00 91.50 335 LEU A CA 1
ATOM 2696 C C . LEU A 1 335 ? -14.625 -4.158 5.846 1.00 91.50 335 LEU A C 1
ATOM 2698 O O . LEU A 1 335 ? -14.150 -3.780 4.770 1.00 91.50 335 LEU A O 1
ATOM 2702 N N . PHE A 1 336 ? -15.925 -4.091 6.110 1.00 90.69 336 PHE A N 1
ATOM 2703 C CA . PHE A 1 336 ? -16.895 -3.638 5.124 1.00 90.69 336 PHE A CA 1
ATOM 2704 C C . PHE A 1 336 ? -16.966 -2.112 5.093 1.00 90.69 336 PHE A C 1
ATOM 2706 O O . PHE A 1 336 ? -16.700 -1.422 6.085 1.00 90.69 336 PHE A O 1
ATOM 2713 N N . PHE A 1 337 ? -17.302 -1.582 3.920 1.00 95.25 337 PHE A N 1
ATOM 2714 C CA . PHE A 1 337 ? -17.555 -0.160 3.769 1.00 95.25 337 PHE A CA 1
ATOM 2715 C C . PHE A 1 337 ? -18.794 0.240 4.571 1.00 95.25 337 PHE A C 1
ATOM 2717 O O . PHE A 1 337 ? -19.754 -0.522 4.659 1.00 95.25 337 PHE A O 1
ATOM 2724 N N . ASP A 1 338 ? -18.751 1.415 5.190 1.00 95.62 338 ASP A N 1
ATOM 2725 C CA . ASP A 1 338 ? -19.855 1.948 5.991 1.00 95.62 338 ASP A CA 1
ATOM 2726 C C . ASP A 1 338 ? -20.979 2.493 5.099 1.00 95.62 338 ASP A C 1
ATOM 2728 O O . ASP A 1 338 ? -21.226 3.695 5.037 1.00 95.62 338 ASP A O 1
ATOM 2732 N N . GLU A 1 339 ? -21.618 1.582 4.373 1.00 93.06 339 GLU A N 1
ATOM 2733 C CA . GLU A 1 339 ? -22.739 1.815 3.471 1.00 93.06 339 GLU A CA 1
ATOM 2734 C C . GLU A 1 339 ? -23.723 0.645 3.618 1.00 93.06 339 GLU A C 1
ATOM 2736 O O . GLU A 1 339 ? -23.349 -0.514 3.395 1.00 93.06 339 GLU A O 1
ATOM 2741 N N . PRO A 1 340 ? -24.977 0.903 4.032 1.00 92.75 340 PRO A N 1
ATOM 2742 C CA . PRO A 1 340 ? -25.959 -0.157 4.210 1.00 92.75 340 PRO A CA 1
ATOM 2743 C C . PRO A 1 340 ? -26.232 -0.894 2.895 1.00 92.75 340 PRO A C 1
ATOM 2745 O O . PRO A 1 340 ? -26.434 -0.267 1.862 1.00 92.75 340 PRO A O 1
ATOM 2748 N N . ALA A 1 341 ? -26.369 -2.222 2.946 1.00 92.44 341 ALA A N 1
ATOM 2749 C CA . ALA A 1 341 ? -26.694 -3.040 1.772 1.00 92.44 341 ALA A CA 1
ATOM 2750 C C . ALA A 1 341 ? -27.991 -2.599 1.064 1.00 92.44 341 ALA A C 1
ATOM 2752 O O . ALA A 1 341 ? -28.095 -2.683 -0.157 1.00 92.44 341 ALA A O 1
ATOM 2753 N N . ASN A 1 342 ? -28.965 -2.110 1.838 1.00 91.81 342 ASN A N 1
ATOM 2754 C CA . ASN A 1 342 ? -30.164 -1.446 1.333 1.00 91.81 342 ASN A CA 1
ATOM 2755 C C . ASN A 1 342 ? -30.048 0.059 1.602 1.00 91.81 342 ASN A C 1
ATOM 2757 O O . ASN A 1 342 ? -30.566 0.543 2.610 1.00 91.81 342 ASN A O 1
ATOM 2761 N N . GLU A 1 343 ? -29.338 0.790 0.746 1.00 87.62 343 GLU A N 1
ATOM 2762 C CA . GLU A 1 343 ? -29.129 2.234 0.903 1.00 87.62 343 GLU A CA 1
ATOM 2763 C C . GLU A 1 343 ? -30.361 3.054 0.463 1.00 87.62 343 GLU A C 1
ATOM 2765 O O . GLU A 1 343 ? -30.998 2.767 -0.553 1.00 87.62 343 GLU A O 1
ATOM 2770 N N . VAL A 1 344 ? -30.695 4.108 1.219 1.00 86.94 344 VAL A N 1
ATOM 2771 C CA . VAL A 1 344 ? -31.689 5.127 0.848 1.00 86.94 344 VAL A CA 1
ATOM 2772 C C . VAL A 1 344 ? -31.019 6.502 0.831 1.00 86.94 344 VAL A C 1
ATOM 2774 O O . VAL A 1 344 ? -30.841 7.138 1.870 1.00 86.94 344 VAL A O 1
ATOM 2777 N N . GLY A 1 345 ? -30.682 6.995 -0.361 1.00 87.88 345 GLY A N 1
ATOM 2778 C CA . GLY A 1 345 ? -29.928 8.244 -0.512 1.00 87.88 345 GLY A CA 1
ATOM 2779 C C . GLY A 1 345 ? -28.429 8.007 -0.343 1.00 87.88 345 GLY A C 1
ATOM 2780 O O . GLY A 1 345 ? -27.950 6.989 -0.805 1.00 87.88 345 GLY A O 1
ATOM 2781 N N . GLN A 1 346 ? -27.701 8.951 0.260 1.00 85.62 346 GLN A N 1
ATOM 2782 C CA . GLN A 1 346 ? -26.302 8.748 0.653 1.00 85.62 346 GLN A CA 1
ATOM 2783 C C . GLN A 1 346 ? -26.247 8.614 2.172 1.00 85.62 346 GLN A C 1
ATOM 2785 O O . GLN A 1 346 ? -26.597 9.570 2.872 1.00 85.62 346 GLN A O 1
ATOM 2790 N N . GLN A 1 347 ? -25.836 7.451 2.669 1.00 91.00 347 GLN A N 1
ATOM 2791 C CA . GLN A 1 347 ? -25.853 7.138 4.103 1.00 91.00 347 GLN A CA 1
ATOM 2792 C C . GLN A 1 347 ? -24.483 6.728 4.665 1.00 91.00 347 GLN A C 1
ATOM 2794 O O . GLN A 1 347 ? -24.431 6.159 5.755 1.00 91.00 347 GLN A O 1
ATOM 2799 N N . ASP A 1 348 ? -23.394 7.061 3.963 1.00 89.06 348 ASP A N 1
ATOM 2800 C CA . ASP A 1 348 ? -22.013 6.840 4.409 1.00 89.06 348 ASP A CA 1
ATOM 2801 C C . ASP A 1 348 ? -21.817 7.252 5.886 1.00 89.06 348 ASP A C 1
ATOM 2803 O O . ASP A 1 348 ? -22.059 8.408 6.250 1.00 89.06 348 ASP A O 1
ATOM 2807 N N . GLY A 1 349 ? -21.362 6.334 6.744 1.00 91.12 349 GLY A N 1
ATOM 2808 C CA . GLY A 1 349 ? -21.078 6.620 8.161 1.00 91.12 349 GLY A CA 1
ATOM 2809 C C . GLY A 1 349 ? -22.150 6.154 9.160 1.00 91.12 349 GLY A C 1
ATOM 2810 O O . GLY A 1 349 ? -21.910 6.130 10.374 1.00 91.12 349 GLY A O 1
ATOM 2811 N N . ILE A 1 350 ? -23.364 5.830 8.695 1.00 94.56 350 ILE A N 1
ATOM 2812 C CA . ILE A 1 350 ? -24.483 5.503 9.594 1.00 94.56 350 ILE A CA 1
ATOM 2813 C C . ILE A 1 350 ? -24.313 4.141 10.272 1.00 94.56 350 ILE A C 1
ATOM 2815 O O . ILE A 1 350 ? -24.725 3.967 11.424 1.00 94.56 350 ILE A O 1
ATOM 2819 N N . MET A 1 351 ? -23.709 3.168 9.585 1.00 96.38 351 MET A N 1
ATOM 2820 C CA . MET A 1 351 ? -23.527 1.833 10.136 1.00 96.38 351 MET A CA 1
ATOM 2821 C C . MET A 1 351 ? -22.531 1.873 11.278 1.00 96.38 351 MET A C 1
ATOM 2823 O O . MET A 1 351 ? -22.756 1.181 12.266 1.00 96.38 351 MET A O 1
ATOM 2827 N N . ARG A 1 352 ? -21.470 2.688 11.207 1.00 95.38 352 ARG A N 1
ATOM 2828 C CA . ARG A 1 352 ? -20.505 2.800 12.310 1.00 95.38 352 ARG A CA 1
ATOM 2829 C C . ARG A 1 352 ? -21.159 3.325 13.577 1.00 95.38 352 ARG A C 1
ATOM 2831 O O . ARG A 1 352 ? -20.868 2.807 14.648 1.00 95.38 352 ARG A O 1
ATOM 2838 N N . LEU A 1 353 ? -22.092 4.271 13.479 1.00 95.00 353 LEU A N 1
ATOM 2839 C CA . LEU A 1 353 ? -22.865 4.727 14.642 1.00 95.00 353 LEU A CA 1
ATOM 2840 C C . LEU A 1 353 ? -23.721 3.597 15.236 1.00 95.00 353 LEU A C 1
ATOM 2842 O O . LEU A 1 353 ? -23.719 3.393 16.450 1.00 95.00 353 LEU A O 1
ATOM 2846 N N . ALA A 1 354 ? -24.414 2.830 14.389 1.00 96.81 354 ALA A N 1
ATOM 2847 C CA . ALA A 1 354 ? -25.222 1.693 14.830 1.00 96.81 354 ALA A CA 1
ATOM 2848 C C . ALA A 1 354 ? -24.368 0.571 15.447 1.00 96.81 354 ALA A C 1
ATOM 2850 O O . ALA A 1 354 ? -24.731 0.029 16.492 1.00 96.81 354 ALA A O 1
ATOM 2851 N N . PHE A 1 355 ? -23.217 0.274 14.839 1.00 97.12 355 PHE A N 1
ATOM 2852 C CA . PHE A 1 355 ? -22.209 -0.648 15.351 1.00 97.12 355 PHE A CA 1
ATOM 2853 C C . PHE A 1 355 ? -21.724 -0.207 16.730 1.00 97.12 355 PHE A C 1
ATOM 2855 O O . PHE A 1 355 ? -21.760 -1.003 17.658 1.00 97.12 355 PHE A O 1
ATOM 2862 N N . MET A 1 356 ? -21.325 1.060 16.887 1.00 95.25 356 MET A N 1
ATOM 2863 C CA . MET A 1 356 ? -20.817 1.592 18.154 1.00 95.25 356 MET A CA 1
ATOM 2864 C C . MET A 1 356 ? -21.837 1.455 19.285 1.00 95.25 356 MET A C 1
ATOM 2866 O O . MET A 1 356 ? -21.477 0.994 20.365 1.00 95.25 356 MET A O 1
ATOM 2870 N N . ASN A 1 357 ? -23.098 1.807 19.030 1.00 96.56 357 ASN A N 1
ATOM 2871 C CA . ASN A 1 357 ? -24.164 1.677 20.023 1.00 96.56 357 ASN A CA 1
ATOM 2872 C C . ASN A 1 357 ? -24.395 0.208 20.398 1.00 96.56 357 ASN A C 1
ATOM 2874 O O . ASN A 1 357 ? -24.417 -0.140 21.573 1.00 96.56 357 ASN A O 1
ATOM 2878 N N . ALA A 1 358 ? -24.523 -0.674 19.404 1.00 96.31 358 ALA A N 1
ATOM 2879 C CA . ALA A 1 358 ? -24.740 -2.094 19.654 1.00 96.31 358 ALA A CA 1
ATOM 2880 C C . ALA A 1 358 ? -23.556 -2.744 20.385 1.00 96.31 358 ALA A C 1
ATOM 2882 O O . ALA A 1 358 ? -23.769 -3.571 21.268 1.00 96.31 358 ALA A O 1
ATOM 2883 N N . PHE A 1 359 ? -22.332 -2.327 20.058 1.00 95.31 359 PHE A N 1
ATOM 2884 C CA . PHE A 1 359 ? -21.103 -2.766 20.705 1.00 95.31 359 PHE A CA 1
ATOM 2885 C C . PHE A 1 359 ? -21.073 -2.348 22.181 1.00 95.31 359 PHE A C 1
ATOM 2887 O O . PHE A 1 359 ? -20.855 -3.183 23.051 1.00 95.31 359 PHE A O 1
ATOM 2894 N N . GLN A 1 360 ? -21.361 -1.076 22.482 1.00 93.44 360 GLN A N 1
ATOM 2895 C CA . GLN A 1 360 ? -21.416 -0.557 23.858 1.00 93.44 360 GLN A CA 1
ATOM 2896 C C . GLN A 1 360 ? -22.499 -1.227 24.710 1.00 93.44 360 GLN A C 1
ATOM 2898 O O . GLN A 1 360 ? -22.354 -1.344 25.922 1.00 93.44 360 GLN A O 1
ATOM 2903 N N . GLU A 1 361 ? -23.578 -1.675 24.078 1.00 94.69 361 GLU A N 1
ATOM 2904 C CA . GLU A 1 361 ? -24.649 -2.420 24.731 1.00 94.69 361 GLU A CA 1
ATOM 2905 C C . GLU A 1 361 ? -24.379 -3.935 24.831 1.00 94.69 361 GLU A C 1
ATOM 2907 O O . GLU A 1 361 ? -25.240 -4.680 25.300 1.00 94.69 361 GLU A O 1
ATOM 2912 N N . GLY A 1 362 ? -23.218 -4.414 24.371 1.00 93.69 362 GLY A N 1
ATOM 2913 C CA . GLY A 1 362 ? -22.850 -5.832 24.402 1.00 93.69 362 GLY A CA 1
ATOM 2914 C C . GLY A 1 362 ? -23.709 -6.723 23.496 1.00 93.69 362 GLY A C 1
ATOM 2915 O O . GLY A 1 362 ? -23.860 -7.916 23.768 1.00 93.69 362 GLY A O 1
ATOM 2916 N N . ARG A 1 363 ? -24.317 -6.167 22.440 1.00 95.50 363 ARG A N 1
ATOM 2917 C CA . ARG A 1 363 ? -25.099 -6.934 21.455 1.00 95.50 363 ARG A CA 1
ATOM 2918 C C . ARG A 1 363 ? -24.160 -7.659 20.482 1.00 95.50 363 ARG A C 1
ATOM 2920 O O . ARG A 1 363 ? -23.077 -7.182 20.188 1.00 95.50 363 ARG A O 1
ATOM 2927 N N . GLU A 1 364 ? -24.599 -8.774 19.901 1.00 96.25 364 GLU A N 1
ATOM 2928 C CA . GLU A 1 364 ? -23.823 -9.498 18.867 1.00 96.25 364 GLU A CA 1
ATOM 2929 C C . GLU A 1 364 ? -24.089 -8.980 17.442 1.00 96.25 364 GLU A C 1
ATOM 2931 O O . GLU A 1 364 ? -23.328 -9.244 16.507 1.00 96.25 364 GLU A O 1
ATOM 2936 N N . THR A 1 365 ? -25.185 -8.241 17.259 1.00 97.62 365 THR A N 1
ATOM 2937 C CA . THR A 1 365 ? -25.659 -7.765 15.955 1.00 97.62 365 THR A CA 1
ATOM 2938 C C . THR A 1 365 ? -26.303 -6.387 16.059 1.00 97.62 365 THR A C 1
ATOM 2940 O O . THR A 1 365 ? -26.830 -6.015 17.110 1.00 97.62 365 THR A O 1
ATOM 2943 N N . TYR A 1 366 ? -26.366 -5.670 14.941 1.00 97.88 366 TYR A N 1
ATOM 2944 C CA . TYR A 1 366 ? -27.119 -4.426 14.788 1.00 97.88 366 TYR A CA 1
ATOM 2945 C C . TYR A 1 366 ? -27.892 -4.420 13.466 1.00 97.88 366 TYR A C 1
ATOM 2947 O O . TYR A 1 366 ? -27.566 -5.166 12.546 1.00 97.88 366 TYR A O 1
ATOM 2955 N N . THR A 1 367 ? -28.927 -3.586 13.366 1.00 97.31 367 THR A N 1
ATOM 2956 C CA . THR A 1 367 ? -29.791 -3.520 12.179 1.00 97.31 367 THR A CA 1
ATOM 2957 C C . THR A 1 367 ? -29.811 -2.107 11.616 1.00 97.31 367 THR A C 1
ATOM 2959 O O . THR A 1 367 ? -30.027 -1.148 12.355 1.00 97.31 367 THR A O 1
ATOM 2962 N N . VAL A 1 368 ? -29.641 -1.986 10.299 1.00 97.31 368 VAL A N 1
ATOM 2963 C CA . VAL A 1 368 ? -29.780 -0.732 9.545 1.00 97.31 368 VAL A CA 1
ATOM 2964 C C . VAL A 1 368 ? -30.619 -1.015 8.303 1.00 97.31 368 VAL A C 1
ATOM 2966 O O . VAL A 1 368 ? -30.353 -1.977 7.586 1.00 97.31 368 VAL A O 1
ATOM 2969 N N . ASN A 1 369 ? -31.656 -0.208 8.064 1.00 96.12 369 ASN A N 1
ATOM 2970 C CA . ASN A 1 369 ? -32.575 -0.348 6.924 1.00 96.12 369 ASN A CA 1
ATOM 2971 C C . ASN A 1 369 ? -33.145 -1.775 6.749 1.00 96.12 369 ASN A C 1
ATOM 2973 O O . ASN A 1 369 ? -33.267 -2.288 5.638 1.00 96.12 369 ASN A O 1
ATOM 2977 N N . GLY A 1 370 ? -33.471 -2.436 7.866 1.00 96.06 370 GLY A N 1
ATOM 2978 C CA . GLY A 1 370 ? -34.030 -3.794 7.880 1.00 96.06 370 GLY A CA 1
ATOM 2979 C C . GLY A 1 370 ? -33.024 -4.920 7.611 1.00 96.06 370 GLY A C 1
ATOM 2980 O O . GLY A 1 370 ? -33.415 -6.082 7.644 1.00 96.06 370 GLY A O 1
ATOM 2981 N N . VAL A 1 371 ? -31.746 -4.602 7.383 1.00 97.06 371 VAL A N 1
ATOM 2982 C CA . VAL A 1 371 ? -30.663 -5.582 7.231 1.00 97.06 371 VAL A CA 1
ATOM 2983 C C . VAL A 1 371 ? -29.913 -5.709 8.551 1.00 97.06 371 VAL A C 1
ATOM 2985 O O . VAL A 1 371 ? -29.562 -4.699 9.162 1.00 97.06 371 VAL A O 1
ATOM 2988 N N . THR A 1 372 ? -29.674 -6.943 8.991 1.00 97.44 372 THR A N 1
ATOM 2989 C CA . THR A 1 372 ? -28.914 -7.247 10.208 1.00 97.44 372 THR A CA 1
ATOM 2990 C C . THR A 1 372 ? -27.458 -7.549 9.871 1.00 97.44 372 THR A C 1
ATOM 2992 O O . THR A 1 372 ? -27.167 -8.309 8.951 1.00 97.44 372 THR A O 1
ATOM 2995 N N . TYR A 1 373 ? -26.553 -6.973 10.653 1.00 96.94 373 TYR A N 1
ATOM 2996 C CA . TYR A 1 373 ? -25.107 -7.095 10.529 1.00 96.94 373 TYR A CA 1
ATOM 2997 C C . TYR A 1 373 ? -24.529 -7.619 11.842 1.00 96.94 373 TYR A C 1
ATOM 2999 O O . TYR A 1 373 ? -24.980 -7.235 12.924 1.00 96.94 373 TYR A O 1
ATOM 3007 N N . SER A 1 374 ? -23.512 -8.471 11.755 1.00 97.00 374 SER A N 1
ATOM 3008 C CA . SER A 1 374 ? -22.788 -8.973 12.927 1.00 97.00 374 SER A CA 1
ATOM 3009 C C . SER A 1 374 ? -21.730 -7.974 13.392 1.00 97.00 374 SER A C 1
ATOM 3011 O O . SER A 1 374 ? -21.063 -7.349 12.567 1.00 97.00 374 SER A O 1
ATOM 3013 N N . ILE A 1 375 ? -21.547 -7.851 14.708 1.00 97.06 375 ILE A N 1
ATOM 3014 C CA . ILE A 1 375 ? -20.448 -7.068 15.298 1.00 97.06 375 ILE A CA 1
ATOM 3015 C C . ILE A 1 375 ? -19.114 -7.780 15.103 1.00 97.06 375 ILE A C 1
ATOM 3017 O O . ILE A 1 375 ? -18.108 -7.138 14.812 1.00 97.06 375 ILE A O 1
ATOM 3021 N N . TYR A 1 376 ? -19.117 -9.102 15.237 1.00 96.44 376 TYR A N 1
ATOM 3022 C CA . TYR A 1 376 ? -17.924 -9.931 15.152 1.00 96.44 376 TYR A CA 1
ATOM 3023 C C . TYR A 1 376 ? -17.977 -10.851 13.933 1.00 96.44 376 TYR A C 1
ATOM 3025 O O . TYR A 1 376 ? -19.058 -11.226 13.468 1.00 96.44 376 TYR A O 1
ATOM 3033 N N . ASP A 1 377 ? -16.813 -11.230 13.416 1.00 93.56 377 ASP A N 1
ATOM 3034 C CA . ASP A 1 377 ? -16.696 -12.293 12.423 1.00 93.56 377 ASP A CA 1
ATOM 3035 C C . ASP A 1 377 ? -16.807 -13.693 13.060 1.00 93.56 377 ASP A C 1
ATOM 3037 O O . ASP A 1 377 ? -17.132 -13.862 14.244 1.00 93.56 377 ASP A O 1
ATOM 3041 N N . GLU A 1 378 ? -16.583 -14.722 12.245 1.00 91.50 378 GLU A N 1
ATOM 3042 C CA . GLU A 1 378 ? -16.610 -16.122 12.678 1.00 91.50 378 GLU A CA 1
ATOM 3043 C C . GLU A 1 378 ? -15.489 -16.451 13.676 1.00 91.50 378 GLU A C 1
ATOM 3045 O O . GLU A 1 378 ? -15.667 -17.323 14.522 1.00 91.50 378 GLU A O 1
ATOM 3050 N N . LEU A 1 379 ? -14.381 -15.704 13.638 1.00 90.81 379 LEU A N 1
ATOM 3051 C CA . LEU A 1 379 ? -13.240 -15.831 14.548 1.00 90.81 379 LEU A CA 1
ATOM 3052 C C . LEU A 1 379 ? -13.390 -14.964 15.809 1.00 90.81 379 LEU A C 1
ATOM 3054 O O . LEU A 1 379 ? -12.464 -14.880 16.608 1.00 90.81 379 LEU A O 1
ATOM 3058 N N . GLY A 1 380 ? -14.531 -14.291 15.994 1.00 94.19 380 GLY A N 1
ATOM 3059 C CA . GLY A 1 380 ? -14.760 -13.406 17.135 1.00 94.19 380 GLY A CA 1
ATOM 3060 C C . GLY A 1 380 ? -14.017 -12.069 17.047 1.00 94.19 380 GLY A C 1
ATOM 3061 O O . GLY A 1 380 ? -13.980 -11.335 18.033 1.00 94.19 380 GLY A O 1
ATOM 3062 N N . ARG A 1 381 ? -13.445 -11.715 15.891 1.00 94.25 381 ARG A N 1
ATOM 3063 C CA . ARG A 1 381 ? -12.794 -10.416 15.676 1.00 94.25 381 ARG A CA 1
ATOM 3064 C C . ARG A 1 381 ? -13.848 -9.354 15.367 1.00 94.25 381 ARG A C 1
ATOM 3066 O O . ARG A 1 381 ? -14.793 -9.642 14.630 1.00 94.25 381 ARG A O 1
ATOM 3073 N N . PRO A 1 382 ? -13.720 -8.132 15.900 1.00 95.31 382 PRO A N 1
ATOM 3074 C CA . PRO A 1 382 ? -14.678 -7.066 15.640 1.00 95.31 382 PRO A CA 1
ATOM 3075 C C . PRO A 1 382 ? -14.606 -6.620 14.177 1.00 95.31 382 PRO A C 1
ATOM 3077 O O . PRO A 1 382 ? -13.533 -6.556 13.581 1.00 95.31 382 PRO A O 1
ATOM 3080 N N . ARG A 1 383 ? -15.758 -6.267 13.608 1.00 95.44 383 ARG A N 1
ATOM 3081 C CA . ARG A 1 383 ? -15.904 -5.807 12.224 1.00 95.44 383 ARG A CA 1
ATOM 3082 C C . ARG A 1 383 ? -16.488 -4.393 12.189 1.00 95.44 383 ARG A C 1
ATOM 3084 O O . ARG A 1 383 ? -17.641 -4.220 11.790 1.00 95.44 383 ARG A O 1
ATOM 3091 N N . PRO A 1 384 ? -15.748 -3.373 12.651 1.00 96.12 384 PRO A N 1
ATOM 3092 C CA . PRO A 1 384 ? -16.243 -2.008 12.594 1.00 96.12 384 PRO A CA 1
ATOM 3093 C C . PRO A 1 384 ? -16.454 -1.585 11.125 1.00 96.12 384 PRO A C 1
ATOM 3095 O O . PRO A 1 384 ? -15.537 -1.742 10.316 1.00 96.12 384 PRO A O 1
ATOM 3098 N N . PRO A 1 385 ? -17.621 -1.020 10.771 1.00 96.06 385 PRO A N 1
ATOM 3099 C CA . PRO A 1 385 ? -17.835 -0.374 9.478 1.00 96.06 385 PRO A CA 1
ATOM 3100 C C . PRO A 1 385 ? -16.863 0.796 9.306 1.00 96.06 385 PRO A C 1
ATOM 3102 O O . PRO A 1 385 ? -16.607 1.532 10.269 1.00 96.06 385 PRO A O 1
ATOM 3105 N N . GLN A 1 386 ? -16.331 0.988 8.100 1.00 96.06 386 GLN A N 1
ATOM 3106 C CA . GLN A 1 386 ? -15.383 2.070 7.819 1.00 96.06 386 GLN A CA 1
ATOM 3107 C C . GLN A 1 386 ? -15.684 2.769 6.494 1.00 96.06 386 GLN A C 1
ATOM 3109 O O . GLN A 1 386 ? -15.803 2.118 5.456 1.00 96.06 386 GLN A O 1
ATOM 3114 N N . VAL A 1 387 ? -15.713 4.104 6.503 1.00 95.38 387 VAL A N 1
ATOM 3115 C CA . VAL A 1 387 ? -15.468 4.888 5.281 1.00 95.38 387 VAL A CA 1
ATOM 3116 C C . VAL A 1 387 ? -13.961 5.058 5.044 1.00 95.38 387 VAL A C 1
ATOM 3118 O O . VAL A 1 387 ? -13.139 4.741 5.902 1.00 95.38 387 VAL A O 1
ATOM 3121 N N . CYS A 1 388 ? -13.573 5.621 3.895 1.00 96.00 388 CYS A N 1
ATOM 3122 C CA . CYS A 1 388 ? -12.160 5.809 3.543 1.00 96.00 388 CYS A CA 1
ATOM 3123 C C . CYS A 1 388 ? -11.326 6.549 4.603 1.00 96.00 388 CYS A C 1
ATOM 3125 O O . CYS A 1 388 ? -10.212 6.129 4.883 1.00 96.00 388 CYS A O 1
ATOM 3127 N N . ILE A 1 389 ? -11.858 7.593 5.246 1.00 96.75 389 ILE A N 1
ATOM 3128 C CA . ILE A 1 389 ? -11.135 8.300 6.315 1.00 96.75 389 ILE A CA 1
ATOM 3129 C C . ILE A 1 389 ? -11.071 7.499 7.624 1.00 96.75 389 ILE A C 1
ATOM 3131 O O . ILE A 1 389 ? -10.070 7.579 8.336 1.00 96.75 389 ILE A O 1
ATOM 3135 N N . ASP A 1 390 ? -12.094 6.695 7.939 1.00 96.69 390 ASP A N 1
ATOM 3136 C CA . ASP A 1 390 ? -12.016 5.784 9.082 1.00 96.69 390 ASP A CA 1
ATOM 3137 C C . ASP A 1 390 ? -10.890 4.787 8.869 1.00 96.69 390 ASP A C 1
ATOM 3139 O O . ASP A 1 390 ? -10.091 4.630 9.772 1.00 96.69 390 ASP A O 1
ATOM 3143 N N . PHE A 1 391 ? -10.766 4.201 7.675 1.00 97.06 391 PHE A N 1
ATOM 3144 C CA . PHE A 1 391 ? -9.685 3.268 7.352 1.00 97.06 391 PHE A CA 1
ATOM 3145 C C . PHE A 1 391 ? -8.294 3.874 7.599 1.00 97.06 391 PHE A C 1
ATOM 3147 O O . PHE A 1 391 ? -7.450 3.236 8.221 1.00 97.06 391 PHE A O 1
ATOM 3154 N N . ILE A 1 392 ? -8.080 5.129 7.178 1.00 97.75 392 ILE A N 1
ATOM 3155 C CA . ILE A 1 392 ? -6.824 5.851 7.423 1.00 97.75 392 ILE A CA 1
ATOM 3156 C C . ILE A 1 392 ? -6.579 6.034 8.927 1.00 97.75 392 ILE A C 1
ATOM 3158 O O . ILE A 1 392 ? -5.540 5.656 9.457 1.00 97.75 392 ILE A O 1
ATOM 3162 N N . THR A 1 393 ? -7.546 6.609 9.639 1.00 96.94 393 THR A N 1
ATOM 3163 C CA . THR A 1 393 ? -7.358 6.950 11.059 1.00 96.94 393 THR A CA 1
ATOM 3164 C C . THR A 1 393 ? -7.321 5.733 11.978 1.00 96.94 393 THR A C 1
ATOM 3166 O O . THR A 1 393 ? -6.525 5.681 12.912 1.00 96.94 393 THR A O 1
ATOM 3169 N N . ASP A 1 394 ? -8.146 4.729 11.697 1.00 96.75 394 ASP A N 1
ATOM 3170 C CA . ASP A 1 394 ? -8.204 3.487 12.452 1.00 96.75 394 ASP A CA 1
ATOM 3171 C C . ASP A 1 394 ? -6.903 2.690 12.308 1.00 96.75 394 ASP A C 1
ATOM 3173 O O . ASP A 1 394 ? -6.527 2.034 13.270 1.00 96.75 394 ASP A O 1
ATOM 3177 N N . ALA A 1 395 ? -6.190 2.768 11.175 1.00 97.31 395 ALA A N 1
ATOM 3178 C CA . ALA A 1 395 ? -4.898 2.098 11.016 1.00 97.31 395 ALA A CA 1
ATOM 3179 C C . ALA A 1 395 ? -3.836 2.648 11.984 1.00 97.31 395 ALA A C 1
ATOM 3181 O O . ALA A 1 395 ? -3.155 1.875 12.653 1.00 97.31 395 ALA A O 1
ATOM 3182 N N . VAL A 1 396 ? -3.737 3.974 12.120 1.00 96.75 396 VAL A N 1
ATOM 3183 C CA . VAL A 1 396 ? -2.819 4.612 13.082 1.00 96.75 396 VAL A CA 1
ATOM 3184 C C . VAL A 1 396 ? -3.252 4.328 14.519 1.00 96.75 396 VAL A C 1
ATOM 3186 O O . VAL A 1 396 ? -2.448 3.885 15.336 1.00 96.75 396 VAL A O 1
ATOM 3189 N N . GLU A 1 397 ? -4.535 4.531 14.830 1.00 95.81 397 GLU A N 1
ATOM 3190 C CA . GLU A 1 397 ? -5.088 4.256 16.161 1.00 95.81 397 GLU A CA 1
ATOM 3191 C C . GLU A 1 397 ? -4.827 2.797 16.568 1.00 95.81 397 GLU A C 1
ATOM 3193 O O . GLU A 1 397 ? -4.297 2.540 17.647 1.00 95.81 397 GLU A O 1
ATOM 3198 N N . ARG A 1 398 ? -5.113 1.840 15.684 1.00 95.94 398 ARG A N 1
ATOM 3199 C CA . ARG A 1 398 ? -4.907 0.413 15.936 1.00 95.94 398 ARG A CA 1
ATOM 3200 C C . ARG A 1 398 ? -3.435 0.053 16.087 1.00 95.94 398 ARG A C 1
ATOM 3202 O O . ARG A 1 398 ? -3.119 -0.682 17.018 1.00 95.94 398 ARG A O 1
ATOM 3209 N N . TYR A 1 399 ? -2.553 0.590 15.243 1.00 95.44 399 TYR A N 1
ATOM 3210 C CA . TYR A 1 399 ? -1.107 0.407 15.390 1.00 95.44 399 TYR A CA 1
ATOM 3211 C C . TYR A 1 399 ? -0.622 0.866 16.773 1.00 95.44 399 TYR A C 1
ATOM 3213 O O . TYR A 1 399 ? 0.150 0.180 17.435 1.00 95.44 399 TYR A O 1
ATOM 3221 N N . THR A 1 400 ? -1.158 1.984 17.267 1.00 94.44 400 THR A N 1
ATOM 3222 C CA . THR A 1 400 ? -0.859 2.500 18.613 1.00 94.44 400 THR A CA 1
ATOM 3223 C C . THR A 1 400 ? -1.640 1.832 19.750 1.00 94.44 400 THR A C 1
ATOM 3225 O O . THR A 1 400 ? -1.658 2.334 20.873 1.00 94.44 400 THR A O 1
ATOM 3228 N N . GLY A 1 401 ? -2.290 0.697 19.483 1.00 93.00 401 GLY A N 1
ATOM 3229 C CA . GLY A 1 401 ? -2.968 -0.124 20.484 1.00 93.00 401 GLY A CA 1
ATOM 3230 C C . GLY A 1 401 ? -4.422 0.256 20.764 1.00 93.00 401 GLY A C 1
ATOM 3231 O O . GLY A 1 401 ? -5.017 -0.311 21.678 1.00 93.00 401 GLY A O 1
ATOM 3232 N N . ARG A 1 402 ? -5.025 1.184 20.009 1.00 94.25 402 ARG A N 1
ATOM 3233 C CA . ARG A 1 402 ? -6.430 1.597 20.160 1.00 94.25 402 ARG A CA 1
ATOM 3234 C C . ARG A 1 402 ? -7.343 0.809 19.221 1.00 94.25 402 ARG A C 1
ATOM 3236 O O . ARG A 1 402 ? -7.613 1.227 18.090 1.00 94.25 402 ARG A O 1
ATOM 3243 N N . TRP A 1 403 ? -7.922 -0.283 19.704 1.00 95.19 403 TRP A N 1
ATOM 3244 C CA . TRP A 1 403 ? -8.795 -1.144 18.913 1.00 95.19 403 TRP A CA 1
ATOM 3245 C C . TRP A 1 403 ? -10.020 -1.640 19.680 1.00 95.19 403 TRP A C 1
ATOM 3247 O O . TRP A 1 403 ? -10.164 -1.453 20.886 1.00 95.19 403 TRP A O 1
ATOM 3257 N N . TRP A 1 404 ? -10.962 -2.198 18.930 1.00 94.69 404 TRP A N 1
ATOM 3258 C CA . TRP A 1 404 ? -12.144 -2.848 19.477 1.00 94.69 404 TRP A CA 1
ATOM 3259 C C . TRP A 1 404 ? -11.723 -4.210 20.054 1.00 94.69 404 TRP A C 1
ATOM 3261 O O . TRP A 1 404 ? -10.961 -4.914 19.385 1.00 94.69 404 TRP A O 1
ATOM 3271 N N . PRO A 1 405 ? -12.174 -4.590 21.260 1.00 94.12 405 PRO A N 1
ATOM 3272 C CA . PRO A 1 405 ? -11.852 -5.893 21.822 1.00 94.12 405 PRO A CA 1
ATOM 3273 C C . PRO A 1 405 ? -12.588 -7.009 21.072 1.00 94.12 405 PRO A C 1
ATOM 3275 O O . PRO A 1 405 ? -13.566 -6.778 20.347 1.00 94.12 405 PRO A O 1
ATOM 3278 N N . THR A 1 406 ? -12.089 -8.230 21.225 1.00 94.75 406 THR A N 1
ATOM 3279 C CA . THR A 1 406 ? -12.665 -9.434 20.613 1.00 94.75 406 THR A CA 1
ATOM 3280 C C . THR A 1 406 ? -13.999 -9.829 21.263 1.00 94.75 406 THR A C 1
ATOM 3282 O O . THR A 1 406 ? -14.431 -9.248 22.259 1.00 94.75 406 THR A O 1
ATOM 3285 N N . ARG A 1 407 ? -14.691 -10.834 20.709 1.00 94.62 407 ARG A N 1
ATOM 3286 C CA . ARG A 1 407 ? -15.939 -11.377 21.284 1.00 94.62 407 ARG A CA 1
ATOM 3287 C C . ARG A 1 407 ? -15.725 -11.949 22.694 1.00 94.62 407 ARG A C 1
ATOM 3289 O O . ARG A 1 407 ? -16.645 -11.921 23.517 1.00 94.62 407 ARG A O 1
ATOM 3296 N N . GLU A 1 408 ? -14.538 -12.485 22.966 1.00 91.62 408 GLU A N 1
ATOM 3297 C CA . GLU A 1 408 ? -14.161 -13.037 24.275 1.00 91.62 408 GLU A CA 1
ATOM 3298 C C . GLU A 1 408 ? -13.982 -11.922 25.314 1.00 91.62 408 GLU A C 1
ATOM 3300 O O . GLU A 1 408 ? -14.422 -12.053 26.454 1.00 91.62 408 GLU A O 1
ATOM 3305 N N . GLU A 1 409 ? -13.473 -10.777 24.870 1.00 90.19 409 GLU A N 1
ATOM 3306 C CA . GLU A 1 409 ? -13.225 -9.566 25.656 1.00 90.19 409 GLU A CA 1
ATOM 3307 C C . GLU A 1 409 ? -14.396 -8.563 25.571 1.00 90.19 409 GLU A C 1
ATOM 3309 O O . GLU A 1 409 ? -14.246 -7.389 25.886 1.00 90.19 409 GLU A O 1
ATOM 3314 N N . ARG A 1 410 ? -15.596 -8.979 25.139 1.00 83.25 410 ARG A N 1
ATOM 3315 C CA . ARG A 1 410 ? -16.712 -8.058 24.810 1.00 83.25 410 ARG A CA 1
ATOM 3316 C C . ARG A 1 410 ? -17.220 -7.175 25.956 1.00 83.25 410 ARG A C 1
ATOM 3318 O O . ARG A 1 410 ? -17.957 -6.227 25.711 1.00 83.25 410 ARG A O 1
ATOM 3325 N N . ASN A 1 411 ? -16.882 -7.513 27.200 1.00 80.19 411 ASN A N 1
ATOM 3326 C CA . ASN A 1 411 ? -17.217 -6.702 28.376 1.00 80.19 411 ASN A CA 1
ATOM 3327 C C . ASN A 1 411 ? -16.177 -5.601 28.641 1.00 80.19 411 ASN A C 1
ATOM 3329 O O . ASN A 1 411 ? -16.355 -4.784 29.546 1.00 80.19 411 ASN A O 1
ATOM 3333 N N . GLU A 1 412 ? -15.082 -5.594 27.888 1.00 84.00 412 GLU A N 1
ATOM 3334 C CA . GLU A 1 412 ? -14.049 -4.577 27.953 1.00 84.00 412 GLU A CA 1
ATOM 3335 C C . GLU A 1 412 ? -14.416 -3.386 27.071 1.00 84.00 412 GLU A C 1
ATOM 3337 O O . GLU A 1 412 ? -15.137 -3.480 26.075 1.00 84.00 412 GLU A O 1
ATOM 3342 N N . HIS A 1 413 ? -13.912 -2.219 27.452 1.00 84.88 413 HIS A N 1
ATOM 3343 C CA . HIS A 1 413 ? -14.053 -1.035 26.622 1.00 84.88 413 HIS A CA 1
ATOM 3344 C C . HIS A 1 413 ? -13.060 -1.106 25.462 1.00 84.88 413 HIS A C 1
ATOM 3346 O O . HIS A 1 413 ? -12.040 -1.787 25.543 1.00 84.88 413 HIS A O 1
ATOM 3352 N N . ARG A 1 414 ? -13.330 -0.340 24.396 1.00 86.88 414 ARG A N 1
ATOM 3353 C CA . ARG A 1 414 ? -12.336 -0.082 23.348 1.00 86.88 414 ARG A CA 1
ATOM 3354 C C . ARG A 1 414 ? -11.013 0.312 24.013 1.00 86.88 414 ARG A C 1
ATOM 3356 O O . ARG A 1 414 ? -11.005 1.256 24.807 1.00 86.88 414 ARG A O 1
ATOM 3363 N N . SER A 1 415 ? -9.926 -0.391 23.696 1.00 88.06 415 SER A N 1
ATOM 3364 C CA . SER A 1 415 ? -8.614 -0.046 24.237 1.00 88.06 415 SER A CA 1
ATOM 3365 C C . SER A 1 415 ? -8.263 1.376 23.802 1.00 88.06 415 SER A C 1
ATOM 3367 O O . SER A 1 415 ? -8.602 1.797 22.693 1.00 88.06 415 SER A O 1
ATOM 3369 N N . TRP A 1 416 ? -7.645 2.152 24.692 1.00 84.81 416 TRP A N 1
ATOM 3370 C CA . TRP A 1 416 ? -7.400 3.576 24.441 1.00 84.81 416 TRP A CA 1
ATOM 3371 C C . TRP A 1 416 ? -6.213 3.829 23.513 1.00 84.81 416 TRP A C 1
ATOM 3373 O O . TRP A 1 416 ? -6.230 4.838 22.803 1.00 84.81 416 TRP A O 1
ATOM 3383 N N . GLY A 1 417 ? -5.255 2.894 23.481 1.00 89.12 417 GLY A N 1
ATOM 3384 C CA . GLY A 1 417 ? -3.962 3.059 22.820 1.00 89.12 417 GLY A CA 1
ATOM 3385 C C . GLY A 1 417 ? -3.214 4.295 23.311 1.00 89.12 417 GLY A C 1
ATOM 3386 O O . GLY A 1 417 ? -3.609 4.933 24.289 1.00 89.12 417 GLY A O 1
ATOM 3387 N N . THR A 1 418 ? -2.140 4.649 22.614 1.00 89.50 418 THR A N 1
ATOM 3388 C CA . THR A 1 418 ? -1.380 5.865 22.925 1.00 89.50 418 THR A CA 1
ATOM 3389 C C . THR A 1 418 ? -1.835 7.084 22.122 1.00 89.50 418 THR A C 1
ATOM 3391 O O . THR A 1 418 ? -1.547 8.214 22.514 1.00 89.50 418 THR A O 1
ATOM 3394 N N . ILE A 1 419 ? -2.577 6.879 21.026 1.00 92.50 419 ILE A N 1
ATOM 3395 C CA . ILE A 1 419 ? -3.102 7.950 20.173 1.00 92.50 419 ILE A CA 1
ATOM 3396 C C . ILE A 1 419 ? -4.613 7.835 20.022 1.00 92.50 419 ILE A C 1
ATOM 3398 O O . ILE A 1 419 ? -5.174 6.776 19.735 1.00 92.50 419 ILE A O 1
ATOM 3402 N N . ASN A 1 420 ? -5.274 8.985 20.136 1.00 92.62 420 ASN A N 1
ATOM 3403 C CA . ASN A 1 420 ? -6.674 9.170 19.800 1.00 92.62 420 ASN A CA 1
ATOM 3404 C C . ASN A 1 420 ? -6.798 10.279 18.755 1.00 92.62 420 ASN A C 1
ATOM 3406 O O . ASN A 1 420 ? -6.741 11.463 19.080 1.00 92.62 420 ASN A O 1
ATOM 3410 N N . ILE A 1 421 ? -7.021 9.915 17.492 1.00 92.44 421 ILE A N 1
ATOM 3411 C CA . ILE A 1 421 ? -7.081 10.913 16.415 1.00 92.44 421 ILE A CA 1
ATOM 3412 C C . ILE A 1 421 ? -8.261 11.868 16.609 1.00 92.44 421 ILE A C 1
ATOM 3414 O O . ILE A 1 421 ? -8.206 13.005 16.149 1.00 92.44 421 ILE A O 1
ATOM 3418 N N . ARG A 1 422 ? -9.311 11.463 17.336 1.00 90.31 422 ARG A N 1
ATOM 3419 C CA . ARG A 1 422 ? -10.454 12.344 17.622 1.00 90.31 422 ARG A CA 1
ATOM 3420 C C . ARG A 1 422 ? -10.092 13.579 18.444 1.00 90.31 422 ARG A C 1
ATOM 3422 O O . ARG A 1 422 ? -10.840 14.549 18.370 1.00 90.31 422 ARG A O 1
ATOM 3429 N N . ASP A 1 423 ? -8.977 13.554 19.172 1.00 90.75 423 ASP A N 1
ATOM 3430 C CA . ASP A 1 423 ? -8.514 14.708 19.950 1.00 90.75 423 ASP A CA 1
ATOM 3431 C C . ASP A 1 423 ? -8.054 15.852 19.035 1.00 90.75 423 ASP A C 1
ATOM 3433 O O . ASP A 1 423 ? -8.148 17.017 19.408 1.00 90.75 423 ASP A O 1
ATOM 3437 N N . TYR A 1 424 ? -7.654 15.522 17.803 1.00 90.81 424 TYR A N 1
ATOM 3438 C CA . TYR A 1 424 ? -7.256 16.485 16.778 1.00 90.81 424 TYR A CA 1
ATOM 3439 C C . TYR A 1 424 ? -8.287 16.610 15.646 1.00 90.81 424 TYR A C 1
ATOM 3441 O O . TYR A 1 424 ? -8.428 17.654 15.017 1.00 90.81 424 TYR A O 1
ATOM 3449 N N . MET A 1 425 ? -9.038 15.541 15.377 1.00 92.56 425 MET A N 1
ATOM 3450 C CA . MET A 1 425 ? -10.001 15.453 14.286 1.00 92.56 425 MET A CA 1
ATOM 3451 C C . MET A 1 425 ? -11.351 14.908 14.793 1.00 92.56 425 MET A C 1
ATOM 3453 O O . MET A 1 425 ? -11.685 13.739 14.561 1.00 92.56 425 MET A O 1
ATOM 3457 N N . PRO A 1 426 ? -12.170 15.737 15.474 1.00 86.44 426 PRO A N 1
ATOM 3458 C CA . PRO A 1 426 ? -13.409 15.286 16.120 1.00 86.44 426 PRO A CA 1
ATOM 3459 C C . PRO A 1 426 ? -14.449 14.759 15.122 1.00 86.44 426 PRO A C 1
ATOM 3461 O O . PRO A 1 426 ? -15.248 13.882 15.453 1.00 86.44 426 PRO A O 1
ATOM 3464 N N . TYR A 1 427 ? -14.411 15.253 13.880 1.00 87.88 427 TYR A N 1
ATOM 3465 C CA . TYR A 1 427 ? -15.233 14.769 12.775 1.00 87.88 427 TYR A CA 1
ATOM 3466 C C . TYR A 1 427 ? -14.361 14.045 11.758 1.00 87.88 427 TYR A C 1
ATOM 3468 O O . TYR A 1 427 ? -13.500 14.651 11.123 1.00 87.88 427 TYR A O 1
ATOM 3476 N N . ARG A 1 428 ? -14.621 12.754 11.554 1.00 85.88 428 ARG A N 1
ATOM 3477 C CA . ARG A 1 428 ? -13.868 11.930 10.608 1.00 85.88 428 ARG A CA 1
ATOM 3478 C C . ARG A 1 428 ? -14.330 12.206 9.181 1.00 85.88 428 ARG A C 1
ATOM 3480 O O . ARG A 1 428 ? -15.276 11.606 8.685 1.00 85.88 428 ARG A O 1
ATOM 3487 N N . GLN A 1 429 ? -13.673 13.164 8.536 1.00 93.44 429 GLN A N 1
ATOM 3488 C CA . GLN A 1 429 ? -13.888 13.542 7.140 1.00 93.44 429 GLN A CA 1
ATOM 3489 C C . GLN A 1 429 ? -12.534 13.723 6.458 1.00 93.44 429 GLN A C 1
ATOM 3491 O O . GLN A 1 429 ? -11.618 14.279 7.051 1.00 93.44 429 GLN A O 1
ATOM 3496 N N . VAL A 1 430 ? -12.416 13.328 5.188 1.00 96.19 430 VAL A N 1
ATOM 3497 C CA . VAL A 1 430 ? -11.146 13.431 4.443 1.00 96.19 430 VAL A CA 1
ATOM 3498 C C . VAL A 1 430 ? -10.601 14.864 4.423 1.00 96.19 430 VAL A C 1
ATOM 3500 O O . VAL A 1 430 ? -9.410 15.071 4.608 1.00 96.19 430 VAL A O 1
ATOM 3503 N N . ARG A 1 431 ? -11.467 15.876 4.274 1.00 96.12 431 ARG A N 1
ATOM 3504 C CA . ARG A 1 431 ? -11.044 17.285 4.341 1.00 96.12 431 ARG A CA 1
ATOM 3505 C C . ARG A 1 431 ? -10.421 17.646 5.694 1.00 96.12 431 ARG A C 1
ATOM 3507 O O . ARG A 1 431 ? -9.458 18.395 5.728 1.00 96.12 431 ARG A O 1
ATOM 3514 N N . ARG A 1 432 ? -10.936 17.086 6.791 1.00 96.44 432 ARG A N 1
ATOM 3515 C CA . ARG A 1 432 ? -10.413 17.346 8.136 1.00 96.44 432 ARG A CA 1
ATOM 3516 C C . ARG A 1 432 ? -9.035 16.732 8.369 1.00 96.44 432 ARG A C 1
ATOM 3518 O O . ARG A 1 432 ? -8.295 17.259 9.181 1.00 96.44 432 ARG A O 1
ATOM 3525 N N . LEU A 1 433 ? -8.664 15.690 7.624 1.00 97.25 433 LEU A N 1
ATOM 3526 C CA . LEU A 1 433 ? -7.291 15.181 7.618 1.00 97.25 433 LEU A CA 1
ATOM 3527 C C . LEU A 1 433 ? -6.317 16.187 6.985 1.00 97.25 433 LEU A C 1
ATOM 3529 O O . LEU A 1 433 ? -5.184 16.314 7.433 1.00 97.25 433 LEU A O 1
ATOM 3533 N N . VAL A 1 434 ? -6.761 16.910 5.953 1.00 97.62 434 VAL A N 1
ATOM 3534 C CA . VAL A 1 434 ? -5.966 17.986 5.344 1.00 97.62 434 VAL A CA 1
ATOM 3535 C C . VAL A 1 434 ? -5.856 19.171 6.304 1.00 97.62 434 VAL A C 1
ATOM 3537 O O . VAL A 1 434 ? -4.754 19.667 6.511 1.00 97.62 434 VAL A O 1
ATOM 3540 N N . ASP A 1 435 ? -6.971 19.580 6.925 1.00 97.06 435 ASP A N 1
ATOM 3541 C CA . ASP A 1 435 ? -6.974 20.633 7.951 1.00 97.06 435 ASP A CA 1
ATOM 3542 C C . ASP A 1 435 ? -6.032 20.260 9.117 1.00 97.06 435 ASP A C 1
ATOM 3544 O O . ASP A 1 435 ? -5.210 21.076 9.516 1.00 97.06 435 ASP A O 1
ATOM 3548 N N . LEU A 1 436 ? -6.064 19.002 9.584 1.00 96.44 436 LEU A N 1
ATOM 3549 C CA . LEU A 1 436 ? -5.158 18.478 10.612 1.00 96.44 436 LEU A CA 1
ATOM 3550 C C . LEU A 1 436 ? -3.688 18.686 10.240 1.00 96.44 436 LEU A C 1
ATOM 3552 O O . LEU A 1 436 ? -2.930 19.214 11.041 1.00 96.44 436 LEU A O 1
ATOM 3556 N N . ALA A 1 437 ? -3.280 18.283 9.037 1.00 97.44 437 ALA A N 1
ATOM 3557 C CA . ALA A 1 437 ? -1.887 18.406 8.607 1.00 97.44 437 ALA A CA 1
ATOM 3558 C C . ALA A 1 437 ? -1.448 19.872 8.404 1.00 97.44 437 ALA A C 1
ATOM 3560 O O . ALA A 1 437 ? -0.266 20.187 8.513 1.00 97.44 437 ALA A O 1
ATOM 3561 N N . LEU A 1 438 ? -2.388 20.781 8.114 1.00 96.81 438 LEU A N 1
ATOM 3562 C CA . LEU A 1 438 ? -2.125 22.223 8.044 1.00 96.81 438 LEU A CA 1
ATOM 3563 C C . LEU A 1 438 ? -1.977 22.856 9.431 1.00 96.81 438 LEU A C 1
ATOM 3565 O O . LEU A 1 438 ? -1.091 23.682 9.636 1.00 96.81 438 LEU A O 1
ATOM 3569 N N . GLU A 1 439 ? -2.875 22.511 10.352 1.00 96.94 439 GLU A N 1
ATOM 3570 C CA . GLU A 1 439 ? -2.966 23.106 11.689 1.00 96.94 439 GLU A CA 1
ATOM 3571 C C . GLU A 1 439 ? -1.940 22.505 12.662 1.00 96.94 439 GLU A C 1
ATOM 3573 O O . GLU A 1 439 ? -1.467 23.203 13.557 1.00 96.94 439 GLU A O 1
ATOM 3578 N N . HIS A 1 440 ? -1.568 21.241 12.446 1.00 96.25 440 HIS A N 1
ATOM 3579 C CA . HIS A 1 440 ? -0.682 20.448 13.294 1.00 96.25 440 HIS A CA 1
ATOM 3580 C C . HIS A 1 440 ? 0.439 19.777 12.475 1.00 96.25 440 HIS A C 1
ATOM 3582 O O . HIS A 1 440 ? 0.459 18.548 12.332 1.00 96.25 440 HIS A O 1
ATOM 3588 N N . PRO A 1 441 ? 1.400 20.545 11.924 1.00 96.38 441 PRO A N 1
ATOM 3589 C CA . PRO A 1 441 ? 2.514 19.989 11.150 1.00 96.38 441 PRO A CA 1
ATOM 3590 C C . PRO A 1 441 ? 3.419 19.055 11.973 1.00 96.38 441 PRO A C 1
ATOM 3592 O O . PRO A 1 441 ? 4.138 18.230 11.411 1.00 96.38 441 PRO A O 1
ATOM 3595 N N . GLU A 1 442 ? 3.383 19.150 13.305 1.00 94.31 442 GLU A N 1
ATOM 3596 C CA . GLU A 1 442 ? 4.023 18.199 14.211 1.00 94.31 442 GLU A CA 1
ATOM 3597 C C . GLU A 1 442 ? 3.377 16.808 14.168 1.00 94.31 442 GLU A C 1
ATOM 3599 O O . GLU A 1 442 ? 4.069 15.826 14.421 1.00 94.31 442 GLU A O 1
ATOM 3604 N N . VAL A 1 443 ? 2.089 16.711 13.820 1.00 95.38 443 VAL A N 1
ATOM 3605 C CA . VAL A 1 443 ? 1.325 15.457 13.704 1.00 95.38 443 VAL A CA 1
ATOM 3606 C C . VAL A 1 443 ? 1.485 14.848 12.315 1.00 95.38 443 VAL A C 1
ATOM 3608 O O . VAL A 1 443 ? 1.743 13.649 12.178 1.00 95.38 443 VAL A O 1
ATOM 3611 N N . ALA A 1 444 ? 1.327 15.663 11.271 1.00 97.25 444 ALA A N 1
ATOM 3612 C CA . ALA A 1 444 ? 1.415 15.210 9.892 1.00 97.25 444 ALA A CA 1
ATOM 3613 C C . ALA A 1 444 ? 1.916 16.315 8.955 1.00 97.25 444 ALA A C 1
ATOM 3615 O O . ALA A 1 444 ? 1.457 17.450 9.009 1.00 97.25 444 ALA A O 1
ATOM 3616 N N . GLY A 1 445 ? 2.816 15.957 8.041 1.00 97.19 445 GLY A N 1
ATOM 3617 C CA . GLY A 1 445 ? 3.224 16.810 6.932 1.00 97.19 445 GLY A CA 1
ATOM 3618 C C . GLY A 1 445 ? 2.192 16.814 5.803 1.00 97.19 445 GLY A C 1
ATOM 3619 O O . GLY A 1 445 ? 1.459 15.843 5.601 1.00 97.19 445 GLY A O 1
ATOM 3620 N N . LEU A 1 446 ? 2.173 17.898 5.026 1.00 98.12 446 LEU A N 1
ATOM 3621 C CA . LEU A 1 446 ? 1.276 18.066 3.887 1.00 98.12 446 LEU A CA 1
ATOM 3622 C C . LEU A 1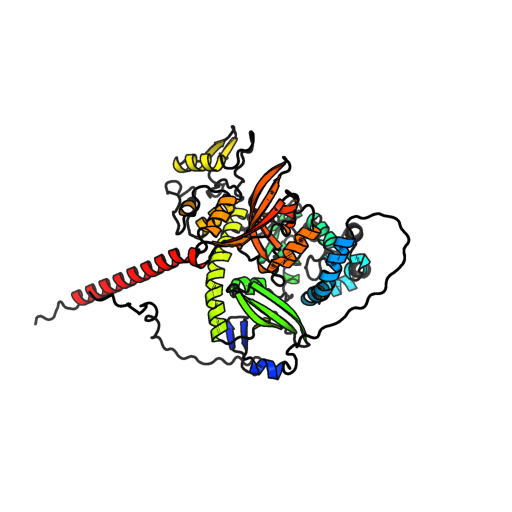 446 ? 2.035 18.530 2.644 1.00 98.12 446 LEU A C 1
ATOM 3624 O O . LEU A 1 446 ? 2.672 19.581 2.643 1.00 98.12 446 LEU A O 1
ATOM 3628 N N . TYR A 1 447 ? 1.867 17.796 1.551 1.00 98.00 447 TYR A N 1
ATOM 3629 C CA . TYR A 1 447 ? 2.182 18.266 0.210 1.00 98.00 447 TYR A CA 1
ATOM 3630 C C . TYR A 1 447 ? 0.892 18.641 -0.525 1.00 98.00 447 TYR A C 1
ATOM 3632 O O . TYR A 1 447 ? -0.060 17.858 -0.568 1.00 98.00 447 TYR A O 1
ATOM 3640 N N . THR A 1 448 ? 0.864 19.837 -1.114 1.00 98.12 448 THR A N 1
ATOM 3641 C CA . THR A 1 448 ? -0.291 20.371 -1.849 1.00 98.12 448 THR A CA 1
ATOM 3642 C C . THR A 1 448 ? 0.054 20.519 -3.323 1.00 98.12 448 THR A C 1
ATOM 3644 O O . THR A 1 448 ? 1.001 21.223 -3.668 1.00 98.12 448 THR A O 1
ATOM 3647 N N . TYR A 1 449 ? -0.744 19.898 -4.191 1.00 97.50 449 TYR A N 1
ATOM 3648 C CA . TYR A 1 449 ? -0.639 20.101 -5.634 1.00 97.50 449 TYR A CA 1
ATOM 3649 C C . TYR A 1 449 ? -1.134 21.497 -6.007 1.00 97.50 449 TYR A C 1
ATOM 3651 O O . TYR A 1 449 ? -2.174 21.937 -5.501 1.00 97.50 449 TYR A O 1
ATOM 3659 N N . LYS A 1 450 ? -0.444 22.163 -6.935 1.00 97.00 450 LYS A N 1
ATOM 3660 C CA . LYS A 1 450 ? -0.931 23.418 -7.516 1.00 97.00 450 LYS A CA 1
ATOM 3661 C C . LYS A 1 450 ? -2.147 23.156 -8.401 1.00 97.00 450 LYS A C 1
ATOM 3663 O O . LYS A 1 450 ? -2.374 22.026 -8.827 1.00 97.00 450 LYS A O 1
ATOM 3668 N N . GLU A 1 451 ? -2.936 24.192 -8.671 1.00 95.75 451 GLU A N 1
ATOM 3669 C CA . GLU A 1 451 ? -4.179 24.048 -9.437 1.00 95.75 451 GLU A CA 1
ATOM 3670 C C . GLU A 1 451 ? -3.931 23.528 -10.860 1.00 95.75 451 GLU A C 1
ATOM 3672 O O . GLU A 1 451 ? -4.655 22.655 -11.339 1.00 95.75 451 GLU A O 1
ATOM 3677 N N . GLU A 1 452 ? -2.852 23.979 -11.499 1.00 95.88 452 GLU A N 1
ATOM 3678 C CA . GLU A 1 452 ? -2.393 23.495 -12.802 1.00 95.88 452 GLU A CA 1
ATOM 3679 C C . GLU A 1 452 ? -2.006 22.006 -12.807 1.00 95.88 452 GLU A C 1
ATOM 3681 O O . GLU A 1 452 ? -2.140 21.338 -13.834 1.00 95.88 452 GLU A O 1
ATOM 3686 N N . ASP A 1 453 ? -1.613 21.462 -11.653 1.00 95.88 453 ASP A N 1
ATOM 3687 C CA . ASP A 1 453 ? -1.223 20.061 -11.491 1.00 95.88 453 ASP A CA 1
ATOM 3688 C C . ASP A 1 453 ? -2.421 19.168 -11.118 1.00 95.88 453 ASP A C 1
ATOM 3690 O O . ASP A 1 453 ? -2.285 17.953 -10.943 1.00 95.88 453 ASP A O 1
ATOM 3694 N N . HIS A 1 454 ? -3.635 19.725 -11.009 1.00 97.12 454 HIS A N 1
ATOM 3695 C CA . HIS A 1 454 ? -4.862 18.975 -10.713 1.00 97.12 454 HIS A CA 1
ATOM 3696 C C . HIS A 1 454 ? -5.398 18.255 -11.952 1.00 97.12 454 HIS A C 1
ATOM 3698 O O . HIS A 1 454 ? -6.557 18.406 -12.341 1.00 97.12 454 HIS A O 1
ATOM 3704 N N . VAL A 1 455 ? -4.565 17.410 -12.551 1.00 97.25 455 VAL A N 1
ATOM 3705 C CA . VAL A 1 455 ? -4.912 16.649 -13.749 1.00 97.25 455 VAL A CA 1
ATOM 3706 C C . VAL A 1 455 ? -5.914 15.547 -13.383 1.00 97.25 455 VAL A C 1
ATOM 3708 O O . VAL A 1 455 ? -5.606 14.710 -12.534 1.00 97.25 455 VAL A O 1
ATOM 3711 N N . PRO A 1 456 ? -7.130 15.511 -13.957 1.00 96.94 456 PRO A N 1
ATOM 3712 C CA . PRO A 1 456 ? -8.070 14.432 -13.694 1.00 96.94 456 PRO A CA 1
ATOM 3713 C C . PRO A 1 456 ? -7.644 13.156 -14.422 1.00 96.94 456 PRO A C 1
ATOM 3715 O O . PRO A 1 456 ? -7.068 13.201 -15.508 1.00 96.94 456 PRO A O 1
ATOM 3718 N N . TYR A 1 457 ? -8.012 11.998 -13.883 1.00 93.94 457 TYR A N 1
ATOM 3719 C CA . TYR A 1 457 ? -7.651 10.706 -14.472 1.00 93.94 457 TYR A CA 1
ATOM 3720 C C . TYR A 1 457 ? -8.230 10.457 -15.887 1.00 93.94 457 TYR A C 1
ATOM 3722 O O . TYR A 1 457 ? -7.654 9.707 -16.672 1.00 93.94 457 TYR A O 1
ATOM 3730 N N . THR A 1 458 ? -9.316 11.141 -16.272 1.00 93.38 458 THR A N 1
ATOM 3731 C CA . THR A 1 458 ? -9.817 11.199 -17.665 1.00 93.38 458 THR A CA 1
ATOM 3732 C C . THR A 1 458 ? -8.739 11.646 -18.657 1.00 93.38 458 THR A C 1
ATOM 3734 O O . THR A 1 458 ? -8.752 11.215 -19.806 1.00 93.38 458 THR A O 1
ATOM 3737 N N . GLN A 1 459 ? -7.763 12.439 -18.208 1.00 92.12 459 GLN A N 1
ATOM 3738 C CA . GLN A 1 459 ? -6.561 12.809 -18.951 1.00 92.12 459 GLN A CA 1
ATOM 3739 C C . GLN A 1 459 ? -5.399 11.871 -18.585 1.00 92.12 459 GLN A C 1
ATOM 3741 O O . GLN A 1 459 ? -4.340 12.318 -18.149 1.00 92.12 459 GLN A O 1
ATOM 3746 N N . ARG A 1 460 ? -5.600 10.554 -18.737 1.00 85.56 460 ARG A N 1
ATOM 3747 C CA . ARG A 1 460 ? -4.732 9.483 -18.199 1.00 85.56 460 ARG A CA 1
ATOM 3748 C C . ARG A 1 460 ? -3.234 9.729 -18.400 1.00 85.56 460 ARG A C 1
ATOM 3750 O O . ARG A 1 460 ? -2.451 9.583 -17.468 1.00 85.56 460 ARG A O 1
ATOM 3757 N N . SER A 1 461 ? -2.832 10.130 -19.601 1.00 81.75 461 SER A N 1
ATOM 3758 C CA . SER A 1 461 ? -1.433 10.426 -19.915 1.00 81.75 461 SER A CA 1
ATOM 3759 C C . SER A 1 461 ? -0.873 11.622 -19.143 1.00 81.75 461 SER A C 1
ATOM 3761 O O . SER A 1 461 ? 0.236 11.545 -18.623 1.00 81.75 461 SER A O 1
ATOM 3763 N N . GLY A 1 462 ? -1.634 12.717 -19.054 1.00 86.88 462 GLY A N 1
ATOM 3764 C CA . GLY A 1 462 ? -1.257 13.878 -18.248 1.00 86.88 462 GLY A CA 1
ATOM 3765 C C . GLY A 1 462 ? -1.215 13.531 -16.761 1.00 86.88 462 GLY A C 1
ATOM 3766 O O . GLY A 1 462 ? -0.288 13.932 -16.070 1.00 86.88 462 GLY A O 1
ATOM 3767 N N . PHE A 1 463 ? -2.163 12.715 -16.294 1.00 89.94 463 PHE A N 1
ATOM 3768 C CA . PHE A 1 463 ? -2.242 12.260 -14.907 1.00 89.94 463 PHE A CA 1
ATOM 3769 C C . PHE A 1 463 ? -0.985 11.492 -14.482 1.00 89.94 463 PHE A C 1
ATOM 3771 O O . PHE A 1 463 ? -0.342 11.857 -13.503 1.00 89.94 463 PHE A O 1
ATOM 3778 N N . PHE A 1 464 ? -0.587 10.465 -15.238 1.00 86.12 464 PHE A N 1
ATOM 3779 C CA . PHE A 1 464 ? 0.613 9.689 -14.907 1.00 86.12 464 PHE A CA 1
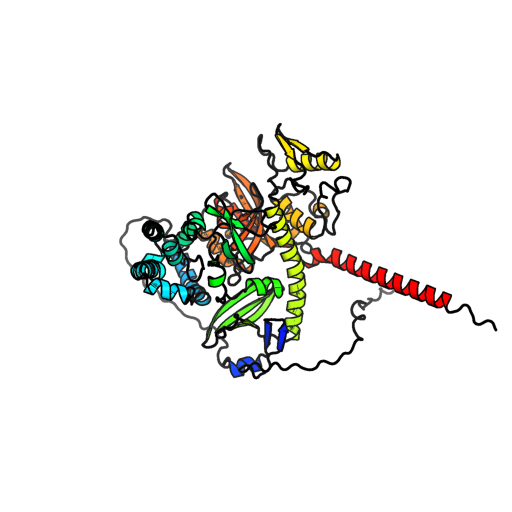ATOM 3780 C C . PHE A 1 464 ? 1.911 10.461 -15.144 1.00 86.12 464 PHE A C 1
ATOM 3782 O O . PHE A 1 464 ? 2.860 10.281 -14.387 1.00 86.12 464 PHE A O 1
ATOM 3789 N N . ARG A 1 465 ? 1.958 11.354 -16.142 1.00 87.19 465 ARG A N 1
ATOM 3790 C CA . ARG A 1 465 ? 3.096 12.268 -16.317 1.00 87.19 465 ARG A CA 1
ATOM 3791 C C . ARG A 1 465 ? 3.253 13.189 -15.109 1.00 87.19 465 ARG A C 1
ATOM 3793 O O . ARG A 1 465 ? 4.374 13.412 -14.671 1.00 87.19 465 ARG A O 1
ATOM 3800 N N . ASN A 1 466 ? 2.144 13.689 -14.568 1.00 90.81 466 ASN A N 1
ATOM 3801 C CA . ASN A 1 466 ? 2.160 14.503 -13.362 1.00 90.81 466 ASN A CA 1
ATOM 3802 C C . ASN A 1 466 ? 2.726 13.713 -12.176 1.00 90.81 466 ASN A C 1
ATOM 3804 O O . ASN A 1 466 ? 3.699 14.155 -11.585 1.00 90.81 466 ASN A O 1
ATOM 3808 N N . ILE A 1 467 ? 2.217 12.498 -11.923 1.00 91.56 467 ILE A N 1
ATOM 3809 C CA . ILE A 1 467 ? 2.734 11.618 -10.856 1.00 91.56 467 ILE A CA 1
ATOM 3810 C C . ILE A 1 467 ? 4.225 11.340 -11.036 1.00 91.56 467 ILE A C 1
ATOM 3812 O O . ILE A 1 467 ? 4.972 11.387 -10.070 1.00 91.56 467 ILE A O 1
ATOM 3816 N N . TRP A 1 468 ? 4.678 11.073 -12.261 1.00 87.25 468 TRP A N 1
ATOM 3817 C CA . TRP A 1 468 ? 6.099 10.871 -12.539 1.00 87.25 468 TRP A CA 1
ATOM 3818 C C . TRP A 1 468 ? 6.947 12.090 -12.165 1.00 87.25 468 TRP A C 1
ATOM 3820 O O . TRP A 1 468 ? 8.017 11.959 -11.567 1.00 87.25 468 TRP A O 1
ATOM 3830 N N . ASN A 1 469 ? 6.470 13.285 -12.503 1.00 90.00 469 ASN A N 1
ATOM 3831 C CA . ASN A 1 469 ? 7.162 14.529 -12.189 1.00 90.00 469 ASN A CA 1
ATOM 3832 C C . ASN A 1 469 ? 7.154 14.837 -10.686 1.00 90.00 469 ASN A C 1
ATOM 3834 O O . ASN A 1 469 ? 8.070 15.499 -10.210 1.00 90.00 469 ASN A O 1
ATOM 3838 N N . THR A 1 470 ? 6.166 14.332 -9.947 1.00 94.00 470 THR A N 1
ATOM 3839 C CA . THR A 1 470 ? 6.002 14.535 -8.502 1.00 94.00 470 THR A CA 1
ATOM 3840 C C . THR A 1 470 ? 6.305 13.285 -7.671 1.00 94.00 470 THR A C 1
ATOM 3842 O O . THR A 1 470 ? 5.965 13.242 -6.490 1.00 94.00 470 THR A O 1
ATOM 3845 N N . ARG A 1 471 ? 6.951 12.267 -8.259 1.00 91.75 471 ARG A N 1
ATOM 3846 C CA . ARG A 1 471 ? 7.139 10.941 -7.641 1.00 91.75 471 ARG A CA 1
ATOM 3847 C C . ARG A 1 471 ? 7.877 10.994 -6.299 1.00 91.75 471 ARG A C 1
ATOM 3849 O O . ARG A 1 471 ? 7.533 10.256 -5.388 1.00 91.75 471 ARG A O 1
ATOM 3856 N N . ASP A 1 472 ? 8.784 11.956 -6.137 1.00 91.25 472 ASP A N 1
ATOM 3857 C CA . ASP A 1 472 ? 9.572 12.156 -4.913 1.00 91.25 472 ASP A CA 1
ATOM 3858 C C . ASP A 1 472 ? 8.725 12.621 -3.708 1.00 91.25 472 ASP A C 1
ATOM 3860 O O . ASP A 1 472 ? 9.217 12.681 -2.579 1.00 91.25 472 ASP A O 1
ATOM 3864 N N . HIS A 1 473 ? 7.453 12.970 -3.933 1.00 94.31 473 HIS A N 1
ATOM 3865 C CA . HIS A 1 473 ? 6.495 13.318 -2.885 1.00 94.31 473 HIS A CA 1
ATOM 3866 C C . HIS A 1 473 ? 5.696 12.121 -2.364 1.00 94.31 473 HIS A C 1
ATOM 3868 O O . HIS A 1 473 ? 4.940 12.297 -1.412 1.00 94.31 473 HIS A O 1
ATOM 3874 N N . TYR A 1 474 ? 5.852 10.932 -2.950 1.00 94.75 474 TYR A N 1
ATOM 3875 C CA . TYR A 1 474 ? 5.157 9.725 -2.517 1.00 94.75 474 TYR A CA 1
ATOM 3876 C C . TYR A 1 474 ? 6.108 8.789 -1.782 1.00 94.75 474 TYR A C 1
ATOM 3878 O O . TYR A 1 474 ? 7.158 8.413 -2.292 1.00 94.75 474 TYR A O 1
ATOM 3886 N N . ARG A 1 475 ? 5.697 8.364 -0.594 1.00 94.06 475 ARG A N 1
ATOM 3887 C CA . ARG A 1 475 ? 6.357 7.336 0.208 1.00 94.06 475 ARG A CA 1
ATOM 3888 C C . ARG A 1 475 ? 5.344 6.314 0.681 1.00 94.06 475 ARG A C 1
ATOM 3890 O O . ARG A 1 475 ? 4.153 6.605 0.768 1.00 94.06 475 ARG A O 1
ATOM 3897 N N . ILE A 1 476 ? 5.827 5.124 1.027 1.00 93.69 476 ILE A N 1
ATOM 3898 C CA . ILE A 1 476 ? 5.027 4.137 1.759 1.00 93.69 476 ILE A CA 1
ATOM 3899 C C . ILE A 1 476 ? 4.431 4.798 3.008 1.00 93.69 476 ILE A C 1
ATOM 3901 O O . ILE A 1 476 ? 5.109 5.563 3.691 1.00 93.69 476 ILE A O 1
ATOM 3905 N N . GLY A 1 477 ? 3.157 4.522 3.285 1.00 96.06 477 GLY A N 1
ATOM 3906 C CA . GLY A 1 477 ? 2.429 5.088 4.424 1.00 96.06 477 GLY A CA 1
ATOM 3907 C C . GLY A 1 477 ? 1.901 6.505 4.221 1.00 96.06 477 GLY A C 1
ATOM 3908 O O . GLY A 1 477 ? 1.142 6.984 5.066 1.00 96.06 477 GLY A O 1
ATOM 3909 N N . ASP A 1 478 ? 2.221 7.166 3.107 1.00 98.12 478 ASP A N 1
ATOM 3910 C CA . ASP A 1 478 ? 1.577 8.429 2.762 1.00 98.12 478 ASP A CA 1
ATOM 3911 C C . ASP A 1 478 ? 0.102 8.210 2.426 1.00 98.12 478 ASP A C 1
ATOM 3913 O O . ASP A 1 478 ? -0.283 7.213 1.816 1.00 98.12 478 ASP A O 1
ATOM 3917 N N . VAL A 1 479 ? -0.735 9.181 2.770 1.00 98.56 479 VAL A N 1
ATOM 3918 C CA . VAL A 1 479 ? -2.151 9.210 2.413 1.00 98.56 479 VAL A CA 1
ATOM 3919 C C . VAL A 1 479 ? -2.332 10.106 1.197 1.00 98.56 479 VAL A C 1
ATOM 3921 O O . VAL A 1 479 ? -2.151 11.322 1.265 1.00 98.56 479 VAL A O 1
ATOM 3924 N N . ILE A 1 480 ? -2.750 9.523 0.080 1.00 98.44 480 ILE A N 1
ATOM 3925 C CA . ILE A 1 480 ? -3.128 10.273 -1.117 1.00 98.44 480 ILE A CA 1
ATOM 3926 C C . ILE A 1 480 ? -4.573 10.733 -0.955 1.00 98.44 480 ILE A C 1
ATOM 3928 O O . ILE A 1 480 ? -5.465 9.927 -0.692 1.00 98.44 480 ILE A O 1
ATOM 3932 N N . VAL A 1 481 ? -4.816 12.027 -1.164 1.00 98.50 481 VAL A N 1
ATOM 3933 C CA . VAL A 1 481 ? -6.153 12.625 -1.131 1.00 98.50 481 VAL A CA 1
ATOM 3934 C C . VAL A 1 481 ? -6.549 13.074 -2.532 1.00 98.50 481 VAL A C 1
ATOM 3936 O O . VAL A 1 481 ? -5.907 13.937 -3.139 1.00 98.50 481 VAL A O 1
ATOM 3939 N N . ILE A 1 482 ? -7.649 12.513 -3.034 1.00 97.94 482 ILE A N 1
ATOM 3940 C CA . ILE A 1 482 ? -8.218 12.844 -4.340 1.00 97.94 482 ILE A CA 1
ATOM 3941 C C . ILE A 1 482 ? -9.540 13.597 -4.198 1.00 97.94 482 ILE A C 1
ATOM 3943 O O . ILE A 1 482 ? -10.316 13.374 -3.265 1.00 97.94 482 ILE A O 1
ATOM 3947 N N . TYR A 1 483 ? -9.826 14.460 -5.169 1.00 97.81 483 TYR A N 1
ATOM 3948 C CA . TYR A 1 483 ? -11.059 15.239 -5.215 1.00 97.81 483 TYR A CA 1
ATOM 3949 C C . TYR A 1 483 ? -11.556 15.429 -6.645 1.00 97.81 483 TYR A C 1
ATOM 3951 O O . TYR A 1 483 ? -10.776 15.617 -7.584 1.00 97.81 483 TYR A O 1
ATOM 3959 N N . GLY A 1 484 ? -12.875 15.403 -6.802 1.00 96.31 484 GLY A N 1
ATOM 3960 C CA . GLY A 1 484 ? -13.558 15.700 -8.055 1.00 96.31 484 GLY A CA 1
ATOM 3961 C C . GLY A 1 484 ? -14.916 15.018 -8.137 1.00 96.31 484 GLY A C 1
ATOM 3962 O O . GLY A 1 484 ? -15.475 14.571 -7.132 1.00 96.31 484 GLY A O 1
ATOM 3963 N N . LEU A 1 485 ? -15.445 14.930 -9.354 1.00 94.56 485 LEU A N 1
ATOM 3964 C CA . LEU A 1 485 ? -16.825 14.515 -9.586 1.00 94.56 485 LEU A CA 1
ATOM 3965 C C . LEU A 1 485 ? -16.989 12.989 -9.560 1.00 94.56 485 LEU A C 1
ATOM 3967 O O . LEU A 1 485 ? -16.237 12.249 -10.198 1.00 94.56 485 LEU A O 1
ATOM 3971 N N . ARG A 1 486 ? -18.010 12.527 -8.837 1.00 89.81 486 ARG A N 1
ATOM 3972 C CA . ARG A 1 486 ? -18.556 11.163 -8.901 1.00 89.81 486 ARG A CA 1
ATOM 3973 C C . ARG A 1 486 ? -19.391 10.958 -10.180 1.00 89.81 486 ARG A C 1
ATOM 3975 O O . ARG A 1 486 ? -19.700 11.932 -10.876 1.00 89.81 486 ARG A O 1
ATOM 3982 N N . PRO A 1 487 ? -19.795 9.708 -10.488 1.00 86.19 487 PRO A N 1
ATOM 3983 C CA . PRO A 1 487 ? -20.744 9.425 -11.570 1.00 86.19 487 PRO A CA 1
ATOM 3984 C C . PRO A 1 487 ? -22.071 10.195 -11.458 1.00 86.19 487 PRO A C 1
ATOM 3986 O O . PRO A 1 487 ? -22.667 10.535 -12.473 1.00 86.19 487 PRO A O 1
ATOM 3989 N N . ASP A 1 488 ? -22.495 10.535 -10.240 1.00 88.81 488 ASP A N 1
ATOM 3990 C CA . ASP A 1 488 ? -23.704 11.318 -9.948 1.00 88.81 488 ASP A CA 1
ATOM 3991 C C . ASP A 1 488 ? -23.512 12.848 -10.064 1.00 88.81 488 ASP A C 1
ATOM 3993 O O . ASP A 1 488 ? -24.374 13.616 -9.646 1.00 88.81 488 ASP A O 1
ATOM 3997 N N . ASN A 1 489 ? -22.382 13.307 -10.617 1.00 91.62 489 ASN A N 1
ATOM 3998 C CA . ASN A 1 489 ? -22.007 14.720 -10.749 1.00 91.62 489 ASN A CA 1
ATOM 3999 C C . ASN A 1 489 ? -21.864 15.494 -9.427 1.00 91.62 489 ASN A C 1
ATOM 4001 O O . ASN A 1 489 ? -21.843 16.726 -9.448 1.00 91.62 489 ASN A O 1
ATOM 4005 N N . ARG A 1 490 ? -21.705 14.820 -8.284 1.00 91.38 490 ARG A N 1
ATOM 4006 C CA . ARG A 1 490 ? -21.375 15.486 -7.017 1.00 91.38 490 ARG A CA 1
ATOM 4007 C C . ARG A 1 490 ? -19.876 15.442 -6.750 1.00 91.38 490 ARG A C 1
ATOM 4009 O O . ARG A 1 490 ? -19.199 14.452 -7.035 1.00 91.38 490 ARG A O 1
ATOM 4016 N N . ASN A 1 491 ? -19.351 16.533 -6.198 1.00 94.50 491 ASN A N 1
ATOM 4017 C CA . ASN A 1 491 ? -17.967 16.590 -5.744 1.00 94.50 491 ASN A CA 1
ATOM 4018 C C . ASN A 1 491 ? -17.779 15.705 -4.512 1.00 94.50 491 ASN A C 1
ATOM 4020 O O . ASN A 1 491 ? -18.609 15.706 -3.604 1.00 94.50 491 ASN A O 1
ATOM 4024 N N . HIS A 1 492 ? -16.678 14.962 -4.475 1.00 94.19 492 HIS A N 1
ATOM 4025 C CA . HIS A 1 492 ? -16.405 14.023 -3.397 1.00 94.19 492 HIS A CA 1
ATOM 4026 C C . HIS A 1 492 ? -14.907 13.908 -3.128 1.00 94.19 492 HIS A C 1
ATOM 4028 O O . HIS A 1 492 ? -14.100 13.877 -4.060 1.00 94.19 492 HIS A O 1
ATOM 4034 N N . TRP A 1 493 ? -14.569 13.813 -1.845 1.00 96.38 493 TRP A N 1
ATOM 4035 C CA . TRP A 1 493 ? -13.221 13.559 -1.350 1.00 96.38 493 TRP A CA 1
ATOM 4036 C C . TRP A 1 493 ? -13.021 12.073 -1.114 1.00 96.38 493 TRP A C 1
ATOM 4038 O O . TRP A 1 493 ? -13.911 11.416 -0.586 1.00 96.38 493 TRP A O 1
ATOM 4048 N N . HIS A 1 494 ? -11.850 11.553 -1.450 1.00 96.62 494 HIS A N 1
ATOM 4049 C CA . HIS A 1 494 ? -11.491 10.175 -1.145 1.00 96.62 494 HIS A CA 1
ATOM 4050 C C . HIS A 1 494 ? -10.011 10.088 -0.776 1.00 96.62 494 HIS A C 1
ATOM 4052 O O . HIS A 1 494 ? -9.215 10.904 -1.242 1.00 96.62 494 HIS A O 1
ATOM 4058 N N . SER A 1 495 ? -9.661 9.121 0.065 1.00 97.50 495 SER A N 1
ATOM 4059 C CA . SER A 1 495 ? -8.301 8.926 0.565 1.00 97.50 495 SER A CA 1
ATOM 4060 C C . SER A 1 495 ? -7.915 7.453 0.585 1.00 97.50 495 SER A C 1
ATOM 4062 O O . SER A 1 495 ? -8.768 6.596 0.812 1.00 97.50 495 SER A O 1
ATOM 4064 N N . PHE A 1 496 ? -6.631 7.175 0.392 1.00 97.56 496 PHE A N 1
ATOM 4065 C CA . PHE A 1 496 ? -6.040 5.838 0.474 1.00 97.56 496 PHE A CA 1
ATOM 4066 C C . PHE A 1 496 ? -4.554 5.943 0.817 1.00 97.56 496 PHE A C 1
ATOM 4068 O O . PHE A 1 496 ? -3.930 6.971 0.547 1.00 97.56 496 PHE A O 1
ATOM 4075 N N . TYR A 1 497 ? -3.992 4.890 1.406 1.00 98.25 497 TYR A N 1
ATOM 4076 C CA . TYR A 1 497 ? -2.560 4.828 1.689 1.00 98.25 497 TYR A CA 1
ATOM 4077 C C . TYR A 1 497 ? -1.775 4.378 0.460 1.00 98.25 497 TYR A C 1
ATOM 4079 O O . TYR A 1 497 ? -2.231 3.520 -0.299 1.00 98.25 497 TYR A O 1
ATOM 4087 N N . VAL A 1 498 ? -0.561 4.897 0.307 1.00 96.75 498 VAL A N 1
ATOM 4088 C CA . VAL A 1 498 ? 0.489 4.279 -0.501 1.00 96.75 498 VAL A CA 1
ATOM 4089 C C . VAL A 1 498 ? 0.958 3.032 0.238 1.00 96.75 498 VAL A C 1
ATOM 4091 O O . VAL A 1 498 ? 1.589 3.123 1.289 1.00 96.75 498 VAL A O 1
ATOM 4094 N N . PHE A 1 499 ? 0.606 1.868 -0.299 1.00 91.31 499 PHE A N 1
ATOM 4095 C CA . PHE A 1 499 ? 0.967 0.578 0.280 1.00 91.31 499 PHE A CA 1
ATOM 4096 C C . PHE A 1 499 ? 2.394 0.190 -0.108 1.00 91.31 499 PHE A C 1
ATOM 4098 O O . PHE A 1 499 ? 3.159 -0.260 0.736 1.00 91.31 499 PHE A O 1
ATOM 4105 N N . ASP A 1 500 ? 2.754 0.408 -1.375 1.00 85.69 500 ASP A N 1
ATOM 4106 C CA . ASP A 1 500 ? 4.106 0.180 -1.873 1.00 85.69 500 ASP A CA 1
ATOM 4107 C C . ASP A 1 500 ? 4.465 1.178 -2.983 1.00 85.69 500 ASP A C 1
ATOM 4109 O O . ASP A 1 500 ? 3.607 1.654 -3.742 1.00 85.69 500 ASP A O 1
ATOM 4113 N N . THR A 1 501 ? 5.756 1.466 -3.096 1.00 85.94 501 THR A N 1
ATOM 4114 C CA . THR A 1 501 ? 6.346 2.258 -4.174 1.00 85.94 501 THR A CA 1
ATOM 4115 C C . THR A 1 501 ? 7.388 1.434 -4.910 1.00 85.94 501 THR A C 1
ATOM 4117 O O . THR A 1 501 ? 8.039 0.566 -4.339 1.00 85.94 501 THR A O 1
ATOM 4120 N N . ASP A 1 502 ? 7.589 1.745 -6.180 1.00 80.81 502 ASP A N 1
ATOM 4121 C CA . ASP A 1 502 ? 8.682 1.199 -6.957 1.00 80.81 502 ASP A CA 1
ATOM 4122 C C . ASP A 1 502 ? 10.028 1.548 -6.280 1.00 80.81 502 ASP A C 1
ATOM 4124 O O . ASP A 1 502 ? 10.284 2.730 -6.023 1.00 80.81 502 ASP A O 1
ATOM 4128 N N . PRO A 1 503 ? 10.884 0.557 -5.965 1.00 77.88 503 PRO A N 1
ATOM 4129 C CA . PRO A 1 503 ? 12.121 0.769 -5.213 1.00 77.88 503 PRO A CA 1
ATOM 4130 C C . PRO A 1 503 ? 13.210 1.488 -6.019 1.00 77.88 503 PRO A C 1
ATOM 4132 O O . PRO A 1 503 ? 14.271 1.787 -5.477 1.00 77.88 503 PRO A O 1
ATOM 4135 N N . VAL A 1 504 ? 12.978 1.760 -7.301 1.00 79.88 504 VAL A N 1
ATOM 4136 C CA . VAL A 1 504 ? 13.894 2.485 -8.180 1.00 79.88 504 VAL A CA 1
ATOM 4137 C C . VAL A 1 504 ? 13.395 3.912 -8.368 1.00 79.88 504 VAL A C 1
ATOM 4139 O O . VAL A 1 504 ? 14.105 4.880 -8.097 1.00 79.88 504 VAL A O 1
ATOM 4142 N N . PHE A 1 505 ? 12.152 4.054 -8.825 1.00 75.88 505 PHE A N 1
ATOM 4143 C CA . PHE A 1 505 ? 11.594 5.338 -9.242 1.00 75.88 505 PHE A CA 1
ATOM 4144 C C . PHE A 1 505 ? 10.853 6.076 -8.135 1.00 75.88 505 PHE A C 1
ATOM 4146 O O . PHE A 1 505 ? 10.543 7.250 -8.321 1.00 75.88 505 PHE A O 1
ATOM 4153 N N . GLY A 1 506 ? 10.499 5.408 -7.036 1.00 82.50 506 GLY A N 1
ATOM 4154 C CA . GLY A 1 506 ? 9.627 5.977 -6.004 1.00 82.50 506 GLY A CA 1
ATOM 4155 C C . GLY A 1 506 ? 8.170 6.142 -6.458 1.00 82.50 506 GLY A C 1
ATOM 4156 O O . GLY A 1 506 ? 7.363 6.756 -5.769 1.00 82.50 506 GLY A O 1
ATOM 4157 N N . MET A 1 507 ? 7.793 5.596 -7.619 1.00 85.81 507 MET A N 1
ATOM 4158 C CA . MET A 1 507 ? 6.420 5.672 -8.124 1.00 85.81 507 MET A CA 1
ATOM 4159 C C . MET A 1 507 ? 5.482 4.824 -7.256 1.00 85.81 507 MET A C 1
ATOM 4161 O O . MET A 1 507 ? 5.806 3.670 -7.001 1.00 85.81 507 MET A O 1
ATOM 4165 N N . PRO A 1 508 ? 4.295 5.303 -6.850 1.00 85.06 508 PRO A N 1
ATOM 4166 C CA . PRO A 1 508 ? 3.337 4.461 -6.138 1.00 85.06 508 PRO A CA 1
ATOM 4167 C C . PRO A 1 508 ? 2.820 3.347 -7.062 1.00 85.06 508 PRO A C 1
ATOM 4169 O O . PRO A 1 508 ? 2.154 3.622 -8.064 1.00 85.06 508 PRO A O 1
ATOM 4172 N N . ILE A 1 509 ? 3.119 2.090 -6.726 1.00 78.88 509 ILE A N 1
ATOM 4173 C CA . ILE A 1 509 ? 2.726 0.906 -7.516 1.00 78.88 509 ILE A CA 1
ATOM 4174 C C . ILE A 1 509 ? 1.541 0.169 -6.897 1.00 78.88 509 ILE A C 1
ATOM 4176 O O . ILE A 1 509 ? 0.718 -0.400 -7.617 1.00 78.88 509 ILE A O 1
ATOM 4180 N N . ALA A 1 510 ? 1.408 0.244 -5.574 1.00 80.62 510 ALA A N 1
ATOM 4181 C CA . ALA A 1 510 ? 0.304 -0.333 -4.833 1.00 80.62 510 ALA A CA 1
ATOM 4182 C C . ALA A 1 510 ? -0.235 0.680 -3.827 1.00 80.62 510 ALA A C 1
ATOM 4184 O O . ALA A 1 510 ? 0.505 1.401 -3.157 1.00 80.62 510 ALA A O 1
ATOM 4185 N N . ILE A 1 511 ? -1.552 0.711 -3.706 1.00 92.56 511 ILE A N 1
ATOM 4186 C CA . ILE A 1 511 ? -2.272 1.494 -2.713 1.00 92.56 511 ILE A CA 1
ATOM 4187 C C . ILE A 1 511 ? -3.232 0.582 -1.966 1.00 92.56 511 ILE A C 1
ATOM 4189 O O . ILE A 1 511 ? -3.627 -0.467 -2.475 1.00 92.56 511 ILE A O 1
ATOM 4193 N N . VAL A 1 512 ? -3.630 0.990 -0.772 1.00 92.94 512 VAL A N 1
ATOM 4194 C CA . VAL A 1 512 ? -4.670 0.303 -0.010 1.00 92.94 512 VAL A CA 1
ATOM 4195 C C . VAL A 1 512 ? -5.810 1.272 0.272 1.00 92.94 512 VAL A C 1
ATOM 4197 O O . VAL A 1 512 ? -5.609 2.359 0.824 1.00 92.94 512 VAL A O 1
ATOM 4200 N N . ASP A 1 513 ? -7.005 0.889 -0.174 1.00 93.69 513 ASP A N 1
ATOM 4201 C CA . ASP A 1 513 ? -8.219 1.693 -0.087 1.00 93.69 513 ASP A CA 1
ATOM 4202 C C . ASP A 1 513 ? -9.360 0.947 0.610 1.00 93.69 513 ASP A C 1
ATOM 4204 O O . ASP A 1 513 ? -9.326 -0.268 0.799 1.00 93.69 513 ASP A O 1
ATOM 4208 N N . GLN A 1 514 ? -10.384 1.718 0.976 1.00 92.69 514 GLN A N 1
ATOM 4209 C CA . GLN A 1 514 ? -11.644 1.239 1.538 1.00 92.69 514 GLN A CA 1
ATOM 4210 C C . GLN A 1 514 ? -12.781 1.735 0.639 1.00 92.69 514 GLN A C 1
ATOM 4212 O O . GLN A 1 514 ? -13.602 2.554 1.045 1.00 92.69 514 GLN A O 1
ATOM 4217 N N . ALA A 1 515 ? -12.785 1.319 -0.631 1.00 87.00 515 ALA A N 1
ATOM 4218 C CA . ALA A 1 515 ? -13.866 1.602 -1.578 1.00 87.00 515 ALA A CA 1
ATOM 4219 C C . ALA A 1 515 ? -14.735 0.344 -1.761 1.00 87.00 515 ALA A C 1
ATOM 4221 O O . ALA A 1 515 ? -14.431 -0.531 -2.579 1.00 87.00 515 ALA A O 1
ATOM 4222 N N . GLY A 1 516 ? -15.804 0.238 -0.966 1.00 87.81 516 GLY A N 1
ATOM 4223 C CA . GLY A 1 516 ? -16.686 -0.936 -0.878 1.00 87.81 516 GLY A CA 1
ATOM 4224 C C . GLY A 1 516 ? -16.170 -2.034 0.067 1.00 87.81 516 GLY A C 1
ATOM 4225 O O . GLY A 1 516 ? -16.904 -2.510 0.928 1.00 87.81 516 GLY A O 1
ATOM 4226 N N . HIS A 1 517 ? -14.897 -2.405 -0.046 1.00 89.06 517 HIS A N 1
ATOM 4227 C CA . HIS A 1 517 ? -14.187 -3.251 0.923 1.00 89.06 517 HIS A CA 1
ATOM 4228 C C . HIS A 1 517 ? -12.698 -2.919 0.910 1.00 89.06 517 HIS A C 1
ATOM 4230 O O . HIS A 1 517 ? -12.186 -2.436 -0.109 1.00 89.06 517 HIS A O 1
ATOM 4236 N N . ALA A 1 518 ? -12.028 -3.233 2.016 1.00 91.06 518 ALA A N 1
ATOM 4237 C CA . ALA A 1 518 ? -10.595 -3.042 2.182 1.00 91.06 518 ALA A CA 1
ATOM 4238 C C . ALA A 1 518 ? -9.847 -3.885 1.151 1.00 91.06 518 ALA A C 1
ATOM 4240 O O . ALA A 1 518 ? -10.020 -5.104 1.104 1.00 91.06 518 ALA A O 1
ATOM 4241 N N . ALA A 1 519 ? -9.022 -3.264 0.311 1.00 86.69 519 ALA A N 1
ATOM 4242 C CA . ALA A 1 519 ? -8.219 -4.003 -0.656 1.00 86.69 519 ALA A CA 1
ATOM 4243 C C . ALA A 1 519 ? -6.925 -3.280 -1.014 1.00 86.69 519 ALA A C 1
ATOM 4245 O O . ALA A 1 519 ? -6.889 -2.056 -1.131 1.00 86.69 519 ALA A O 1
ATOM 4246 N N . ILE A 1 520 ? -5.888 -4.070 -1.296 1.00 84.31 520 ILE A N 1
ATOM 4247 C CA . ILE A 1 520 ? -4.717 -3.592 -2.030 1.00 84.31 520 ILE A CA 1
ATOM 4248 C C . ILE A 1 520 ? -5.081 -3.547 -3.515 1.00 84.31 520 ILE A C 1
ATOM 4250 O O . ILE A 1 520 ? -5.625 -4.507 -4.070 1.00 84.31 520 ILE A O 1
ATOM 4254 N N . ARG A 1 521 ? -4.805 -2.416 -4.156 1.00 81.88 521 ARG A N 1
ATOM 4255 C CA . ARG A 1 521 ? -5.130 -2.132 -5.554 1.00 81.88 521 ARG A CA 1
ATOM 4256 C C . ARG A 1 521 ? -3.989 -1.366 -6.208 1.00 81.88 521 ARG A C 1
ATOM 4258 O O . ARG A 1 521 ? -3.146 -0.784 -5.528 1.00 81.88 521 ARG A O 1
ATOM 4265 N N . THR A 1 522 ? -3.988 -1.305 -7.533 1.00 81.75 522 THR A N 1
ATOM 4266 C CA . THR A 1 522 ? -3.144 -0.333 -8.233 1.00 81.75 522 THR A CA 1
ATOM 4267 C C . THR A 1 522 ? -3.792 1.052 -8.188 1.00 81.75 522 THR A C 1
ATOM 4269 O O . THR A 1 522 ? -5.014 1.188 -8.063 1.00 81.75 522 THR A O 1
ATOM 4272 N N . LEU A 1 523 ? -2.996 2.111 -8.360 1.00 85.00 523 LEU A N 1
ATOM 4273 C CA . LEU A 1 523 ? -3.544 3.464 -8.503 1.00 85.00 523 LEU A CA 1
ATOM 4274 C C . LEU A 1 523 ? -4.495 3.570 -9.712 1.00 85.00 523 LEU A C 1
ATOM 4276 O O . LEU A 1 523 ? -5.493 4.288 -9.666 1.00 85.00 523 LEU A O 1
ATOM 4280 N N . HIS A 1 524 ? -4.219 2.813 -10.778 1.00 84.25 524 HIS A N 1
ATOM 4281 C CA . HIS A 1 524 ? -5.093 2.700 -11.944 1.00 84.25 524 HIS A CA 1
ATOM 4282 C C . HIS A 1 524 ? -6.495 2.189 -11.575 1.00 84.25 524 HIS A C 1
ATOM 4284 O O . HIS A 1 524 ? -7.493 2.791 -11.982 1.00 84.25 524 HIS A O 1
ATOM 4290 N N . ASP A 1 525 ? -6.585 1.121 -10.779 1.00 81.06 525 ASP A N 1
ATOM 4291 C CA . ASP A 1 525 ? -7.859 0.505 -10.386 1.00 81.06 525 ASP A CA 1
ATOM 4292 C C . ASP A 1 525 ? -8.750 1.471 -9.604 1.00 81.06 525 ASP A C 1
ATOM 4294 O O . ASP A 1 525 ? -9.961 1.530 -9.824 1.00 81.06 525 ASP A O 1
ATOM 4298 N N . VAL A 1 526 ? -8.159 2.255 -8.701 1.00 87.50 526 VAL A N 1
ATOM 4299 C CA . VAL A 1 526 ? -8.904 3.224 -7.886 1.00 87.50 526 VAL A CA 1
ATOM 4300 C C . VAL A 1 526 ? -9.337 4.419 -8.723 1.00 87.50 526 VAL A C 1
ATOM 4302 O O . VAL A 1 526 ? -10.505 4.816 -8.697 1.00 87.50 526 VAL A O 1
ATOM 4305 N N . MET A 1 527 ? -8.426 4.969 -9.525 1.00 90.06 527 MET A N 1
ATOM 4306 C CA . MET A 1 527 ? -8.717 6.163 -10.315 1.00 90.06 527 MET A CA 1
ATOM 4307 C C . MET A 1 527 ? -9.665 5.882 -11.488 1.00 90.06 527 MET A C 1
ATOM 4309 O O . MET A 1 527 ? -10.494 6.731 -11.815 1.00 90.06 527 MET A O 1
ATOM 4313 N N . SER A 1 528 ? -9.626 4.688 -12.085 1.00 87.75 528 SER A N 1
ATOM 4314 C CA . SER A 1 528 ? -10.530 4.301 -13.181 1.00 87.75 528 SER A CA 1
ATOM 4315 C C . SER A 1 528 ? -12.002 4.239 -12.762 1.00 87.75 528 SER A C 1
ATOM 4317 O O . SER A 1 528 ? -12.878 4.546 -13.570 1.00 87.75 528 SER A O 1
ATOM 4319 N N . ARG A 1 529 ? -12.290 3.941 -11.487 1.00 87.06 529 ARG A N 1
ATOM 4320 C CA . ARG A 1 529 ? -13.650 3.974 -10.912 1.00 87.06 529 ARG A CA 1
ATOM 4321 C C . ARG A 1 529 ? -14.177 5.388 -10.686 1.00 87.06 529 ARG A C 1
ATOM 4323 O O . ARG A 1 529 ? -15.371 5.585 -10.471 1.00 87.06 529 ARG A O 1
ATOM 4330 N N . SER A 1 530 ? -13.302 6.387 -10.672 1.00 89.00 530 SER A N 1
ATOM 4331 C CA . SER A 1 530 ? -13.658 7.790 -10.451 1.00 89.00 530 SER A CA 1
ATOM 4332 C C . SER A 1 530 ? -12.795 8.706 -11.322 1.00 89.00 530 SER A C 1
ATOM 4334 O O . SER A 1 530 ? -12.048 9.542 -10.807 1.00 89.00 530 SER A O 1
ATOM 4336 N N . PRO A 1 531 ? -12.909 8.594 -12.659 1.00 94.19 531 PRO A N 1
ATOM 4337 C CA . PRO A 1 531 ? -11.915 9.136 -13.579 1.00 94.19 531 PRO A CA 1
ATOM 4338 C C . PRO A 1 531 ? -11.893 10.670 -13.613 1.00 94.19 531 PRO A C 1
ATOM 4340 O O . PRO A 1 531 ? -10.943 11.287 -14.082 1.00 94.19 531 PRO A O 1
ATOM 4343 N N . ARG A 1 532 ? -12.937 11.331 -13.111 1.00 97.06 532 ARG A N 1
ATOM 4344 C CA . ARG A 1 532 ? -13.039 12.798 -13.071 1.00 97.06 532 ARG A CA 1
ATOM 4345 C C . ARG A 1 532 ? -12.395 13.411 -11.824 1.00 97.06 532 ARG A C 1
ATOM 4347 O O . ARG A 1 532 ? -12.535 14.611 -11.604 1.00 97.06 532 ARG A O 1
ATOM 4354 N N . ARG A 1 533 ? -11.734 12.600 -10.996 1.00 97.00 533 ARG A N 1
ATOM 4355 C CA . ARG A 1 533 ? -10.972 13.057 -9.832 1.00 97.00 533 ARG A CA 1
ATOM 4356 C C . ARG A 1 533 ? -9.505 13.250 -10.193 1.00 97.00 533 ARG A C 1
ATOM 4358 O O . ARG A 1 533 ? -8.979 12.565 -11.070 1.00 97.00 533 ARG A O 1
ATOM 4365 N N . SER A 1 534 ? -8.867 14.164 -9.478 1.00 97.81 534 SER A N 1
ATOM 4366 C CA . SER A 1 534 ? -7.426 14.407 -9.500 1.00 97.81 534 SER A CA 1
ATOM 4367 C C . SER A 1 534 ? -6.856 14.276 -8.090 1.00 97.81 534 SER A C 1
ATOM 4369 O O . SER A 1 534 ? -7.597 14.375 -7.106 1.00 97.81 534 SER A O 1
ATOM 4371 N N . ILE A 1 535 ? -5.546 14.056 -7.988 1.00 98.00 535 ILE A N 1
ATOM 4372 C CA . ILE A 1 535 ? -4.828 14.128 -6.713 1.00 98.00 535 ILE A CA 1
ATOM 4373 C C . ILE A 1 535 ? -4.724 15.603 -6.314 1.00 98.00 535 ILE A C 1
ATOM 4375 O O . ILE A 1 535 ? -4.425 16.453 -7.151 1.00 98.00 535 ILE A O 1
ATOM 4379 N N . ARG A 1 536 ? -5.030 15.910 -5.051 1.00 98.12 536 ARG A N 1
ATOM 4380 C CA . ARG A 1 536 ? -4.950 17.273 -4.502 1.00 98.12 536 ARG A CA 1
ATOM 4381 C C . ARG A 1 536 ? -3.884 17.395 -3.426 1.00 98.12 536 ARG A C 1
ATOM 4383 O O . ARG A 1 536 ? -3.194 18.409 -3.383 1.00 98.12 536 ARG A O 1
ATOM 4390 N N . TYR A 1 537 ? -3.745 16.366 -2.592 1.00 98.56 537 TYR A N 1
ATOM 4391 C CA . TYR A 1 537 ? -2.814 16.380 -1.470 1.00 98.56 537 TYR A CA 1
ATOM 4392 C C . TYR A 1 537 ? -2.156 15.023 -1.264 1.00 98.56 537 TYR A C 1
ATOM 4394 O O . TYR A 1 537 ? -2.724 13.984 -1.615 1.00 98.56 537 TYR A O 1
ATOM 4402 N N . VAL A 1 538 ? -0.986 15.059 -0.636 1.00 98.50 538 VAL A N 1
ATOM 4403 C CA . VAL A 1 538 ? -0.349 13.907 0.001 1.00 98.50 538 VAL A CA 1
ATOM 4404 C C . VAL A 1 538 ? -0.112 14.276 1.463 1.00 98.50 538 VAL A C 1
ATOM 4406 O O . VAL A 1 538 ? 0.528 15.288 1.745 1.00 98.50 538 VAL A O 1
ATOM 4409 N N . VAL A 1 539 ? -0.677 13.497 2.382 1.00 98.50 539 VAL A N 1
ATOM 4410 C CA . VAL A 1 539 ? -0.527 13.679 3.832 1.00 98.50 539 VAL A CA 1
ATOM 4411 C C . VAL A 1 539 ? 0.429 12.614 4.352 1.00 98.50 539 VAL A C 1
ATOM 4413 O O . VAL A 1 539 ? 0.244 11.435 4.062 1.00 98.50 539 VAL A O 1
ATOM 4416 N N . ARG A 1 540 ? 1.426 13.012 5.140 1.00 97.62 540 ARG A N 1
ATOM 4417 C CA . ARG A 1 540 ? 2.437 12.114 5.706 1.00 97.62 540 ARG A CA 1
ATOM 4418 C C . ARG A 1 540 ? 2.392 12.163 7.219 1.00 97.62 540 ARG A C 1
ATOM 4420 O O . ARG A 1 540 ? 2.648 13.214 7.795 1.00 97.62 540 ARG A O 1
ATOM 4427 N N . TRP A 1 541 ? 2.114 11.039 7.869 1.00 97.06 541 TRP A N 1
ATOM 4428 C CA . TRP A 1 541 ? 2.195 10.959 9.327 1.00 97.06 541 TRP A CA 1
ATOM 4429 C C . TRP A 1 541 ? 3.621 11.233 9.801 1.00 97.06 541 TRP A C 1
ATOM 4431 O O . TRP A 1 541 ? 4.573 10.702 9.230 1.00 97.06 541 TRP A O 1
ATOM 4441 N N . ASN A 1 542 ? 3.780 12.050 10.843 1.00 95.25 542 ASN A N 1
ATOM 4442 C CA . ASN A 1 542 ? 5.081 12.245 11.465 1.00 95.25 542 ASN A CA 1
ATOM 4443 C C . ASN A 1 542 ? 5.391 11.035 12.365 1.00 95.25 542 ASN A C 1
ATOM 4445 O O . ASN A 1 542 ? 4.724 10.866 13.392 1.00 95.25 542 ASN A O 1
ATOM 4449 N N . PRO A 1 543 ? 6.397 10.202 12.039 1.00 93.25 543 PRO A N 1
ATOM 4450 C CA . PRO A 1 543 ? 6.679 8.999 12.816 1.00 93.25 543 PRO A CA 1
ATOM 4451 C C . PRO A 1 543 ? 7.062 9.313 14.266 1.00 93.25 543 PRO A C 1
ATOM 4453 O O . PRO A 1 543 ? 6.725 8.558 15.176 1.00 93.25 543 PRO A O 1
ATOM 4456 N N . TRP A 1 544 ? 7.692 10.463 14.513 1.00 91.25 544 TRP A N 1
ATOM 4457 C CA . TRP A 1 544 ? 8.070 10.881 15.860 1.00 91.25 544 TRP A CA 1
ATOM 4458 C C . TRP A 1 544 ? 6.866 11.227 16.724 1.00 91.25 544 TRP A C 1
ATOM 4460 O O . TRP A 1 544 ? 6.868 10.911 17.908 1.00 91.25 544 TRP A O 1
ATOM 4470 N N . TRP A 1 545 ? 5.820 11.822 16.145 1.00 93.50 545 TRP A N 1
ATOM 4471 C CA . TRP A 1 545 ? 4.566 12.040 16.864 1.00 93.50 545 TRP A CA 1
ATOM 4472 C C . TRP A 1 545 ? 3.891 10.713 17.208 1.00 93.50 545 TRP A C 1
ATOM 4474 O O . TRP A 1 545 ? 3.408 10.556 18.327 1.00 93.50 545 TRP A O 1
ATOM 4484 N N . VAL A 1 546 ? 3.928 9.737 16.292 1.00 92.12 546 VAL A N 1
ATOM 4485 C CA . VAL A 1 546 ? 3.343 8.416 16.555 1.00 92.12 546 VAL A CA 1
ATOM 4486 C C . VAL A 1 546 ? 4.076 7.690 17.692 1.00 92.12 546 VAL A C 1
ATOM 4488 O O . VAL A 1 546 ? 3.446 7.086 18.561 1.00 92.12 546 VAL A O 1
ATOM 4491 N N . MET A 1 547 ? 5.409 7.790 17.722 1.00 89.50 547 MET A N 1
ATOM 4492 C CA . MET A 1 547 ? 6.252 7.139 18.733 1.00 89.50 547 MET A CA 1
ATOM 4493 C C . MET A 1 547 ? 6.338 7.889 20.056 1.00 89.50 547 MET A C 1
ATOM 4495 O O . MET A 1 547 ? 6.574 7.251 21.076 1.00 89.50 547 MET A O 1
ATOM 4499 N N . ALA A 1 548 ? 6.200 9.217 20.077 1.00 87.06 548 ALA A N 1
ATOM 4500 C CA . ALA A 1 548 ? 6.475 10.019 21.271 1.00 87.06 548 ALA A CA 1
ATOM 4501 C C . ALA A 1 548 ? 5.701 9.542 22.517 1.00 87.06 548 ALA A C 1
ATOM 4503 O O . ALA A 1 548 ? 6.332 9.375 23.565 1.00 87.06 548 ALA A O 1
ATOM 4504 N N . PRO A 1 549 ? 4.394 9.227 22.430 1.00 84.19 549 PRO A N 1
ATOM 4505 C CA . PRO A 1 549 ? 3.667 8.625 23.543 1.00 84.19 549 PRO A CA 1
ATOM 4506 C C . PRO A 1 549 ? 4.237 7.272 23.998 1.00 84.19 549 PRO A C 1
ATOM 4508 O O . PRO A 1 549 ? 4.398 7.050 25.196 1.00 84.19 549 PRO A O 1
ATOM 4511 N N . GLN A 1 550 ? 4.595 6.391 23.056 1.00 78.12 550 GLN A N 1
ATOM 4512 C CA . GLN A 1 550 ? 5.149 5.062 23.354 1.00 78.12 550 GLN A CA 1
ATOM 4513 C C . GLN A 1 550 ? 6.537 5.162 24.000 1.00 78.12 550 GLN A C 1
ATOM 4515 O O . GLN A 1 550 ? 6.836 4.460 24.961 1.00 78.12 550 GLN A O 1
ATOM 4520 N N . ALA A 1 551 ? 7.380 6.074 23.510 1.00 75.69 551 ALA A N 1
ATOM 4521 C CA . ALA A 1 551 ? 8.695 6.341 24.077 1.00 75.69 551 ALA A CA 1
ATOM 4522 C C . ALA A 1 551 ? 8.592 6.924 25.496 1.00 75.69 551 ALA A C 1
ATOM 4524 O O . ALA A 1 551 ? 9.349 6.525 26.382 1.00 75.69 551 ALA A O 1
ATOM 4525 N N . ALA A 1 552 ? 7.638 7.831 25.735 1.00 78.25 552 ALA A N 1
ATOM 4526 C CA . ALA A 1 552 ? 7.371 8.380 27.062 1.00 78.25 552 ALA A CA 1
ATOM 4527 C C . ALA A 1 552 ? 6.874 7.301 28.040 1.00 78.25 552 ALA A C 1
ATOM 4529 O O . ALA A 1 552 ? 7.323 7.258 29.187 1.00 78.25 552 ALA A O 1
ATOM 4530 N N . GLU A 1 553 ? 5.996 6.406 27.584 1.00 78.88 553 GLU A N 1
ATOM 4531 C CA . GLU A 1 553 ? 5.502 5.277 28.373 1.00 78.88 553 GLU A CA 1
ATOM 4532 C C . GLU A 1 553 ? 6.619 4.281 28.713 1.00 78.88 553 GLU A C 1
ATOM 4534 O O . GLU A 1 553 ? 6.795 3.941 29.886 1.00 78.88 553 GLU A O 1
ATOM 4539 N N . ALA A 1 554 ? 7.439 3.900 27.729 1.00 74.75 554 ALA A N 1
ATOM 4540 C CA . ALA A 1 554 ? 8.595 3.029 27.934 1.00 74.75 554 ALA A CA 1
ATOM 4541 C C . ALA A 1 554 ? 9.607 3.647 28.915 1.00 74.75 554 ALA A C 1
ATOM 4543 O O . ALA A 1 554 ? 10.080 2.979 29.836 1.00 74.75 554 ALA A O 1
ATOM 4544 N N . ALA A 1 555 ? 9.899 4.947 28.792 1.00 73.81 555 ALA A N 1
ATOM 4545 C CA . ALA A 1 555 ? 10.770 5.655 29.730 1.00 73.81 555 ALA A CA 1
ATOM 4546 C C . ALA A 1 555 ? 10.187 5.693 31.157 1.00 73.81 555 ALA A C 1
ATOM 4548 O O . ALA A 1 555 ? 10.923 5.553 32.138 1.00 73.81 555 ALA A O 1
ATOM 4549 N N . ALA A 1 556 ? 8.867 5.855 31.292 1.00 80.06 556 ALA A N 1
ATOM 4550 C CA . ALA A 1 556 ? 8.180 5.799 32.579 1.00 80.06 556 ALA A CA 1
ATOM 4551 C C . ALA A 1 556 ? 8.178 4.382 33.180 1.00 80.06 556 ALA A C 1
ATOM 4553 O O . ALA A 1 556 ? 8.240 4.231 34.400 1.00 80.06 556 ALA A O 1
ATOM 4554 N N . GLU A 1 557 ? 8.111 3.333 32.362 1.00 80.06 557 GLU A N 1
ATOM 4555 C CA . GLU A 1 557 ? 8.227 1.943 32.812 1.00 80.06 557 GLU A CA 1
ATOM 4556 C C . GLU A 1 557 ? 9.639 1.613 33.307 1.00 80.06 557 GLU A C 1
ATOM 4558 O O . GLU A 1 557 ? 9.781 1.080 34.408 1.00 80.06 557 GLU A O 1
ATOM 4563 N N . VAL A 1 558 ? 10.677 2.015 32.564 1.00 79.12 558 VAL A N 1
ATOM 4564 C CA . VAL A 1 558 ? 12.081 1.865 32.986 1.00 79.12 558 VAL A CA 1
ATOM 4565 C C . VAL A 1 558 ? 12.331 2.590 34.308 1.00 79.12 558 VAL A C 1
ATOM 4567 O O . VAL A 1 558 ? 12.957 2.027 35.204 1.00 79.12 558 VAL A O 1
ATOM 4570 N N . ARG A 1 559 ? 11.790 3.804 34.481 1.00 83.12 559 ARG A N 1
ATOM 4571 C CA . ARG A 1 559 ? 11.896 4.550 35.744 1.00 83.12 559 ARG A CA 1
ATOM 4572 C C . ARG A 1 559 ? 11.220 3.820 36.904 1.00 83.12 559 ARG A C 1
ATOM 4574 O O . ARG A 1 559 ? 11.855 3.625 37.933 1.00 83.12 559 ARG A O 1
ATOM 4581 N N . ARG A 1 560 ? 9.983 3.344 36.716 1.00 90.12 560 ARG A N 1
ATOM 4582 C CA . ARG A 1 560 ? 9.260 2.552 37.729 1.00 90.12 560 ARG A CA 1
ATOM 4583 C C . ARG A 1 560 ? 9.991 1.252 38.075 1.00 90.12 560 ARG A C 1
ATOM 4585 O O . ARG A 1 560 ? 9.941 0.810 39.217 1.00 90.12 560 ARG A O 1
ATOM 4592 N N . ALA A 1 561 ? 10.644 0.613 37.104 1.00 84.19 561 ALA A N 1
ATOM 4593 C CA . ALA A 1 561 ? 11.459 -0.575 37.345 1.00 84.19 561 ALA A CA 1
ATOM 4594 C C . ALA A 1 561 ? 12.725 -0.246 38.150 1.00 84.19 561 ALA A C 1
ATOM 4596 O O . ALA A 1 561 ? 13.049 -0.976 39.083 1.00 84.19 561 ALA A O 1
ATOM 4597 N N . ALA A 1 562 ? 13.398 0.863 37.836 1.00 82.88 562 ALA A N 1
ATOM 4598 C CA . ALA A 1 562 ? 14.558 1.333 38.587 1.00 82.88 562 ALA A CA 1
ATOM 4599 C C . ALA A 1 562 ? 14.201 1.712 40.035 1.00 82.88 562 ALA A C 1
ATOM 4601 O O . ALA A 1 562 ? 14.941 1.359 40.947 1.00 82.88 562 ALA A O 1
ATOM 4602 N N . GLU A 1 563 ? 13.056 2.366 40.252 1.00 91.06 563 GLU A N 1
ATOM 4603 C CA . GLU A 1 563 ? 12.533 2.688 41.589 1.00 91.06 563 GLU A CA 1
ATOM 4604 C C . GLU A 1 563 ? 12.241 1.418 42.400 1.00 91.06 563 GLU A C 1
ATOM 4606 O O . GLU A 1 563 ? 12.700 1.314 43.531 1.00 91.06 563 GLU A O 1
ATOM 4611 N N . ARG A 1 564 ? 11.596 0.399 41.805 1.00 91.62 564 ARG A N 1
ATOM 4612 C CA . ARG A 1 564 ? 11.376 -0.899 42.475 1.00 91.62 564 ARG A CA 1
ATOM 4613 C C . ARG A 1 564 ? 12.680 -1.588 42.878 1.00 91.62 564 ARG A C 1
ATOM 4615 O O . ARG A 1 564 ? 12.786 -2.065 43.996 1.00 91.62 564 ARG A O 1
ATOM 4622 N N . ILE A 1 565 ? 13.678 -1.607 41.991 1.00 88.06 565 ILE A N 1
ATOM 4623 C CA . ILE A 1 565 ? 14.995 -2.191 42.292 1.00 88.06 565 ILE A CA 1
ATOM 4624 C C . ILE A 1 565 ? 15.688 -1.417 43.424 1.00 88.06 565 ILE A C 1
ATOM 4626 O O . ILE A 1 565 ? 16.317 -2.020 44.291 1.00 88.06 565 ILE A O 1
ATOM 4630 N N . ALA A 1 566 ? 15.580 -0.085 43.432 1.00 87.69 566 ALA A N 1
ATOM 4631 C CA . ALA A 1 566 ? 16.137 0.743 44.497 1.00 87.69 566 ALA A CA 1
ATOM 4632 C C . ALA A 1 566 ? 15.443 0.492 45.847 1.00 87.69 566 ALA A C 1
ATOM 4634 O O . ALA A 1 566 ? 16.130 0.389 46.864 1.00 87.69 566 ALA A O 1
ATOM 4635 N N . ASP A 1 567 ? 14.116 0.345 45.851 1.00 90.12 567 ASP A N 1
ATOM 4636 C CA . ASP A 1 567 ? 13.332 0.020 47.046 1.00 90.12 567 ASP A CA 1
ATOM 4637 C C . ASP A 1 567 ? 13.663 -1.383 47.576 1.00 90.12 567 ASP A C 1
ATOM 4639 O O . ASP A 1 567 ? 13.885 -1.545 48.776 1.00 90.12 567 ASP A O 1
ATOM 4643 N N . ASP A 1 568 ? 13.793 -2.381 46.696 1.00 87.44 568 ASP A N 1
ATOM 4644 C CA . ASP A 1 568 ? 14.188 -3.745 47.069 1.00 87.44 568 ASP A CA 1
ATOM 4645 C C . ASP A 1 568 ? 15.596 -3.762 47.697 1.00 87.44 568 ASP A C 1
ATOM 4647 O O . ASP A 1 568 ? 15.807 -4.355 48.757 1.00 87.44 568 ASP A O 1
ATOM 4651 N N . HIS A 1 569 ? 16.552 -3.021 47.125 1.00 82.75 569 HIS A N 1
ATOM 4652 C CA . HIS A 1 569 ? 17.886 -2.869 47.716 1.00 82.75 569 HIS A CA 1
ATOM 4653 C C . HIS A 1 569 ? 17.879 -2.102 49.047 1.00 82.75 569 HIS A C 1
ATOM 4655 O O . HIS A 1 569 ? 18.696 -2.393 49.925 1.00 82.75 569 HIS A O 1
ATOM 4661 N N . ALA A 1 570 ? 16.977 -1.134 49.227 1.00 75.25 570 ALA A N 1
ATOM 4662 C CA . ALA A 1 570 ? 16.817 -0.427 50.496 1.00 75.25 570 ALA A CA 1
ATOM 4663 C C . ALA A 1 570 ? 16.230 -1.341 51.586 1.00 75.25 570 ALA A C 1
ATOM 4665 O O . ALA A 1 570 ? 16.661 -1.276 52.741 1.00 75.25 570 ALA A O 1
ATOM 4666 N N . ILE A 1 571 ? 15.299 -2.229 51.224 1.00 76.88 571 ILE A N 1
ATOM 4667 C CA . ILE A 1 571 ? 14.743 -3.258 52.113 1.00 76.88 571 ILE A CA 1
ATOM 4668 C C . ILE A 1 571 ? 15.828 -4.265 52.516 1.00 76.88 571 ILE A C 1
ATOM 4670 O O . ILE A 1 571 ? 15.967 -4.554 53.706 1.00 76.88 571 ILE A O 1
ATOM 4674 N N . ASP A 1 572 ? 16.650 -4.735 51.576 1.00 74.81 572 ASP A N 1
ATOM 4675 C CA . ASP A 1 572 ? 17.765 -5.648 51.864 1.00 74.81 572 ASP A CA 1
ATOM 4676 C C . ASP A 1 572 ? 18.828 -5.000 52.769 1.00 74.81 572 ASP A C 1
ATOM 4678 O O . ASP A 1 572 ? 19.339 -5.629 53.701 1.00 74.81 572 ASP A O 1
ATOM 4682 N N . ALA A 1 573 ? 19.132 -3.714 52.561 1.00 67.81 573 ALA A N 1
ATOM 4683 C CA . ALA A 1 573 ? 20.039 -2.964 53.428 1.00 67.81 573 ALA A CA 1
ATOM 4684 C C . ALA A 1 573 ? 19.488 -2.838 54.862 1.00 67.81 573 ALA A C 1
ATOM 4686 O O . ALA A 1 573 ? 20.224 -3.059 55.824 1.00 67.81 573 ALA A O 1
ATOM 4687 N N . LEU A 1 574 ? 18.188 -2.565 55.022 1.00 69.12 574 LEU A N 1
ATOM 4688 C CA . LEU A 1 574 ? 17.523 -2.539 56.330 1.00 69.12 574 LEU A CA 1
ATOM 4689 C C . LEU A 1 574 ? 17.454 -3.926 56.991 1.00 69.12 574 LEU A C 1
ATOM 4691 O O . LEU A 1 574 ? 17.587 -4.021 58.210 1.00 69.12 574 LEU A O 1
ATOM 4695 N N . ALA A 1 575 ? 17.292 -4.999 56.213 1.00 71.62 575 ALA A N 1
ATOM 4696 C CA . ALA A 1 575 ? 17.280 -6.372 56.719 1.00 71.62 575 ALA A CA 1
ATOM 4697 C C . ALA A 1 575 ? 18.679 -6.864 57.139 1.00 71.62 575 ALA A C 1
ATOM 4699 O O . ALA A 1 575 ? 18.806 -7.620 58.102 1.00 71.62 575 ALA A O 1
ATOM 4700 N N . SER A 1 576 ? 19.732 -6.413 56.452 1.00 73.62 576 SER A N 1
ATOM 4701 C CA . SER A 1 576 ? 21.130 -6.766 56.749 1.00 73.62 576 SER A CA 1
ATOM 4702 C C . SER A 1 576 ? 21.761 -5.959 57.894 1.00 73.62 576 SER A C 1
ATOM 4704 O O . SER A 1 576 ? 22.719 -6.421 58.507 1.00 73.62 576 SER A O 1
ATOM 4706 N N . GLY A 1 577 ? 21.213 -4.785 58.228 1.00 60.34 577 GLY A N 1
ATOM 4707 C CA . GLY A 1 577 ? 21.722 -3.898 59.283 1.00 60.34 577 GLY A CA 1
ATOM 4708 C C . GLY A 1 577 ? 21.259 -4.216 60.713 1.00 60.34 577 GLY A C 1
ATOM 4709 O O . GLY A 1 577 ? 21.502 -3.415 61.611 1.00 60.34 577 GLY A O 1
ATOM 4710 N N . GLY A 1 578 ? 20.559 -5.335 60.934 1.00 55.91 578 GLY A N 1
ATOM 4711 C CA . GLY A 1 578 ? 19.828 -5.620 62.177 1.00 55.91 578 GLY A CA 1
ATOM 4712 C C . GLY A 1 578 ? 20.459 -6.600 63.175 1.00 55.91 578 GLY A C 1
ATOM 4713 O O . GLY A 1 578 ? 19.775 -6.965 64.127 1.00 55.91 578 GLY A O 1
ATOM 4714 N N . THR A 1 579 ? 21.703 -7.064 63.006 1.00 55.72 579 THR A N 1
ATOM 4715 C CA . THR A 1 579 ? 22.289 -8.073 63.923 1.00 55.72 579 THR A CA 1
ATOM 4716 C C . THR A 1 579 ? 23.751 -7.838 64.307 1.00 55.72 579 THR A C 1
ATOM 4718 O O . THR A 1 579 ? 24.511 -8.796 64.353 1.00 55.72 579 THR A O 1
ATOM 4721 N N . ASP A 1 580 ? 24.130 -6.603 64.639 1.00 53.94 580 ASP A N 1
ATOM 4722 C CA . ASP A 1 580 ? 25.360 -6.328 65.403 1.00 53.94 580 ASP A CA 1
ATOM 4723 C C . ASP A 1 580 ? 25.031 -5.480 66.648 1.00 53.94 580 ASP A C 1
ATOM 4725 O O . ASP A 1 580 ? 25.413 -4.321 66.781 1.00 53.94 580 ASP A O 1
ATOM 4729 N N . GLU A 1 581 ? 24.293 -6.083 67.583 1.00 54.06 581 GLU A N 1
ATOM 4730 C CA . GLU A 1 581 ? 24.443 -5.793 69.014 1.00 54.06 581 GLU A CA 1
ATOM 4731 C C . GLU A 1 581 ? 24.979 -7.061 69.700 1.00 54.06 581 GLU A C 1
ATOM 4733 O O . GLU A 1 581 ? 24.214 -7.932 70.124 1.00 54.06 581 GLU A O 1
ATOM 4738 N N . ASN A 1 582 ? 26.311 -7.178 69.746 1.00 43.12 582 ASN A N 1
ATOM 4739 C CA . ASN A 1 582 ? 27.085 -7.830 70.813 1.00 43.12 582 ASN A CA 1
ATOM 4740 C C . ASN A 1 582 ? 28.563 -7.435 70.745 1.00 43.12 582 ASN A C 1
ATOM 4742 O O . ASN A 1 582 ? 29.199 -7.706 69.703 1.00 43.12 582 ASN A O 1
#